Protein AF-0000000075213825 (afdb_homodimer)

Sequence (772 aa):
MYNIKLLNKISNVGLAKFDTKEFAYSDDMENPDAIMVRSASMHDMEMPESLLAIARAGAGTNNIPVADCANKGIVVFNTPGANANAVKELVVLGMLLSSRKVTKAIDWCKTIKDEGDNVGKTVEKGKSAFAGPELKGKTLGVIGLGAIGRLVAEVAVDLGMDVIGYDPYLPEDAVLKKGITVNNNLDEIFPVADYITVHVPLTPDTKHMINRESIEKMKDTVRIMNFARGDLADSDAVIEALDEGKMACYVTDFPDAKLIGVDGVIAIPHLGASTPESEENCAAMGAQELIDYLVDGNIKNSVNMPPVFMPRTGVARVTIIHKNQPNMIATITDTFSKDGVNIASFEDKSRGDIAYSIIECDSDVTDAAAKEIEAIDGVIRVRVIKMYNIKLLNKISNVGLAKFDTKEFAYSDDMENPDAIMVRSASMHDMEMPESLLAIARAGAGTNNIPVADCANKGIVVFNTPGANANAVKELVVLGMLLSSRKVTKAIDWCKTIKDEGDNVGKTVEKGKSAFAGPELKGKTLGVIGLGAIGRLVAEVAVDLGMDVIGYDPYLPEDAVLKKGITVNNNLDEIFPVADYITVHVPLTPDTKHMINRESIEKMKDTVRIMNFARGDLADSDAVIEALDEGKMACYVTDFPDAKLIGVDGVIAIPHLGASTPESEENCAAMGAQELIDYLVDGNIKNSVNMPPVFMPRTGVARVTIIHKNQPNMIATITDTFSKDGVNIASFEDKSRGDIAYSIIECDSDVTDAAAKEIEAIDGVIRVRVIK

Structure (mmCIF, N/CA/C/O backbone):
data_AF-0000000075213825-model_v1
#
loop_
_entity.id
_entity.type
_entity.pdbx_description
1 polymer 'D-3-phosphoglycerate dehydrogenase'
#
loop_
_atom_site.group_PDB
_atom_site.id
_atom_site.type_symbol
_atom_site.label_atom_id
_atom_site.label_alt_id
_atom_site.label_comp_id
_atom_site.label_asym_id
_atom_site.label_entity_id
_atom_site.label_seq_id
_atom_site.pdbx_PDB_ins_code
_atom_site.Cartn_x
_atom_site.Cartn_y
_atom_site.Cartn_z
_atom_site.occupancy
_atom_site.B_iso_or_equiv
_atom_site.auth_seq_id
_atom_site.auth_comp_id
_atom_site.auth_asym_id
_atom_site.auth_atom_id
_atom_site.pdbx_PDB_model_num
ATOM 1 N N . MET A 1 1 ? 21.031 -38.531 -18.094 1 92.06 1 MET A N 1
ATOM 2 C CA . MET A 1 1 ? 20.797 -37.125 -18.297 1 92.06 1 MET A CA 1
ATOM 3 C C . MET A 1 1 ? 19.344 -36.844 -18.672 1 92.06 1 MET A C 1
ATOM 5 O O . MET A 1 1 ? 18.797 -37.531 -19.531 1 92.06 1 MET A O 1
ATOM 9 N N . TYR A 1 2 ? 18.672 -35.906 -17.953 1 97 2 TYR A N 1
ATOM 10 C CA . TYR A 1 2 ? 17.297 -35.531 -18.266 1 97 2 TYR A CA 1
ATOM 11 C C . TYR A 1 2 ? 17.25 -34.344 -19.203 1 97 2 TYR A C 1
ATOM 13 O O . TYR A 1 2 ? 18 -33.375 -19.016 1 97 2 TYR A O 1
ATOM 21 N N . ASN A 1 3 ? 16.391 -34.469 -20.141 1 97.75 3 ASN A N 1
ATOM 22 C CA . ASN A 1 3 ? 16.25 -33.406 -21.125 1 97.75 3 ASN A CA 1
ATOM 23 C C . ASN A 1 3 ? 14.984 -32.594 -20.859 1 97.75 3 ASN A C 1
ATOM 25 O O . ASN A 1 3 ? 13.875 -33.125 -20.875 1 97.75 3 ASN A O 1
ATOM 29 N N . ILE A 1 4 ? 15.203 -31.25 -20.719 1 98.12 4 ILE A N 1
ATOM 30 C CA . ILE A 1 4 ? 14.094 -30.359 -20.422 1 98.12 4 ILE A CA 1
ATOM 31 C C . ILE A 1 4 ? 13.844 -29.438 -21.609 1 98.12 4 ILE A C 1
ATOM 33 O O . ILE A 1 4 ? 14.727 -28.672 -22.016 1 98.12 4 ILE A O 1
ATOM 37 N N . LYS A 1 5 ? 12.695 -29.469 -22.141 1 98.12 5 LYS A N 1
ATOM 38 C CA . LYS A 1 5 ? 12.312 -28.547 -23.203 1 98.12 5 LYS A CA 1
ATOM 39 C C . LYS A 1 5 ? 11.688 -27.281 -22.625 1 98.12 5 LYS A C 1
ATOM 41 O O . LYS A 1 5 ? 10.844 -27.344 -21.734 1 98.12 5 LYS A O 1
ATOM 46 N N . LEU A 1 6 ? 12.086 -26.188 -23.031 1 97.5 6 LEU A N 1
ATOM 47 C CA . LEU A 1 6 ? 11.57 -24.906 -22.594 1 97.5 6 LEU A CA 1
ATOM 48 C C . LEU A 1 6 ? 10.578 -24.344 -23.609 1 97.5 6 LEU A C 1
ATOM 50 O O . LEU A 1 6 ? 10.898 -24.234 -24.797 1 97.5 6 LEU A O 1
ATOM 54 N N . LEU A 1 7 ? 9.312 -24.109 -23.078 1 94.69 7 LEU A N 1
ATOM 55 C CA . LEU A 1 7 ? 8.328 -23.406 -23.875 1 94.69 7 LEU A CA 1
ATOM 56 C C . LEU A 1 7 ? 8.148 -21.969 -23.375 1 94.69 7 LEU A C 1
ATOM 58 O O . LEU A 1 7 ? 7.59 -21.75 -22.297 1 94.69 7 LEU A O 1
ATOM 62 N N . ASN A 1 8 ? 8.648 -20.922 -24 1 90.56 8 ASN A N 1
ATOM 63 C CA . ASN A 1 8 ? 8.766 -19.516 -23.609 1 90.56 8 ASN A CA 1
ATOM 64 C C . ASN A 1 8 ? 10.156 -19.219 -23.047 1 90.56 8 ASN A C 1
ATOM 66 O O . ASN A 1 8 ? 11 -20.109 -22.938 1 90.56 8 ASN A O 1
ATOM 70 N N . LYS A 1 9 ? 10.398 -18.047 -22.75 1 88.56 9 LYS A N 1
ATOM 71 C CA . LYS A 1 9 ? 11.586 -17.625 -22 1 88.56 9 LYS A CA 1
ATOM 72 C C . LYS A 1 9 ? 11.414 -17.891 -20.516 1 88.56 9 LYS A C 1
ATOM 74 O O . LYS A 1 9 ? 10.516 -17.344 -19.875 1 88.56 9 LYS A O 1
ATOM 79 N N . ILE A 1 10 ? 12.219 -18.781 -19.984 1 95.81 10 ILE A N 1
ATOM 80 C CA . ILE A 1 10 ? 12.195 -19.125 -18.578 1 95.81 10 ILE A CA 1
ATOM 81 C C . ILE A 1 10 ? 13.312 -18.375 -17.844 1 95.81 10 ILE A C 1
ATOM 83 O O . ILE A 1 10 ? 14.43 -18.266 -18.359 1 95.81 10 ILE A O 1
ATOM 87 N N . SER A 1 11 ? 13 -17.891 -16.672 1 95.12 11 SER A N 1
ATOM 88 C CA . SER A 1 11 ? 13.969 -17.125 -15.883 1 95.12 11 SER A CA 1
ATOM 89 C C . SER A 1 11 ? 15.219 -17.953 -15.602 1 95.12 11 SER A C 1
ATOM 91 O O . SER A 1 11 ? 15.133 -19.141 -15.305 1 95.12 11 SER A O 1
ATOM 93 N N . ASN A 1 12 ? 16.375 -17.297 -15.586 1 95.88 12 ASN A N 1
ATOM 94 C CA . ASN A 1 12 ? 17.641 -17.953 -15.312 1 95.88 12 ASN A CA 1
ATOM 95 C C . ASN A 1 12 ? 17.703 -18.469 -13.875 1 95.88 12 ASN A C 1
ATOM 97 O O . ASN A 1 12 ? 18.406 -19.453 -13.594 1 95.88 12 ASN A O 1
ATOM 101 N N . VAL A 1 13 ? 16.984 -17.828 -13.055 1 96.31 13 VAL A N 1
ATOM 102 C CA . VAL A 1 13 ? 16.953 -18.25 -11.664 1 96.31 13 VAL A CA 1
ATOM 103 C C . VAL A 1 13 ? 16.422 -19.672 -11.562 1 96.31 13 VAL A C 1
ATOM 105 O O . VAL A 1 13 ? 16.938 -20.484 -10.789 1 96.31 13 VAL A O 1
ATOM 108 N N . GLY A 1 14 ? 15.391 -19.922 -12.297 1 96.75 14 GLY A N 1
ATOM 109 C CA . GLY A 1 14 ? 14.859 -21.266 -12.352 1 96.75 14 GLY A CA 1
ATOM 110 C C . GLY A 1 14 ? 15.773 -22.25 -13.07 1 96.75 14 GLY A C 1
ATOM 111 O O . GLY A 1 14 ? 16.016 -23.359 -12.586 1 96.75 14 GLY A O 1
ATOM 112 N N . LEU A 1 15 ? 16.359 -21.828 -14.156 1 97 15 LEU A N 1
ATOM 113 C CA . LEU A 1 15 ? 17.203 -22.688 -14.969 1 97 15 LEU A CA 1
ATOM 114 C C . LEU A 1 15 ? 18.469 -23.078 -14.219 1 97 15 LEU A C 1
ATOM 116 O O . LEU A 1 15 ? 19 -24.172 -14.398 1 97 15 LEU A O 1
ATOM 120 N N . ALA A 1 16 ? 18.906 -22.219 -13.375 1 97.38 16 ALA A N 1
ATOM 121 C CA . ALA A 1 16 ? 20.125 -22.438 -12.617 1 97.38 16 ALA A CA 1
ATOM 122 C C . ALA A 1 16 ? 19.969 -23.562 -11.602 1 97.38 16 ALA A C 1
ATOM 124 O O . ALA A 1 16 ? 20.953 -24.078 -11.078 1 97.38 16 ALA A O 1
ATOM 125 N N . LYS A 1 17 ? 18.766 -23.875 -11.375 1 97.44 17 LYS A N 1
ATOM 126 C CA . LYS A 1 17 ? 18.516 -24.969 -10.438 1 97.44 17 LYS A CA 1
ATOM 127 C C . LYS A 1 17 ? 18.906 -26.312 -11.039 1 97.44 17 LYS A C 1
ATOM 129 O O . LYS A 1 17 ? 19.141 -27.281 -10.312 1 97.44 17 LYS A O 1
ATOM 134 N N . PHE A 1 18 ? 18.984 -26.391 -12.336 1 97.31 18 PHE A N 1
ATOM 135 C CA . PHE A 1 18 ? 19.312 -27.641 -13.016 1 97.31 18 PHE A CA 1
ATOM 136 C C . PHE A 1 18 ? 20.812 -27.859 -13.047 1 97.31 18 PHE A C 1
ATOM 138 O O . PHE A 1 18 ? 21.547 -27.062 -13.633 1 97.31 18 PHE A O 1
ATOM 145 N N . ASP A 1 19 ? 21.203 -28.875 -12.438 1 96.94 19 ASP A N 1
ATOM 146 C CA . ASP A 1 19 ? 22.609 -29.266 -12.539 1 96.94 19 ASP A CA 1
ATOM 147 C C . ASP A 1 19 ? 22.953 -29.703 -13.961 1 96.94 19 ASP A C 1
ATOM 149 O O . ASP A 1 19 ? 22.469 -30.75 -14.43 1 96.94 19 ASP A O 1
ATOM 153 N N . THR A 1 20 ? 23.844 -29.078 -14.562 1 94.06 20 THR A N 1
ATOM 154 C CA . THR A 1 20 ? 24.141 -29.297 -15.977 1 94.06 20 THR A CA 1
ATOM 155 C C . THR A 1 20 ? 24.766 -30.672 -16.188 1 94.06 20 THR A C 1
ATOM 157 O O . THR A 1 20 ? 24.844 -31.156 -17.312 1 94.06 20 THR A O 1
ATOM 160 N N . LYS A 1 21 ? 25.328 -31.25 -15.141 1 95.25 21 LYS A N 1
ATOM 161 C CA . LYS A 1 21 ? 25.859 -32.594 -15.234 1 95.25 21 LYS A CA 1
ATOM 162 C C . LYS A 1 21 ? 24.75 -33.625 -15.359 1 95.25 21 LYS A C 1
ATOM 164 O O . LYS A 1 21 ? 24.953 -34.719 -15.852 1 95.25 21 LYS A O 1
ATOM 169 N N . GLU A 1 22 ? 23.422 -33.188 -14.953 1 96.69 22 GLU A N 1
ATOM 170 C CA . GLU A 1 22 ? 22.328 -34.156 -14.875 1 96.69 22 GLU A CA 1
ATOM 171 C C . GLU A 1 22 ? 21.172 -33.719 -15.781 1 96.69 22 GLU A C 1
ATOM 173 O O . GLU A 1 22 ? 20.328 -34.562 -16.125 1 96.69 22 GLU A O 1
ATOM 178 N N . PHE A 1 23 ? 21.172 -32.5 -16.078 1 97.69 23 PHE A N 1
ATOM 179 C CA . PHE A 1 23 ? 20.062 -31.953 -16.859 1 97.69 23 PHE A CA 1
ATOM 180 C C . PHE A 1 23 ? 20.578 -31.156 -18.047 1 97.69 23 PHE A C 1
ATOM 182 O O . PHE A 1 23 ? 21.594 -30.484 -17.953 1 97.69 23 PHE A O 1
ATOM 189 N N . ALA A 1 24 ? 19.859 -31.297 -19.109 1 97 24 ALA A N 1
ATOM 190 C CA . ALA A 1 24 ? 20.016 -30.406 -20.266 1 97 24 ALA A CA 1
ATOM 191 C C . ALA A 1 24 ? 18.688 -29.719 -20.594 1 97 24 ALA A C 1
ATOM 193 O O . ALA A 1 24 ? 17.625 -30.297 -20.453 1 97 24 ALA A O 1
ATOM 194 N N . TYR A 1 25 ? 18.797 -28.469 -20.922 1 96.44 25 TYR A N 1
ATOM 195 C CA . TYR A 1 25 ? 17.562 -27.766 -21.312 1 96.44 25 TYR A CA 1
ATOM 196 C C . TYR A 1 25 ? 17.766 -26.953 -22.578 1 96.44 25 TYR A C 1
ATOM 198 O O . TYR A 1 25 ? 18.859 -26.453 -22.828 1 96.44 25 TYR A O 1
ATOM 206 N N . SER A 1 26 ? 16.734 -26.938 -23.391 1 95.75 26 SER A N 1
ATOM 207 C CA . SER A 1 26 ? 16.734 -26.141 -24.609 1 95.75 26 SER A CA 1
ATOM 208 C C . SER A 1 26 ? 15.312 -25.922 -25.141 1 95.75 26 SER A C 1
ATOM 210 O O . SER A 1 26 ? 14.375 -26.594 -24.703 1 95.75 26 SER A O 1
ATOM 212 N N . ASP A 1 27 ? 15.117 -24.953 -26.094 1 94.69 27 ASP A N 1
ATOM 213 C CA . ASP A 1 27 ? 13.805 -24.688 -26.688 1 94.69 27 ASP A CA 1
ATOM 214 C C . ASP A 1 27 ? 13.531 -25.609 -27.875 1 94.69 27 ASP A C 1
ATOM 216 O O . ASP A 1 27 ? 12.391 -25.719 -28.328 1 94.69 27 ASP A O 1
ATOM 220 N N . ASP A 1 28 ? 14.477 -26.391 -28.359 1 91.25 28 ASP A N 1
ATOM 221 C CA . ASP A 1 28 ? 14.312 -27.25 -29.531 1 91.25 28 ASP A CA 1
ATOM 222 C C . ASP A 1 28 ? 14.57 -28.703 -29.188 1 91.25 28 ASP A C 1
ATOM 224 O O . ASP A 1 28 ? 14.891 -29.516 -30.062 1 91.25 28 ASP A O 1
ATOM 228 N N . MET A 1 29 ? 14.305 -29.094 -28.094 1 90.94 29 MET A N 1
ATOM 229 C CA . MET A 1 29 ? 14.508 -30.469 -27.656 1 90.94 29 MET A CA 1
ATOM 230 C C . MET A 1 29 ? 13.461 -31.391 -28.281 1 90.94 29 MET A C 1
ATOM 232 O O . MET A 1 29 ? 12.266 -31.125 -28.172 1 90.94 29 MET A O 1
ATOM 236 N N . GLU A 1 30 ? 13.648 -32.5 -29.078 1 88.06 30 GLU A N 1
ATOM 237 C CA . GLU A 1 30 ? 12.703 -33.375 -29.781 1 88.06 30 GLU A CA 1
ATOM 238 C C . GLU A 1 30 ? 12.156 -34.438 -28.859 1 88.06 30 GLU A C 1
ATOM 240 O O . GLU A 1 30 ? 10.961 -34.75 -28.875 1 88.06 30 GLU A O 1
ATOM 245 N N . ASN A 1 31 ? 12.719 -34.938 -27.906 1 92.75 31 ASN A N 1
ATOM 246 C CA . ASN A 1 31 ? 12.305 -36 -27 1 92.75 31 ASN A CA 1
ATOM 247 C C . ASN A 1 31 ? 12.648 -35.656 -25.547 1 92.75 31 ASN A C 1
ATOM 249 O O . ASN A 1 31 ? 13.406 -36.375 -24.891 1 92.75 31 ASN A O 1
ATOM 253 N N . PRO A 1 32 ? 11.906 -34.625 -25.203 1 97.56 32 PRO A N 1
ATOM 254 C CA . PRO A 1 32 ? 12.234 -34.219 -23.828 1 97.56 32 PRO A CA 1
ATOM 255 C C . PRO A 1 32 ? 11.664 -35.156 -22.781 1 97.56 32 PRO A C 1
ATOM 257 O O . PRO A 1 32 ? 10.672 -35.844 -23.031 1 97.56 32 PRO A O 1
ATOM 260 N N . ASP A 1 33 ? 12.344 -35.188 -21.656 1 98.12 33 ASP A N 1
ATOM 261 C CA . ASP A 1 33 ? 11.82 -35.844 -20.469 1 98.12 33 ASP A CA 1
ATOM 262 C C . ASP A 1 33 ? 10.797 -35 -19.75 1 98.12 33 ASP A C 1
ATOM 264 O O . ASP A 1 33 ? 9.898 -35.5 -19.078 1 98.12 33 ASP A O 1
ATOM 268 N N . ALA A 1 34 ? 10.992 -33.719 -19.875 1 98.62 34 ALA A N 1
ATOM 269 C CA . ALA A 1 34 ? 10.078 -32.781 -19.234 1 98.62 34 ALA A CA 1
ATOM 270 C C . ALA A 1 34 ? 10.008 -31.469 -20 1 98.62 34 ALA A C 1
ATOM 272 O O . ALA A 1 34 ? 10.852 -31.203 -20.859 1 98.62 34 ALA A O 1
ATOM 273 N N . ILE A 1 35 ? 8.953 -30.719 -19.703 1 98.5 35 ILE A N 1
ATOM 274 C CA . ILE A 1 35 ? 8.758 -29.422 -20.312 1 98.5 35 ILE A CA 1
ATOM 275 C C . ILE A 1 35 ? 8.547 -28.359 -19.234 1 98.5 35 ILE A C 1
ATOM 277 O O . ILE A 1 35 ? 7.824 -28.594 -18.25 1 98.5 35 ILE A O 1
ATOM 281 N N . MET A 1 36 ? 9.203 -27.344 -19.328 1 98 36 MET A N 1
ATOM 282 C CA . MET A 1 36 ? 8.898 -26.141 -18.547 1 98 36 MET A CA 1
ATOM 283 C C . MET A 1 36 ? 8.234 -25.094 -19.438 1 98 36 MET A C 1
ATOM 285 O O . MET A 1 36 ? 8.742 -24.75 -20.5 1 98 36 MET A O 1
ATOM 289 N N . VAL A 1 37 ? 7.051 -24.641 -18.938 1 97.81 37 VAL A N 1
ATOM 290 C CA . VAL A 1 37 ? 6.262 -23.766 -19.812 1 97.81 37 VAL A CA 1
ATOM 291 C C . VAL A 1 37 ? 5.711 -22.594 -19 1 97.81 37 VAL A C 1
ATOM 293 O O . VAL A 1 37 ? 5.559 -22.703 -17.781 1 97.81 37 VAL A O 1
ATOM 296 N N . ARG A 1 38 ? 5.484 -21.453 -19.625 1 93.5 38 ARG A N 1
ATOM 297 C CA . ARG A 1 38 ? 4.758 -20.328 -19.031 1 93.5 38 ARG A CA 1
ATOM 298 C C . ARG A 1 38 ? 3.381 -20.188 -19.672 1 93.5 38 ARG A C 1
ATOM 300 O O . ARG A 1 38 ? 2.451 -20.922 -19.344 1 93.5 38 ARG A O 1
ATOM 307 N N . SER A 1 39 ? 3.266 -19.406 -20.812 1 89.44 39 SER A N 1
ATOM 308 C CA . SER A 1 39 ? 1.949 -19.078 -21.359 1 89.44 39 SER A CA 1
ATOM 309 C C . SER A 1 39 ? 1.684 -19.844 -22.656 1 89.44 39 SER A C 1
ATOM 311 O O . SER A 1 39 ? 0.566 -19.828 -23.172 1 89.44 39 SER A O 1
ATOM 313 N N . ALA A 1 40 ? 2.66 -20.516 -23.172 1 93.31 40 ALA A N 1
ATOM 314 C CA . ALA A 1 40 ? 2.49 -21.219 -24.438 1 93.31 40 ALA A CA 1
ATOM 315 C C . ALA A 1 40 ? 1.396 -22.281 -24.344 1 93.31 40 ALA A C 1
ATOM 317 O O . ALA A 1 40 ? 1.326 -23.016 -23.359 1 93.31 40 ALA A O 1
ATOM 318 N N . SER A 1 41 ? 0.544 -22.328 -25.375 1 94.75 41 SER A N 1
ATOM 319 C CA . SER A 1 41 ? -0.521 -23.328 -25.406 1 94.75 41 SER A CA 1
ATOM 320 C C . SER A 1 41 ? 0.021 -24.703 -25.766 1 94.75 41 SER A C 1
ATOM 322 O O . SER A 1 41 ? 0.789 -24.844 -26.719 1 94.75 41 SER A O 1
ATOM 324 N N . MET A 1 42 ? -0.409 -25.688 -25.094 1 97.31 42 MET A N 1
ATOM 325 C CA . MET A 1 42 ? 0.061 -27.047 -25.344 1 97.31 42 MET A CA 1
ATOM 326 C C . MET A 1 42 ? -1.082 -27.938 -25.797 1 97.31 42 MET A C 1
ATOM 328 O O . MET A 1 42 ? -0.918 -29.156 -25.922 1 97.31 42 MET A O 1
ATOM 332 N N . HIS A 1 43 ? -2.225 -27.391 -26.125 1 96.75 43 HIS A N 1
ATOM 333 C CA . HIS A 1 43 ? -3.416 -28.172 -26.406 1 96.75 43 HIS A CA 1
ATOM 334 C C . HIS A 1 43 ? -3.273 -28.922 -27.734 1 96.75 43 HIS A C 1
ATOM 336 O O . HIS A 1 43 ? -3.846 -29.984 -27.922 1 96.75 43 HIS A O 1
ATOM 342 N N . ASP A 1 44 ? -2.512 -28.375 -28.609 1 95.31 44 ASP A N 1
ATOM 343 C CA . ASP A 1 44 ? -2.338 -29 -29.906 1 95.31 44 ASP A CA 1
ATOM 344 C C . ASP A 1 44 ? -0.944 -29.609 -30.047 1 95.31 44 ASP A C 1
ATOM 346 O O . ASP A 1 44 ? -0.542 -30.016 -31.141 1 95.31 44 ASP A O 1
ATOM 350 N N . MET A 1 45 ? -0.253 -29.609 -29.031 1 94.44 45 MET A N 1
ATOM 351 C CA . MET A 1 45 ? 1.121 -30.109 -29.062 1 94.44 45 MET A CA 1
ATOM 352 C C . MET A 1 45 ? 1.155 -31.625 -28.953 1 94.44 45 MET A C 1
ATOM 354 O O . MET A 1 45 ? 0.416 -32.219 -28.172 1 94.44 45 MET A O 1
ATOM 358 N N . GLU A 1 46 ? 1.895 -32.188 -29.797 1 93 46 GLU A N 1
ATOM 359 C CA . GLU A 1 46 ? 2.137 -33.625 -29.672 1 93 46 GLU A CA 1
ATOM 360 C C . GLU A 1 46 ? 3.084 -33.938 -28.5 1 93 46 GLU A C 1
ATOM 362 O O . GLU A 1 46 ? 4.16 -33.344 -28.406 1 93 46 GLU A O 1
ATOM 367 N N . MET A 1 47 ? 2.723 -34.75 -27.641 1 94.38 47 MET A N 1
ATOM 368 C CA . MET A 1 47 ? 3.533 -35.125 -26.484 1 94.38 47 MET A CA 1
ATOM 369 C C . MET A 1 47 ? 4.172 -36.5 -26.688 1 94.38 47 MET A C 1
ATOM 371 O O . MET A 1 47 ? 3.48 -37.5 -26.688 1 94.38 47 MET A O 1
ATOM 375 N N . PRO A 1 48 ? 5.461 -36.5 -26.828 1 95.12 48 PRO A N 1
ATOM 376 C CA . PRO A 1 48 ? 6.137 -37.781 -27.047 1 95.12 48 PRO A CA 1
ATOM 377 C C . PRO A 1 48 ? 6.02 -38.719 -25.844 1 95.12 48 PRO A C 1
ATOM 379 O O . PRO A 1 48 ? 5.75 -38.281 -24.734 1 95.12 48 PRO A O 1
ATOM 382 N N . GLU A 1 49 ? 6.32 -40 -26.062 1 94.19 49 GLU A N 1
ATOM 383 C CA . GLU A 1 49 ? 6.227 -41.031 -25.016 1 94.19 49 GLU A CA 1
ATOM 384 C C . GLU A 1 49 ? 7.289 -40.812 -23.938 1 94.19 49 GLU A C 1
ATOM 386 O O . GLU A 1 49 ? 7.121 -41.25 -22.797 1 94.19 49 GLU A O 1
ATOM 391 N N . SER A 1 50 ? 8.312 -40.094 -24.312 1 96.06 50 SER A N 1
ATOM 392 C CA . SER A 1 50 ? 9.406 -39.875 -23.375 1 96.06 50 SER A CA 1
ATOM 393 C C . SER A 1 50 ? 9.016 -38.875 -22.297 1 96.06 50 SER A C 1
ATOM 395 O O . SER A 1 50 ? 9.656 -38.781 -21.25 1 96.06 50 SER A O 1
ATOM 397 N N . LEU A 1 51 ? 8.008 -38.062 -22.594 1 98.31 51 LEU A N 1
ATOM 398 C CA . LEU A 1 51 ? 7.648 -36.938 -21.719 1 98.31 51 LEU A CA 1
ATOM 399 C C . LEU A 1 51 ? 7.051 -37.438 -20.406 1 98.31 51 LEU A C 1
ATOM 401 O O . LEU A 1 51 ? 6.031 -38.125 -20.422 1 98.31 51 LEU A O 1
ATOM 405 N N . LEU A 1 52 ? 7.688 -37 -19.328 1 98.56 52 LEU A N 1
ATOM 406 C CA . LEU A 1 52 ? 7.309 -37.5 -18.016 1 98.56 52 LEU A CA 1
ATOM 407 C C . LEU A 1 52 ? 6.555 -36.438 -17.234 1 98.56 52 LEU A C 1
ATOM 409 O O . LEU A 1 52 ? 5.73 -36.781 -16.375 1 98.56 52 LEU A O 1
ATOM 413 N N . ALA A 1 53 ? 6.906 -35.188 -17.484 1 98.81 53 ALA A N 1
ATOM 414 C CA . ALA A 1 53 ? 6.355 -34.156 -16.625 1 98.81 53 ALA A CA 1
ATOM 415 C C . ALA A 1 53 ? 6.336 -32.812 -17.328 1 98.81 53 ALA A C 1
ATOM 417 O O . ALA A 1 53 ? 7.098 -32.594 -18.281 1 98.81 53 ALA A O 1
ATOM 418 N N . ILE A 1 54 ? 5.445 -31.969 -16.938 1 98.75 54 ILE A N 1
ATOM 419 C CA . ILE A 1 54 ? 5.332 -30.562 -17.359 1 98.75 54 ILE A CA 1
ATOM 420 C C . ILE A 1 54 ? 5.25 -29.656 -16.141 1 98.75 54 ILE A C 1
ATOM 422 O O . ILE A 1 54 ? 4.504 -29.938 -15.203 1 98.75 54 ILE A O 1
ATOM 426 N N . ALA A 1 55 ? 6.059 -28.656 -16.078 1 98.69 55 ALA A N 1
ATOM 427 C CA . ALA A 1 55 ? 5.953 -27.656 -15.023 1 98.69 55 ALA A CA 1
ATOM 428 C C . ALA A 1 55 ? 5.535 -26.297 -15.594 1 98.69 55 ALA A C 1
ATOM 430 O O . ALA A 1 55 ? 6.266 -25.703 -16.391 1 98.69 55 ALA A O 1
ATOM 431 N N . ARG A 1 56 ? 4.398 -25.922 -15.234 1 98.19 56 ARG A N 1
ATOM 432 C CA . ARG A 1 56 ? 3.945 -24.562 -15.547 1 98.19 56 ARG A CA 1
ATOM 433 C C . ARG A 1 56 ? 4.539 -23.547 -14.578 1 98.19 56 ARG A C 1
ATOM 435 O O . ARG A 1 56 ? 4.199 -23.547 -13.391 1 98.19 56 ARG A O 1
ATOM 442 N N . ALA A 1 57 ? 5.395 -22.703 -15.07 1 96.81 57 ALA A N 1
ATOM 443 C CA . ALA A 1 57 ? 5.891 -21.609 -14.258 1 96.81 57 ALA A CA 1
ATOM 444 C C . ALA A 1 57 ? 4.824 -20.531 -14.078 1 96.81 57 ALA A C 1
ATOM 446 O O . ALA A 1 57 ? 4.953 -19.422 -14.617 1 96.81 57 ALA A O 1
ATOM 447 N N . GLY A 1 58 ? 3.881 -20.75 -13.242 1 94.88 58 GLY A N 1
ATOM 448 C CA . GLY A 1 58 ? 2.689 -19.969 -12.953 1 94.88 58 GLY A CA 1
ATOM 449 C C . GLY A 1 58 ? 1.646 -20.75 -12.164 1 94.88 58 GLY A C 1
ATOM 450 O O . GLY A 1 58 ? 1.75 -21.969 -12.016 1 94.88 58 GLY A O 1
ATOM 451 N N . ALA A 1 59 ? 0.68 -20.047 -11.742 1 90.62 59 ALA A N 1
ATOM 452 C CA . ALA A 1 59 ? -0.349 -20.672 -10.914 1 90.62 59 ALA A CA 1
ATOM 453 C C . ALA A 1 59 ? -1.413 -21.344 -11.773 1 90.62 59 ALA A C 1
ATOM 455 O O . ALA A 1 59 ? -1.875 -22.453 -11.453 1 90.62 59 ALA A O 1
ATOM 456 N N . GLY A 1 60 ? -1.847 -20.75 -12.805 1 89.94 60 GLY A N 1
ATOM 457 C CA . GLY A 1 60 ? -2.861 -21.297 -13.688 1 89.94 60 GLY A CA 1
ATOM 458 C C . GLY A 1 60 ? -2.297 -22.266 -14.703 1 89.94 60 GLY A C 1
ATOM 459 O O . GLY A 1 60 ? -1.156 -22.125 -15.148 1 89.94 60 GLY A O 1
ATOM 460 N N . THR A 1 61 ? -3.131 -23.297 -15.133 1 94.38 61 THR A N 1
ATOM 461 C CA . THR A 1 61 ? -2.658 -24.312 -16.078 1 94.38 61 THR A CA 1
ATOM 462 C C . THR A 1 61 ? -3.611 -24.422 -17.266 1 94.38 61 THR A C 1
ATOM 464 O O . THR A 1 61 ? -3.756 -25.5 -17.844 1 94.38 61 THR A O 1
ATOM 467 N N . ASN A 1 62 ? -4.266 -23.344 -17.594 1 88.5 62 ASN A N 1
ATOM 468 C CA . ASN A 1 62 ? -5.281 -23.359 -18.641 1 88.5 62 ASN A CA 1
ATOM 469 C C . ASN A 1 62 ? -4.672 -23.672 -20 1 88.5 62 ASN A C 1
ATOM 471 O O . ASN A 1 62 ? -5.367 -24.172 -20.891 1 88.5 62 ASN A O 1
ATOM 475 N N . ASN A 1 63 ? -3.441 -23.453 -20.172 1 93.31 63 ASN A N 1
ATOM 476 C CA . ASN A 1 63 ? -2.783 -23.656 -21.469 1 93.31 63 ASN A CA 1
ATOM 477 C C . ASN A 1 63 ? -2.273 -25.078 -21.625 1 93.31 63 ASN A C 1
ATOM 479 O O . ASN A 1 63 ? -1.69 -25.422 -22.656 1 93.31 63 ASN A O 1
ATOM 483 N N . ILE A 1 64 ? -2.486 -25.938 -20.672 1 97.81 64 ILE A N 1
ATOM 484 C CA . ILE A 1 64 ? -2.023 -27.328 -20.688 1 97.81 64 ILE A CA 1
ATOM 485 C C . ILE A 1 64 ? -3.223 -28.266 -20.719 1 97.81 64 ILE A C 1
ATOM 487 O O . ILE A 1 64 ? -4.207 -28.047 -20 1 97.81 64 ILE A O 1
ATOM 491 N N . PRO A 1 65 ? -3.232 -29.281 -21.594 1 97.88 65 PRO A N 1
ATOM 492 C CA . PRO A 1 65 ? -4.285 -30.297 -21.531 1 97.88 65 PRO A CA 1
ATOM 493 C C . PRO A 1 65 ? -4.113 -31.25 -20.359 1 97.88 65 PRO A C 1
ATOM 495 O O . PRO A 1 65 ? -3.758 -32.406 -20.562 1 97.88 65 PRO A O 1
ATOM 498 N N . VAL A 1 66 ? -4.477 -30.875 -19.234 1 97.75 66 VAL A N 1
ATOM 499 C CA . VAL A 1 66 ? -4.148 -31.516 -17.969 1 97.75 66 VAL A CA 1
ATOM 500 C C . VAL A 1 66 ? -4.762 -32.906 -17.922 1 97.75 66 VAL A C 1
ATOM 502 O O . VAL A 1 66 ? -4.098 -33.875 -17.531 1 97.75 66 VAL A O 1
ATOM 505 N N . ALA A 1 67 ? -6.004 -33.094 -18.328 1 95.94 67 ALA A N 1
ATOM 506 C CA . ALA A 1 67 ? -6.672 -34.375 -18.312 1 95.94 67 ALA A CA 1
ATOM 507 C C . ALA A 1 67 ? -5.977 -35.375 -19.234 1 95.94 67 ALA A C 1
ATOM 509 O O . ALA A 1 67 ? -5.777 -36.531 -18.875 1 95.94 67 ALA A O 1
ATOM 510 N N . ASP A 1 68 ? -5.668 -34.906 -20.406 1 96.81 68 ASP A N 1
ATOM 511 C CA . ASP A 1 68 ? -4.949 -35.75 -21.359 1 96.81 68 ASP A CA 1
ATOM 512 C C . ASP A 1 68 ? -3.594 -36.188 -20.797 1 96.81 68 ASP A C 1
ATOM 514 O O . ASP A 1 68 ? -3.168 -37.312 -20.984 1 96.81 68 ASP A O 1
ATOM 518 N N . CYS A 1 69 ? -2.922 -35.25 -20.156 1 98.06 69 CYS A N 1
ATOM 519 C CA . CYS A 1 69 ? -1.635 -35.562 -19.531 1 98.06 69 CYS A CA 1
ATOM 520 C C . CYS A 1 69 ? -1.776 -36.625 -18.469 1 98.06 69 CYS A C 1
ATOM 522 O O . CYS A 1 69 ? -0.952 -37.531 -18.391 1 98.06 69 CYS A O 1
ATOM 524 N N . ALA A 1 70 ? -2.795 -36.531 -17.688 1 96.88 70 ALA A N 1
ATOM 525 C CA . ALA A 1 70 ? -3.037 -37.531 -16.656 1 96.88 70 ALA A CA 1
ATOM 526 C C . ALA A 1 70 ? -3.193 -38.938 -17.266 1 96.88 70 ALA A C 1
ATOM 528 O O . ALA A 1 70 ? -2.609 -39.906 -16.766 1 96.88 70 ALA A O 1
ATOM 529 N N . ASN A 1 71 ? -3.912 -39 -18.344 1 95.62 71 ASN A N 1
ATOM 530 C CA . ASN A 1 71 ? -4.18 -40.281 -19.016 1 95.62 71 ASN A CA 1
ATOM 531 C C . ASN A 1 71 ? -2.916 -40.844 -19.641 1 95.62 71 ASN A C 1
ATOM 533 O O . ASN A 1 71 ? -2.814 -42.062 -19.828 1 95.62 71 ASN A O 1
ATOM 537 N N . LYS A 1 72 ? -2.008 -40.031 -19.938 1 96.88 72 LYS A N 1
ATOM 538 C CA . LYS A 1 72 ? -0.763 -40.469 -20.562 1 96.88 72 LYS A CA 1
ATOM 539 C C . LYS A 1 72 ? 0.334 -40.656 -19.531 1 96.88 72 LYS A C 1
ATOM 541 O O . LYS A 1 72 ? 1.465 -41.031 -19.875 1 96.88 72 LYS A O 1
ATOM 546 N N . GLY A 1 73 ? 0.005 -40.438 -18.266 1 97.75 73 GLY A N 1
ATOM 547 C CA . GLY A 1 73 ? 0.978 -40.594 -17.188 1 97.75 73 GLY A CA 1
ATOM 548 C C . GLY A 1 73 ? 1.994 -39.469 -17.141 1 97.75 73 GLY A C 1
ATOM 549 O O . GLY A 1 73 ? 3.156 -39.688 -16.797 1 97.75 73 GLY A O 1
ATOM 550 N N . ILE A 1 74 ? 1.623 -38.312 -17.625 1 98.62 74 ILE A N 1
ATOM 551 C CA . ILE A 1 74 ? 2.457 -37.094 -17.562 1 98.62 74 ILE A CA 1
ATOM 552 C C . ILE A 1 74 ? 2.039 -36.25 -16.375 1 98.62 74 ILE A C 1
ATOM 554 O O . ILE A 1 74 ? 0.89 -35.812 -16.297 1 98.62 74 ILE A O 1
ATOM 558 N N . VAL A 1 75 ? 2.928 -36 -15.461 1 98.75 75 VAL A N 1
ATOM 559 C CA . VAL A 1 75 ? 2.621 -35.188 -14.273 1 98.75 75 VAL A CA 1
ATOM 560 C C . VAL A 1 75 ? 2.686 -33.719 -14.625 1 98.75 75 VAL A C 1
ATOM 562 O O . VAL A 1 75 ? 3.65 -33.25 -15.242 1 98.75 75 VAL A O 1
ATOM 565 N N . VAL A 1 76 ? 1.668 -32.969 -14.211 1 98.81 76 VAL A N 1
ATOM 566 C CA . VAL A 1 76 ? 1.628 -31.547 -14.477 1 98.81 76 VAL A CA 1
ATOM 567 C C . VAL A 1 76 ? 1.755 -30.766 -13.172 1 98.81 76 VAL A C 1
ATOM 569 O O . VAL A 1 76 ? 0.873 -30.844 -12.312 1 98.81 76 VAL A O 1
ATOM 572 N N . PHE A 1 77 ? 2.863 -30.047 -13.07 1 98.62 77 PHE A N 1
ATOM 573 C CA . PHE A 1 77 ? 3.133 -29.219 -11.906 1 98.62 77 PHE A CA 1
ATOM 574 C C . PHE A 1 77 ? 2.746 -27.766 -12.172 1 98.62 77 PHE A C 1
ATOM 576 O O . PHE A 1 77 ? 2.777 -27.312 -13.312 1 98.62 77 PHE A O 1
ATOM 583 N N . ASN A 1 78 ? 2.27 -27.062 -11.156 1 97.62 78 ASN A N 1
ATOM 584 C CA . ASN A 1 78 ? 2.207 -25.609 -11.148 1 97.62 78 ASN A CA 1
ATOM 585 C C . ASN A 1 78 ? 2.969 -25.016 -9.969 1 97.62 78 ASN A C 1
ATOM 587 O O . ASN A 1 78 ? 3.756 -25.719 -9.32 1 97.62 78 ASN A O 1
ATOM 591 N N . THR A 1 79 ? 2.893 -23.734 -9.789 1 97.56 79 THR A N 1
ATOM 592 C CA . THR A 1 79 ? 3.734 -23.094 -8.789 1 97.56 79 THR A CA 1
ATOM 593 C C . THR A 1 79 ? 2.896 -22.203 -7.863 1 97.56 79 THR A C 1
ATOM 595 O O . THR A 1 79 ? 3.1 -21 -7.801 1 97.56 79 THR A O 1
ATOM 598 N N . PRO A 1 80 ? 2 -22.875 -7.066 1 95.06 80 PRO A N 1
ATOM 599 C CA . PRO A 1 80 ? 1.118 -22.125 -6.176 1 95.06 80 PRO A CA 1
ATOM 600 C C . PRO A 1 80 ? 1.887 -21.297 -5.141 1 95.06 80 PRO A C 1
ATOM 602 O O . PRO A 1 80 ? 2.834 -21.797 -4.527 1 95.06 80 PRO A O 1
ATOM 605 N N . GLY A 1 81 ? 1.5 -20.047 -5.008 1 96.25 81 GLY A N 1
ATOM 606 C CA . GLY A 1 81 ? 2.072 -19.188 -3.98 1 96.25 81 GLY A CA 1
ATOM 607 C C . GLY A 1 81 ? 3.309 -18.438 -4.445 1 96.25 81 GLY A C 1
ATOM 608 O O . GLY A 1 81 ? 3.74 -17.484 -3.803 1 96.25 81 GLY A O 1
ATOM 609 N N . ALA A 1 82 ? 3.893 -18.859 -5.535 1 97.25 82 ALA A N 1
ATOM 610 C CA . ALA A 1 82 ? 5.133 -18.266 -6.016 1 97.25 82 ALA A CA 1
ATOM 611 C C . ALA A 1 82 ? 4.918 -16.812 -6.414 1 97.25 82 ALA A C 1
ATOM 613 O O . ALA A 1 82 ? 5.859 -16 -6.41 1 97.25 82 ALA A O 1
ATOM 614 N N . ASN A 1 83 ? 3.717 -16.453 -6.754 1 97.5 83 ASN A N 1
ATOM 615 C CA . ASN A 1 83 ? 3.393 -15.094 -7.176 1 97.5 83 ASN A CA 1
ATOM 616 C C . ASN A 1 83 ? 2.635 -14.336 -6.086 1 97.5 83 ASN A C 1
ATOM 618 O O . ASN A 1 83 ? 2.115 -13.242 -6.332 1 97.5 83 ASN A O 1
ATOM 622 N N . ALA A 1 84 ? 2.553 -14.828 -4.887 1 98.12 84 ALA A N 1
ATOM 623 C CA . ALA A 1 84 ? 1.634 -14.344 -3.861 1 98.12 84 ALA A CA 1
ATOM 624 C C . ALA A 1 84 ? 1.962 -12.906 -3.463 1 98.12 84 ALA A C 1
ATOM 626 O O . ALA A 1 84 ? 1.062 -12.078 -3.293 1 98.12 84 ALA A O 1
ATOM 627 N N . ASN A 1 85 ? 3.229 -12.609 -3.32 1 98.44 85 ASN A N 1
ATOM 628 C CA . ASN A 1 85 ? 3.584 -11.25 -2.926 1 98.44 85 ASN A CA 1
ATOM 629 C C . ASN A 1 85 ? 3.213 -10.242 -4.004 1 98.44 85 ASN A C 1
ATOM 631 O O . ASN A 1 85 ? 2.76 -9.133 -3.697 1 98.44 85 ASN A O 1
ATOM 635 N N . ALA A 1 86 ? 3.504 -10.617 -5.27 1 98.31 86 ALA A N 1
ATOM 636 C CA . ALA A 1 86 ? 3.156 -9.734 -6.379 1 98.31 86 ALA A CA 1
ATOM 637 C C . ALA A 1 86 ? 1.675 -9.367 -6.344 1 98.31 86 ALA A C 1
ATOM 639 O O . ALA A 1 86 ? 1.318 -8.188 -6.469 1 98.31 86 ALA A O 1
ATOM 640 N N . VAL A 1 87 ? 0.863 -10.328 -6.145 1 98.44 87 VAL A N 1
ATOM 641 C CA . VAL A 1 87 ? -0.58 -10.102 -6.141 1 98.44 87 VAL A CA 1
ATOM 642 C C . VAL A 1 87 ? -0.975 -9.289 -4.91 1 98.44 87 VAL A C 1
ATOM 644 O O . VAL A 1 87 ? -1.792 -8.367 -5.004 1 98.44 87 VAL A O 1
ATOM 647 N N . LYS A 1 88 ? -0.41 -9.641 -3.738 1 98.69 88 LYS A N 1
ATOM 648 C CA . LYS A 1 88 ? -0.686 -8.898 -2.51 1 98.69 88 LYS A CA 1
ATOM 649 C C . LYS A 1 88 ? -0.415 -7.41 -2.693 1 98.69 88 LYS A C 1
ATOM 651 O O . LYS A 1 88 ? -1.233 -6.57 -2.307 1 98.69 88 LYS A O 1
ATOM 656 N N . GLU A 1 89 ? 0.741 -7.062 -3.299 1 98.75 89 GLU A N 1
ATOM 657 C CA . GLU A 1 89 ? 1.088 -5.66 -3.504 1 98.75 89 GLU A CA 1
ATOM 658 C C . GLU A 1 89 ? 0.091 -4.973 -4.434 1 98.75 89 GLU A C 1
ATOM 660 O O . GLU A 1 89 ? -0.262 -3.812 -4.23 1 98.75 89 GLU A O 1
ATOM 665 N N . LEU A 1 90 ? -0.367 -5.672 -5.395 1 98.62 90 LEU A N 1
ATOM 666 C CA . LEU A 1 90 ? -1.335 -5.098 -6.324 1 98.62 90 LEU A CA 1
ATOM 667 C C . LEU A 1 90 ? -2.691 -4.914 -5.652 1 98.62 90 LEU A C 1
ATOM 669 O O . LEU A 1 90 ? -3.41 -3.957 -5.949 1 98.62 90 LEU A O 1
ATOM 673 N N . VAL A 1 91 ? -3.051 -5.836 -4.758 1 98.81 91 VAL A N 1
ATOM 674 C CA . VAL A 1 91 ? -4.297 -5.703 -4.008 1 98.81 91 VAL A CA 1
ATOM 675 C C . VAL A 1 91 ? -4.234 -4.453 -3.131 1 98.81 91 VAL A C 1
ATOM 677 O O . VAL A 1 91 ? -5.195 -3.682 -3.07 1 98.81 91 VAL A O 1
ATOM 680 N N . VAL A 1 92 ? -3.098 -4.23 -2.471 1 98.62 92 VAL A N 1
ATOM 681 C CA . VAL A 1 92 ? -2.916 -3.037 -1.649 1 98.62 92 VAL A CA 1
ATOM 682 C C . VAL A 1 92 ? -3.061 -1.787 -2.514 1 98.62 92 VAL A C 1
ATOM 684 O O . VAL A 1 92 ? -3.744 -0.835 -2.129 1 98.62 92 VAL A O 1
ATOM 687 N N . LEU A 1 93 ? -2.426 -1.827 -3.658 1 98.5 93 LEU A N 1
ATOM 688 C CA . LEU A 1 93 ? -2.559 -0.726 -4.605 1 98.5 93 LEU A CA 1
ATOM 689 C C . LEU A 1 93 ? -4.023 -0.494 -4.969 1 98.5 93 LEU A C 1
ATOM 691 O O . LEU A 1 93 ? -4.488 0.647 -4.984 1 98.5 93 LEU A O 1
ATOM 695 N N . GLY A 1 94 ? -4.703 -1.58 -5.262 1 98.31 94 GLY A N 1
ATOM 696 C CA . GLY A 1 94 ? -6.117 -1.479 -5.598 1 98.31 94 GLY A CA 1
ATOM 697 C C . GLY A 1 94 ? -6.945 -0.849 -4.492 1 98.31 94 GLY A C 1
ATOM 698 O O . GLY A 1 94 ? -7.809 -0.011 -4.762 1 98.31 94 GLY A O 1
ATOM 699 N N . MET A 1 95 ? -6.719 -1.25 -3.234 1 98.56 95 MET A N 1
ATOM 700 C CA . MET A 1 95 ? -7.438 -0.678 -2.098 1 98.56 95 MET A CA 1
ATOM 701 C C . MET A 1 95 ? -7.203 0.826 -2.008 1 98.56 95 MET A C 1
ATOM 703 O O . MET A 1 95 ? -8.148 1.597 -1.844 1 98.56 95 MET A O 1
ATOM 707 N N . LEU A 1 96 ? -5.992 1.227 -2.215 1 98.25 96 LEU A N 1
ATOM 708 C CA . LEU A 1 96 ? -5.641 2.637 -2.096 1 98.25 96 LEU A CA 1
ATOM 709 C C . LEU A 1 96 ? -6.211 3.441 -3.258 1 98.25 96 LEU A C 1
ATOM 711 O O . LEU A 1 96 ? -6.715 4.551 -3.064 1 98.25 96 LEU A O 1
ATOM 715 N N . LEU A 1 97 ? -6.152 2.873 -4.461 1 97.94 97 LEU A N 1
ATOM 716 C CA . LEU A 1 97 ? -6.742 3.525 -5.625 1 97.94 97 LEU A CA 1
ATOM 717 C C . LEU A 1 97 ? -8.242 3.711 -5.438 1 97.94 97 LEU A C 1
ATOM 719 O O . LEU A 1 97 ? -8.805 4.73 -5.844 1 97.94 97 LEU A O 1
ATOM 723 N N . SER A 1 98 ? -8.844 2.719 -4.859 1 97.62 98 SER A N 1
ATOM 724 C CA . SER A 1 98 ? -10.289 2.76 -4.672 1 97.62 98 SER A CA 1
ATOM 725 C C . SER A 1 98 ? -10.68 3.789 -3.615 1 97.62 98 SER A C 1
ATOM 727 O O . SER A 1 98 ? -11.773 4.355 -3.668 1 97.62 98 SER A O 1
ATOM 729 N N . SER A 1 99 ? -9.844 4.09 -2.658 1 96.06 99 SER A N 1
ATOM 730 C CA . SER A 1 99 ? -10.109 4.996 -1.545 1 96.06 99 SER A CA 1
ATOM 731 C C . SER A 1 99 ? -10.07 6.449 -1.996 1 96.06 99 SER A C 1
ATOM 733 O O . SER A 1 99 ? -10.961 7.234 -1.649 1 96.06 99 SER A O 1
ATOM 735 N N . ARG A 1 100 ? -9.055 6.949 -2.852 1 89.88 100 ARG A N 1
ATOM 736 C CA . ARG A 1 100 ? -8.805 8.359 -3.107 1 89.88 100 ARG A CA 1
ATOM 737 C C . ARG A 1 100 ? -8.938 8.68 -4.594 1 89.88 100 ARG A C 1
ATOM 739 O O . ARG A 1 100 ? -8.586 9.781 -5.027 1 89.88 100 ARG A O 1
ATOM 746 N N . LYS A 1 101 ? -9.531 8.078 -5.324 1 90.94 101 LYS A N 1
ATOM 747 C CA . LYS A 1 101 ? -9.789 8.289 -6.746 1 90.94 101 LYS A CA 1
ATOM 748 C C . LYS A 1 101 ? -8.555 8.844 -7.453 1 90.94 101 LYS A C 1
ATOM 750 O O . LYS A 1 101 ? -8.648 9.82 -8.203 1 90.94 101 LYS A O 1
ATOM 755 N N . VAL A 1 102 ? -7.469 8.43 -7.18 1 95.62 102 VAL A N 1
ATOM 756 C CA . VAL A 1 102 ? -6.168 8.945 -7.582 1 95.62 102 VAL A CA 1
ATOM 757 C C . VAL A 1 102 ? -6.031 8.875 -9.102 1 95.62 102 VAL A C 1
ATOM 759 O O . VAL A 1 102 ? -5.504 9.797 -9.727 1 95.62 102 VAL A O 1
ATOM 762 N N . THR A 1 103 ? -6.543 7.805 -9.742 1 94.94 103 THR A N 1
ATOM 763 C CA . THR A 1 103 ? -6.426 7.668 -11.188 1 94.94 103 THR A CA 1
ATOM 764 C C . THR A 1 103 ? -7.168 8.797 -11.906 1 94.94 103 THR A C 1
ATOM 766 O O . THR A 1 103 ? -6.656 9.375 -12.859 1 94.94 103 THR A O 1
ATOM 769 N N . LYS A 1 104 ? -8.344 9.117 -11.422 1 94.31 104 LYS A N 1
ATOM 770 C CA . LYS A 1 104 ? -9.102 10.227 -11.984 1 94.31 104 LYS A CA 1
ATOM 771 C C . LYS A 1 104 ? -8.391 11.555 -11.75 1 94.31 104 LYS A C 1
ATOM 773 O O . LYS A 1 104 ? -8.406 12.438 -12.609 1 94.31 104 LYS A O 1
ATOM 778 N N . ALA A 1 105 ? -7.844 11.703 -10.578 1 96.5 105 ALA A N 1
ATOM 779 C CA . ALA A 1 105 ? -7.133 12.93 -10.227 1 96.5 105 ALA A CA 1
ATOM 780 C C . ALA A 1 105 ? -5.938 13.148 -11.141 1 96.5 105 ALA A C 1
ATOM 782 O O . ALA A 1 105 ? -5.688 14.273 -11.586 1 96.5 105 ALA A O 1
ATOM 783 N N . ILE A 1 106 ? -5.164 12.062 -11.391 1 95.88 106 ILE A N 1
ATOM 784 C CA . ILE A 1 106 ? -4.012 12.133 -12.281 1 95.88 106 ILE A CA 1
ATOM 785 C C . ILE A 1 106 ? -4.465 12.539 -13.68 1 95.88 106 ILE A C 1
ATOM 787 O O . ILE A 1 106 ? -3.838 13.383 -14.32 1 95.88 106 ILE A O 1
ATOM 791 N N . ASP A 1 107 ? -5.559 11.984 -14.148 1 94.44 107 ASP A N 1
ATOM 792 C CA . ASP A 1 107 ? -6.109 12.336 -15.453 1 94.44 107 ASP A CA 1
ATOM 793 C C . ASP A 1 107 ? -6.531 13.797 -15.492 1 94.44 107 ASP A C 1
ATOM 795 O O . ASP A 1 107 ? -6.266 14.5 -16.469 1 94.44 107 ASP A O 1
ATOM 799 N N . TRP A 1 108 ? -7.211 14.227 -14.453 1 95.75 108 TRP A N 1
ATOM 800 C CA . TRP A 1 108 ? -7.629 15.625 -14.359 1 95.75 108 TRP A CA 1
ATOM 801 C C . TRP A 1 108 ? -6.426 16.562 -14.414 1 95.75 108 TRP A C 1
ATOM 803 O O . TRP A 1 108 ? -6.469 17.609 -15.062 1 95.75 108 TRP A O 1
ATOM 813 N N . CYS A 1 109 ? -5.387 16.156 -13.727 1 95.81 109 CYS A N 1
ATOM 814 C CA . CYS A 1 109 ? -4.172 16.969 -13.695 1 95.81 109 CYS A CA 1
ATOM 815 C C . CYS A 1 109 ? -3.648 17.219 -15.102 1 95.81 109 CYS A C 1
ATOM 817 O O . CYS A 1 109 ? -3.166 18.312 -15.398 1 95.81 109 CYS A O 1
ATOM 819 N N . LYS A 1 110 ? -3.707 16.281 -15.977 1 94.81 110 LYS A N 1
ATOM 820 C CA . LYS A 1 110 ? -3.234 16.406 -17.344 1 94.81 110 LYS A CA 1
ATOM 821 C C . LYS A 1 110 ? -4.008 17.484 -18.094 1 94.81 110 LYS A C 1
ATOM 823 O O . LYS A 1 110 ? -3.479 18.109 -19.016 1 94.81 110 LYS A O 1
ATOM 828 N N . THR A 1 111 ? -5.234 17.734 -17.734 1 96.06 111 THR A N 1
ATOM 829 C CA . THR A 1 111 ? -6.082 18.688 -18.438 1 96.06 111 THR A CA 1
ATOM 830 C C . THR A 1 111 ? -5.707 20.125 -18.062 1 96.06 111 THR A C 1
ATOM 832 O O . THR A 1 111 ? -6.113 21.062 -18.734 1 96.06 111 THR A O 1
ATOM 835 N N . ILE A 1 112 ? -4.934 20.297 -17.031 1 96.19 112 ILE A N 1
ATOM 836 C CA . ILE A 1 112 ? -4.637 21.656 -16.594 1 96.19 112 ILE A CA 1
ATOM 837 C C . ILE A 1 112 ? -3.17 21.969 -16.859 1 96.19 112 ILE A C 1
ATOM 839 O O . ILE A 1 112 ? -2.656 22.984 -16.391 1 96.19 112 ILE A O 1
ATOM 843 N N . LYS A 1 113 ? -2.508 21.156 -17.578 1 94.19 113 LYS A N 1
ATOM 844 C CA . LYS A 1 113 ? -1.082 21.297 -17.875 1 94.19 113 LYS A CA 1
ATOM 845 C C . LYS A 1 113 ? -0.778 22.641 -18.516 1 94.19 113 LYS A C 1
ATOM 847 O O . LYS A 1 113 ? 0.288 23.219 -18.297 1 94.19 113 LYS A O 1
ATOM 852 N N . ASP A 1 114 ? -1.647 23.219 -19.297 1 95 114 ASP A N 1
ATOM 853 C CA . ASP A 1 114 ? -1.393 24.406 -20.109 1 95 114 ASP A CA 1
ATOM 854 C C . ASP A 1 114 ? -1.66 25.672 -19.312 1 95 114 ASP A C 1
ATOM 856 O O . ASP A 1 114 ? -1.475 26.781 -19.812 1 95 114 ASP A O 1
ATOM 860 N N . GLU A 1 115 ? -1.969 25.516 -18.094 1 93.94 115 GLU A N 1
ATOM 861 C CA . GLU A 1 115 ? -2.266 26.672 -17.266 1 93.94 115 GLU A CA 1
ATOM 862 C C . GLU A 1 115 ? -0.986 27.312 -16.719 1 93.94 115 GLU A C 1
ATOM 864 O O . GLU A 1 115 ? -1.034 28.344 -16.047 1 93.94 115 GLU A O 1
ATOM 869 N N . GLY A 1 116 ? 0.097 26.75 -17 1 92.12 116 GLY A N 1
ATOM 870 C CA . GLY A 1 116 ? 1.37 27.328 -16.609 1 92.12 116 GLY A CA 1
ATOM 871 C C . GLY A 1 116 ? 1.479 27.562 -15.109 1 92.12 116 GLY A C 1
ATOM 872 O O . GLY A 1 116 ? 1.23 26.656 -14.312 1 92.12 116 GLY A O 1
ATOM 873 N N . ASP A 1 117 ? 1.636 28.828 -14.781 1 90.44 117 ASP A N 1
ATOM 874 C CA . ASP A 1 117 ? 1.887 29.188 -13.391 1 90.44 117 ASP A CA 1
ATOM 875 C C . ASP A 1 117 ? 0.613 29.078 -12.555 1 90.44 117 ASP A C 1
ATOM 877 O O . ASP A 1 117 ? 0.668 29.109 -11.32 1 90.44 117 ASP A O 1
ATOM 881 N N . ASN A 1 118 ? -0.47 28.797 -13.195 1 93.81 118 ASN A N 1
ATOM 882 C CA . ASN A 1 118 ? -1.747 28.734 -12.492 1 93.81 118 ASN A CA 1
ATOM 883 C C . ASN A 1 118 ? -2.094 27.312 -12.07 1 93.81 118 ASN A C 1
ATOM 885 O O . ASN A 1 118 ? -3.105 27.094 -11.406 1 93.81 118 ASN A O 1
ATOM 889 N N . VAL A 1 119 ? -1.286 26.375 -12.422 1 95.31 119 VAL A N 1
ATOM 890 C CA . VAL A 1 119 ? -1.551 24.969 -12.125 1 95.31 119 VAL A CA 1
ATOM 891 C C . VAL A 1 119 ? -1.761 24.781 -10.625 1 95.31 119 VAL A C 1
ATOM 893 O O . VAL A 1 119 ? -2.734 24.156 -10.203 1 95.31 119 VAL A O 1
ATOM 896 N N . GLY A 1 120 ? -0.835 25.391 -9.859 1 91.88 120 GLY A N 1
ATOM 897 C CA . GLY A 1 120 ? -0.951 25.281 -8.414 1 91.88 120 GLY A CA 1
ATOM 898 C C . GLY A 1 120 ? -2.281 25.781 -7.879 1 91.88 120 GLY A C 1
ATOM 899 O O . GLY A 1 120 ? -2.918 25.109 -7.062 1 91.88 120 GLY A O 1
ATOM 900 N N . LYS A 1 121 ? -2.73 26.922 -8.344 1 90.56 121 LYS A N 1
ATOM 901 C CA . LYS A 1 121 ? -3.992 27.516 -7.91 1 90.56 121 LYS A CA 1
ATOM 902 C C . LYS A 1 121 ? -5.18 26.656 -8.328 1 90.56 121 LYS A C 1
ATOM 904 O O . LYS A 1 121 ? -6.129 26.484 -7.562 1 90.56 121 LYS A O 1
ATOM 909 N N . THR A 1 122 ? -5.09 26.172 -9.531 1 94.88 122 THR A N 1
ATOM 910 C CA . THR A 1 122 ? -6.16 25.328 -10.047 1 94.88 122 THR A CA 1
ATOM 911 C C . THR A 1 122 ? -6.258 24.031 -9.25 1 94.88 122 THR A C 1
ATOM 913 O O . THR A 1 122 ? -7.355 23.562 -8.953 1 94.88 122 THR A O 1
ATOM 916 N N . VAL A 1 123 ? -5.172 23.469 -8.906 1 94.31 123 VAL A N 1
ATOM 917 C CA . VAL A 1 123 ? -5.117 22.234 -8.102 1 94.31 123 VAL A CA 1
ATOM 918 C C . VAL A 1 123 ? -5.797 22.469 -6.758 1 94.31 123 VAL A C 1
ATOM 920 O O . VAL A 1 123 ? -6.637 21.672 -6.336 1 94.31 123 VAL A O 1
ATOM 923 N N . GLU A 1 124 ? -5.496 23.578 -6.09 1 89.5 124 GLU A N 1
ATOM 924 C CA . GLU A 1 124 ? -6.062 23.891 -4.781 1 89.5 124 GLU A CA 1
ATOM 925 C C . GLU A 1 124 ? -7.578 24.047 -4.855 1 89.5 124 GLU A C 1
ATOM 927 O O . GLU A 1 124 ? -8.297 23.641 -3.936 1 89.5 124 GLU A O 1
ATOM 932 N N . LYS A 1 125 ? -8.016 24.547 -5.906 1 89 125 LYS A N 1
ATOM 933 C CA . LYS A 1 125 ? -9.445 24.781 -6.07 1 89 125 LYS A CA 1
ATOM 934 C C . LYS A 1 125 ? -10.18 23.5 -6.426 1 89 125 LYS A C 1
ATOM 936 O O . LYS A 1 125 ? -11.352 23.328 -6.074 1 89 125 LYS A O 1
ATOM 941 N N . GLY A 1 126 ? -9.492 22.594 -7.098 1 92.75 126 GLY A N 1
ATOM 942 C CA . GLY A 1 126 ? -10.195 21.469 -7.672 1 92.75 126 GLY A CA 1
ATOM 943 C C . GLY A 1 126 ? -9.922 20.156 -6.945 1 92.75 126 GLY A C 1
ATOM 944 O O . GLY A 1 126 ? -10.641 19.172 -7.141 1 92.75 126 GLY A O 1
ATOM 945 N N . LYS A 1 127 ? -8.984 20.109 -6.047 1 91.56 127 LYS A N 1
ATOM 946 C CA . LYS A 1 127 ? -8.508 18.859 -5.461 1 91.56 127 LYS A CA 1
ATOM 947 C C . LYS A 1 127 ? -9.578 18.219 -4.59 1 91.56 127 LYS A C 1
ATOM 949 O O . LYS A 1 127 ? -9.57 17 -4.387 1 91.56 127 LYS A O 1
ATOM 954 N N . SER A 1 128 ? -10.539 18.969 -4.078 1 90.5 128 SER A N 1
ATOM 955 C CA . SER A 1 128 ? -11.547 18.453 -3.158 1 90.5 128 SER A CA 1
ATOM 956 C C . SER A 1 128 ? -12.414 17.391 -3.82 1 90.5 128 SER A C 1
ATOM 958 O O . SER A 1 128 ? -13 16.547 -3.139 1 90.5 128 SER A O 1
ATOM 960 N N . ALA A 1 129 ? -12.438 17.359 -5.121 1 92.69 129 ALA A N 1
ATOM 961 C CA . ALA A 1 129 ? -13.242 16.406 -5.875 1 92.69 129 ALA A CA 1
ATOM 962 C C . ALA A 1 129 ? -12.672 15 -5.758 1 92.69 129 ALA A C 1
ATOM 964 O O . ALA A 1 129 ? -13.352 14.016 -6.07 1 92.69 129 ALA A O 1
ATOM 965 N N . PHE A 1 130 ? -11.484 14.867 -5.227 1 94.62 130 PHE A N 1
ATOM 966 C CA . PHE A 1 130 ? -10.797 13.578 -5.27 1 94.62 130 PHE A CA 1
ATOM 967 C C . PHE A 1 130 ? -10.5 13.078 -3.863 1 94.62 130 PHE A C 1
ATOM 969 O O . PHE A 1 130 ? -9.758 12.109 -3.688 1 94.62 130 PHE A O 1
ATOM 976 N N . ALA A 1 131 ? -11.055 13.703 -2.84 1 94.31 131 ALA A N 1
ATOM 977 C CA . ALA A 1 131 ? -10.867 13.273 -1.459 1 94.31 131 ALA A CA 1
ATOM 978 C C . ALA A 1 131 ? -11.477 11.891 -1.228 1 94.31 131 ALA A C 1
ATOM 980 O O . ALA A 1 131 ? -12.398 11.492 -1.938 1 94.31 131 ALA A O 1
ATOM 981 N N . GLY A 1 132 ? -10.898 11.117 -0.334 1 95.56 132 GLY A N 1
ATOM 982 C CA . GLY A 1 132 ? -11.438 9.812 0.024 1 95.56 132 GLY A CA 1
ATOM 983 C C . GLY A 1 132 ? -10.891 9.289 1.341 1 95.56 132 GLY A C 1
ATOM 984 O O . GLY A 1 132 ? -9.984 9.883 1.925 1 95.56 132 GLY A O 1
ATOM 985 N N . PRO A 1 133 ? -11.406 8.219 1.801 1 97.5 133 PRO A N 1
ATOM 986 C CA . PRO A 1 133 ? -11.086 7.719 3.141 1 97.5 133 PRO A CA 1
ATOM 987 C C . PRO A 1 133 ? -9.703 7.09 3.221 1 97.5 133 PRO A C 1
ATOM 989 O O . PRO A 1 133 ? -9.141 6.684 2.199 1 97.5 133 PRO A O 1
ATOM 992 N N . GLU A 1 134 ? -9.156 7.055 4.387 1 98.38 134 GLU A N 1
ATOM 993 C CA . GLU A 1 134 ? -7.965 6.273 4.707 1 98.38 134 GLU A CA 1
ATOM 994 C C . GLU A 1 134 ? -8.305 4.801 4.902 1 98.38 134 GLU A C 1
ATOM 996 O O . GLU A 1 134 ? -9.453 4.453 5.18 1 98.38 134 GLU A O 1
ATOM 1001 N N . LEU A 1 135 ? -7.324 3.928 4.734 1 98.62 135 LEU A N 1
ATOM 1002 C CA . LEU A 1 135 ? -7.488 2.512 5.039 1 98.62 135 LEU A CA 1
ATOM 1003 C C . LEU A 1 135 ? -7.512 2.277 6.543 1 98.62 135 LEU A C 1
ATOM 1005 O O . LEU A 1 135 ? -8.258 1.423 7.035 1 98.62 135 LEU A O 1
ATOM 1009 N N . LYS A 1 136 ? -6.602 3.01 7.258 1 98.5 136 LYS A N 1
ATOM 1010 C CA . LYS A 1 136 ? -6.488 2.842 8.703 1 98.5 136 LYS A CA 1
ATOM 1011 C C . LYS A 1 136 ? -7.844 2.994 9.383 1 98.5 136 LYS A C 1
ATOM 1013 O O . LYS A 1 136 ? -8.594 3.93 9.086 1 98.5 136 LYS A O 1
ATOM 1018 N N . GLY A 1 137 ? -8.125 2.041 10.188 1 98.12 137 GLY A N 1
ATOM 1019 C CA . GLY A 1 137 ? -9.352 2.1 10.969 1 98.12 137 GLY A CA 1
ATOM 1020 C C . GLY A 1 137 ? -10.547 1.503 10.25 1 98.12 137 GLY A C 1
ATOM 1021 O O . GLY A 1 137 ? -11.625 1.373 10.828 1 98.12 137 GLY A O 1
ATOM 1022 N N . LYS A 1 138 ? -10.461 1.191 8.984 1 98.69 138 LYS A N 1
ATOM 1023 C CA . LYS A 1 138 ? -11.539 0.565 8.227 1 98.69 138 LYS A CA 1
ATOM 1024 C C . LYS A 1 138 ? -11.484 -0.955 8.344 1 98.69 138 LYS A C 1
ATOM 1026 O O . LYS A 1 138 ? -10.453 -1.517 8.719 1 98.69 138 LYS A O 1
ATOM 1031 N N . THR A 1 139 ? -12.555 -1.606 8.031 1 98.88 139 THR A N 1
ATOM 1032 C CA . THR A 1 139 ? -12.648 -3.059 8.133 1 98.88 139 THR A CA 1
ATOM 1033 C C . THR A 1 139 ? -12.461 -3.709 6.766 1 98.88 139 THR A C 1
ATOM 1035 O O . THR A 1 139 ? -13.117 -3.33 5.797 1 98.88 139 THR A O 1
ATOM 1038 N N . LEU A 1 140 ? -11.562 -4.645 6.68 1 98.94 140 LEU A N 1
ATOM 1039 C CA . LEU A 1 140 ? -11.344 -5.438 5.473 1 98.94 140 LEU A CA 1
ATOM 1040 C C . LEU A 1 140 ? -11.844 -6.863 5.66 1 98.94 140 LEU A C 1
ATOM 1042 O O . LEU A 1 140 ? -11.438 -7.551 6.598 1 98.94 140 LEU A O 1
ATOM 1046 N N . GLY A 1 141 ? -12.805 -7.277 4.84 1 98.88 141 GLY A N 1
ATOM 1047 C CA . GLY A 1 141 ? -13.148 -8.688 4.715 1 98.88 141 GLY A CA 1
ATOM 1048 C C . GLY A 1 141 ? -12.305 -9.414 3.684 1 98.88 141 GLY A C 1
ATOM 1049 O O . GLY A 1 141 ? -12.25 -9.016 2.52 1 98.88 141 GLY A O 1
ATOM 1050 N N . VAL A 1 142 ? -11.617 -10.461 4.105 1 98.88 142 VAL A N 1
ATOM 1051 C CA . VAL A 1 142 ? -10.781 -11.258 3.211 1 98.88 142 VAL A CA 1
ATOM 1052 C C . VAL A 1 142 ? -11.438 -12.609 2.957 1 98.88 142 VAL A C 1
ATOM 1054 O O . VAL A 1 142 ? -11.516 -13.453 3.859 1 98.88 142 VAL A O 1
ATOM 1057 N N . ILE A 1 143 ? -11.875 -12.805 1.729 1 98.75 143 ILE A N 1
ATOM 1058 C CA . ILE A 1 143 ? -12.508 -14.07 1.358 1 98.75 143 ILE A CA 1
ATOM 1059 C C . ILE A 1 143 ? -11.469 -14.984 0.713 1 98.75 143 ILE A C 1
ATOM 1061 O O . ILE A 1 143 ? -11.086 -14.781 -0.441 1 98.75 143 ILE A O 1
ATOM 1065 N N . GLY A 1 144 ? -11.125 -16.031 1.374 1 98.06 144 GLY A N 1
ATOM 1066 C CA . GLY A 1 144 ? -10.008 -16.891 1.003 1 98.06 144 GLY A CA 1
ATOM 1067 C C . GLY A 1 144 ? -8.727 -16.547 1.739 1 98.06 144 GLY A C 1
ATOM 1068 O O . GLY A 1 144 ? -8.172 -15.461 1.568 1 98.06 144 GLY A O 1
ATOM 1069 N N . LEU A 1 145 ? -8.258 -17.469 2.568 1 97.69 145 LEU A N 1
ATOM 1070 C CA . LEU A 1 145 ? -7.059 -17.25 3.369 1 97.69 145 LEU A CA 1
ATOM 1071 C C . LEU A 1 145 ? -5.949 -18.219 2.975 1 97.69 145 LEU A C 1
ATOM 1073 O O . LEU A 1 145 ? -5.293 -18.812 3.84 1 97.69 145 LEU A O 1
ATOM 1077 N N . GLY A 1 146 ? -5.852 -18.438 1.632 1 95.56 146 GLY A N 1
ATOM 1078 C CA . GLY A 1 146 ? -4.707 -19.141 1.095 1 95.56 146 GLY A CA 1
ATOM 1079 C C . GLY A 1 146 ? -3.438 -18.312 1.078 1 95.56 146 GLY A C 1
ATOM 1080 O O . GLY A 1 146 ? -3.244 -17.453 1.935 1 95.56 146 GLY A O 1
ATOM 1081 N N . ALA A 1 147 ? -2.539 -18.594 0.148 1 94.69 147 ALA A N 1
ATOM 1082 C CA . ALA A 1 147 ? -1.229 -17.953 0.078 1 94.69 147 ALA A CA 1
ATOM 1083 C C . ALA A 1 147 ? -1.365 -16.438 -0.098 1 94.69 147 ALA A C 1
ATOM 1085 O O . ALA A 1 147 ? -0.712 -15.664 0.605 1 94.69 147 ALA A O 1
ATOM 1086 N N . ILE A 1 148 ? -2.232 -16.047 -1.041 1 97.5 148 ILE A N 1
ATOM 1087 C CA . ILE A 1 148 ? -2.381 -14.625 -1.349 1 97.5 148 ILE A CA 1
ATOM 1088 C C . ILE A 1 148 ? -3.229 -13.945 -0.274 1 97.5 148 ILE A C 1
ATOM 1090 O O . ILE A 1 148 ? -2.832 -12.922 0.285 1 97.5 148 ILE A O 1
ATOM 1094 N N . GLY A 1 149 ? -4.406 -14.547 0.061 1 98.31 149 GLY A N 1
ATOM 1095 C CA . GLY A 1 149 ? -5.324 -13.961 1.023 1 98.31 149 GLY A CA 1
ATOM 1096 C C . GLY A 1 149 ? -4.691 -13.719 2.381 1 98.31 149 GLY A C 1
ATOM 1097 O O . GLY A 1 149 ? -4.938 -12.688 3.01 1 98.31 149 GLY A O 1
ATOM 1098 N N . ARG A 1 150 ? -3.895 -14.617 2.826 1 97.69 150 ARG A N 1
ATOM 1099 C CA . ARG A 1 150 ? -3.221 -14.477 4.113 1 97.69 150 ARG A CA 1
ATOM 1100 C C . ARG A 1 150 ? -2.258 -13.297 4.102 1 97.69 150 ARG A C 1
ATOM 1102 O O . ARG A 1 150 ? -2.188 -12.531 5.066 1 97.69 150 ARG A O 1
ATOM 1109 N N . LEU A 1 151 ? -1.487 -13.203 3.016 1 98.38 151 LEU A N 1
ATOM 1110 C CA . LEU A 1 151 ? -0.552 -12.094 2.906 1 98.38 151 LEU A CA 1
ATOM 1111 C C . LEU A 1 151 ? -1.294 -10.758 2.873 1 98.38 151 LEU A C 1
ATOM 1113 O O . LEU A 1 151 ? -0.845 -9.781 3.471 1 98.38 151 LEU A O 1
ATOM 1117 N N . VAL A 1 152 ? -2.436 -10.695 2.174 1 98.81 152 VAL A N 1
ATOM 1118 C CA . VAL A 1 152 ? -3.242 -9.484 2.105 1 98.81 152 VAL A CA 1
ATOM 1119 C C . VAL A 1 152 ? -3.787 -9.148 3.492 1 98.81 152 VAL A C 1
ATOM 1121 O O . VAL A 1 152 ? -3.748 -7.988 3.916 1 98.81 152 VAL A O 1
ATOM 1124 N N . ALA A 1 153 ? -4.262 -10.172 4.191 1 98.81 153 ALA A N 1
ATOM 1125 C CA . ALA A 1 153 ? -4.773 -9.969 5.547 1 98.81 153 ALA A CA 1
ATOM 1126 C C . ALA A 1 153 ? -3.695 -9.398 6.461 1 98.81 153 ALA A C 1
ATOM 1128 O O . ALA A 1 153 ? -3.943 -8.438 7.199 1 98.81 153 ALA A O 1
ATOM 1129 N N . GLU A 1 154 ? -2.518 -9.961 6.375 1 98.62 154 GLU A N 1
ATOM 1130 C CA . GLU A 1 154 ? -1.416 -9.555 7.246 1 98.62 154 GLU A CA 1
ATOM 1131 C C . GLU A 1 154 ? -1.008 -8.109 6.988 1 98.62 154 GLU A C 1
ATOM 1133 O O . GLU A 1 154 ? -0.833 -7.332 7.93 1 98.62 154 GLU A O 1
ATOM 1138 N N . VAL A 1 155 ? -0.874 -7.746 5.746 1 98.62 155 VAL A N 1
ATOM 1139 C CA . VAL A 1 155 ? -0.428 -6.391 5.43 1 98.62 155 VAL A CA 1
ATOM 1140 C C . VAL A 1 155 ? -1.522 -5.391 5.793 1 98.62 155 VAL A C 1
ATOM 1142 O O . VAL A 1 155 ? -1.231 -4.266 6.215 1 98.62 155 VAL A O 1
ATOM 1145 N N . ALA A 1 156 ? -2.768 -5.793 5.648 1 98.81 156 ALA A N 1
ATOM 1146 C CA . ALA A 1 156 ? -3.871 -4.914 6.023 1 98.81 156 ALA A CA 1
ATOM 1147 C C . ALA A 1 156 ? -3.832 -4.594 7.516 1 98.81 156 ALA A C 1
ATOM 1149 O O . ALA A 1 156 ? -4.07 -3.449 7.914 1 98.81 156 ALA A O 1
ATOM 1150 N N . VAL A 1 157 ? -3.533 -5.598 8.352 1 98.56 157 VAL A N 1
ATOM 1151 C CA . VAL A 1 157 ? -3.359 -5.367 9.781 1 98.56 157 VAL A CA 1
ATOM 1152 C C . VAL A 1 157 ? -2.236 -4.355 10.008 1 98.56 157 VAL A C 1
ATOM 1154 O O . VAL A 1 157 ? -2.377 -3.432 10.812 1 98.56 157 VAL A O 1
ATOM 1157 N N . ASP A 1 158 ? -1.133 -4.504 9.297 1 97.88 158 ASP A N 1
ATOM 1158 C CA . ASP A 1 158 ? 0.018 -3.617 9.43 1 97.88 158 ASP A CA 1
ATOM 1159 C C . ASP A 1 158 ? -0.337 -2.191 9.016 1 97.88 158 ASP A C 1
ATOM 1161 O O . ASP A 1 158 ? 0.254 -1.229 9.508 1 97.88 158 ASP A O 1
ATOM 1165 N N . LEU A 1 159 ? -1.323 -2.035 8.172 1 98.25 159 LEU A N 1
ATOM 1166 C CA . LEU A 1 159 ? -1.767 -0.726 7.707 1 98.25 159 LEU A CA 1
ATOM 1167 C C . LEU A 1 159 ? -2.814 -0.14 8.648 1 98.25 159 LEU A C 1
ATOM 1169 O O . LEU A 1 159 ? -3.342 0.945 8.398 1 98.25 159 LEU A O 1
ATOM 1173 N N . GLY A 1 160 ? -3.139 -0.896 9.688 1 98.06 160 GLY A N 1
ATOM 1174 C CA . GLY A 1 160 ? -4.012 -0.384 10.734 1 98.06 160 GLY A CA 1
ATOM 1175 C C . GLY A 1 160 ? -5.477 -0.698 10.5 1 98.06 160 GLY A C 1
ATOM 1176 O O . GLY A 1 160 ? -6.355 -0.065 11.086 1 98.06 160 GLY A O 1
ATOM 1177 N N . MET A 1 161 ? -5.789 -1.632 9.609 1 98.69 161 MET A N 1
ATOM 1178 C CA . MET A 1 161 ? -7.168 -2.027 9.352 1 98.69 161 MET A CA 1
ATOM 1179 C C . MET A 1 161 ? -7.621 -3.1 10.336 1 98.69 161 MET A C 1
ATOM 1181 O O . MET A 1 161 ? -6.793 -3.803 10.922 1 98.69 161 MET A O 1
ATOM 1185 N N . ASP A 1 162 ? -8.906 -3.156 10.539 1 98.5 162 ASP A N 1
ATOM 1186 C CA . ASP A 1 162 ? -9.523 -4.336 11.141 1 98.5 162 ASP A CA 1
ATOM 1187 C C . ASP A 1 162 ? -9.781 -5.414 10.094 1 98.5 162 ASP A C 1
ATOM 1189 O O . ASP A 1 162 ? -10.406 -5.152 9.062 1 98.5 162 ASP A O 1
ATOM 1193 N N . VAL A 1 163 ? -9.344 -6.68 10.352 1 98.88 163 VAL A N 1
ATOM 1194 C CA . VAL A 1 163 ? -9.391 -7.688 9.297 1 98.88 163 VAL A CA 1
ATOM 1195 C C . VAL A 1 163 ? -10.25 -8.867 9.75 1 98.88 163 VAL A C 1
ATOM 1197 O O . VAL A 1 163 ? -10.039 -9.414 10.828 1 98.88 163 VAL A O 1
ATOM 1200 N N . ILE A 1 164 ? -11.211 -9.227 8.969 1 98.75 164 ILE A N 1
ATOM 1201 C CA . ILE A 1 164 ? -12.039 -10.414 9.172 1 98.75 164 ILE A CA 1
ATOM 1202 C C . ILE A 1 164 ? -11.891 -11.344 7.973 1 98.75 164 ILE A C 1
ATOM 1204 O O . ILE A 1 164 ? -12.234 -10.977 6.848 1 98.75 164 ILE A O 1
ATOM 1208 N N . GLY A 1 165 ? -11.414 -12.539 8.188 1 98.31 165 GLY A N 1
ATOM 1209 C CA . GLY A 1 165 ? -11.195 -13.516 7.133 1 98.31 165 GLY A CA 1
ATOM 1210 C C . GLY A 1 165 ? -12.273 -14.586 7.09 1 98.31 165 GLY A C 1
ATOM 1211 O O . GLY A 1 165 ? -12.922 -14.859 8.094 1 98.31 165 GLY A O 1
ATOM 1212 N N . TYR A 1 166 ? -12.484 -15.102 5.883 1 97.94 166 TYR A N 1
ATOM 1213 C CA . TYR A 1 166 ? -13.367 -16.234 5.633 1 97.94 166 TYR A CA 1
ATOM 1214 C C . TYR A 1 166 ? -12.672 -17.281 4.766 1 97.94 166 TYR A C 1
ATOM 1216 O O . TYR A 1 166 ? -12.25 -17 3.648 1 97.94 166 TYR A O 1
ATOM 1224 N N . ASP A 1 167 ? -12.562 -18.453 5.262 1 97.25 167 ASP A N 1
ATOM 1225 C CA . ASP A 1 167 ? -12.055 -19.609 4.523 1 97.25 167 ASP A CA 1
ATOM 1226 C C . ASP A 1 167 ? -12.578 -20.906 5.113 1 97.25 167 ASP A C 1
ATOM 1228 O O . ASP A 1 167 ? -12.094 -21.375 6.152 1 97.25 167 ASP A O 1
ATOM 1232 N N . PRO A 1 168 ? -13.523 -21.531 4.492 1 93.62 168 PRO A N 1
ATOM 1233 C CA . PRO A 1 168 ? -14.109 -22.766 5.043 1 93.62 168 PRO A CA 1
ATOM 1234 C C . PRO A 1 168 ? -13.117 -23.922 5.074 1 93.62 168 PRO A C 1
ATOM 1236 O O . PRO A 1 168 ? -13.359 -24.938 5.738 1 93.62 168 PRO A O 1
ATOM 1239 N N . TYR A 1 169 ? -11.984 -23.828 4.477 1 91.94 169 TYR A N 1
ATOM 1240 C CA . TYR A 1 169 ? -11.016 -24.906 4.41 1 91.94 169 TYR A CA 1
ATOM 1241 C C . TYR A 1 169 ? -9.789 -24.609 5.25 1 91.94 169 TYR A C 1
ATOM 1243 O O . TYR A 1 169 ? -8.789 -25.328 5.195 1 91.94 169 TYR A O 1
ATOM 1251 N N . LEU A 1 170 ? -9.828 -23.562 5.93 1 92.38 170 LEU A N 1
ATOM 1252 C CA . LEU A 1 170 ? -8.719 -23.203 6.801 1 92.38 170 LEU A CA 1
ATOM 1253 C C . LEU A 1 170 ? -8.508 -24.266 7.875 1 92.38 170 LEU A C 1
ATOM 1255 O O . LEU A 1 170 ? -9.445 -24.609 8.609 1 92.38 170 LEU A O 1
ATOM 1259 N N . PRO A 1 171 ? -7.344 -24.781 7.883 1 90.88 171 PRO A N 1
ATOM 1260 C CA . PRO A 1 171 ? -7.113 -25.766 8.945 1 90.88 171 PRO A CA 1
ATOM 1261 C C . PRO A 1 171 ? -7.367 -25.203 10.336 1 90.88 171 PRO A C 1
ATOM 1263 O O . PRO A 1 171 ? -7.105 -24.031 10.594 1 90.88 171 PRO A O 1
ATOM 1266 N N . GLU A 1 172 ? -7.73 -26.047 11.219 1 86.69 172 GLU A N 1
ATOM 1267 C CA . GLU A 1 172 ? -8.062 -25.641 12.578 1 86.69 172 GLU A CA 1
ATOM 1268 C C . GLU A 1 172 ? -6.84 -25.094 13.305 1 86.69 172 GLU A C 1
ATOM 1270 O O . GLU A 1 172 ? -6.953 -24.188 14.141 1 86.69 172 GLU A O 1
ATOM 1275 N N . ASP A 1 173 ? -5.727 -25.594 12.859 1 90.31 173 ASP A N 1
ATOM 1276 C CA . ASP A 1 173 ? -4.504 -25.203 13.555 1 90.31 173 ASP A CA 1
ATOM 1277 C C . ASP A 1 173 ? -3.729 -24.156 12.773 1 90.31 173 ASP A C 1
ATOM 1279 O O . ASP A 1 173 ? -2.539 -23.938 13.016 1 90.31 173 ASP A O 1
ATOM 1283 N N . ALA A 1 174 ? -4.488 -23.609 11.914 1 91.25 174 ALA A N 1
ATOM 1284 C CA . ALA A 1 174 ? -3.822 -22.562 11.141 1 91.25 174 ALA A CA 1
ATOM 1285 C C . ALA A 1 174 ? -3.41 -21.406 12.031 1 91.25 174 ALA A C 1
ATOM 1287 O O . ALA A 1 174 ? -4.184 -20.953 12.883 1 91.25 174 ALA A O 1
ATOM 1288 N N . VAL A 1 175 ? -2.168 -21 11.953 1 92.06 175 VAL A N 1
ATOM 1289 C CA . VAL A 1 175 ? -1.665 -19.859 12.719 1 92.06 175 VAL A CA 1
ATOM 1290 C C . VAL A 1 175 ? -1.751 -18.594 11.883 1 92.06 175 VAL A C 1
ATOM 1292 O O . VAL A 1 175 ? -1.154 -18.516 10.805 1 92.06 175 VAL A O 1
ATOM 1295 N N . LEU A 1 176 ? -2.57 -17.641 12.328 1 94.69 176 LEU A N 1
ATOM 1296 C CA . LEU A 1 176 ? -2.717 -16.359 11.648 1 94.69 176 LEU A CA 1
ATOM 1297 C C . LEU A 1 176 ? -2.092 -15.234 12.469 1 94.69 176 LEU A C 1
ATOM 1299 O O . LEU A 1 176 ? -1.97 -15.344 13.688 1 94.69 176 LEU A O 1
ATOM 1303 N N . LYS A 1 177 ? -1.643 -14.195 11.797 1 95.31 177 LYS A N 1
ATOM 1304 C CA . LYS A 1 177 ? -1.143 -13 12.469 1 95.31 177 LYS A CA 1
ATOM 1305 C C . LYS A 1 177 ? -2.18 -12.438 13.438 1 95.31 177 LYS A C 1
ATOM 1307 O O . LYS A 1 177 ? -3.375 -12.43 13.141 1 95.31 177 LYS A O 1
ATOM 1312 N N . LYS A 1 178 ? -1.69 -11.859 14.719 1 94.69 178 LYS A N 1
ATOM 1313 C CA . LYS A 1 178 ? -2.574 -11.172 15.656 1 94.69 178 LYS A CA 1
ATOM 1314 C C . LYS A 1 178 ? -3.297 -10.008 14.977 1 94.69 178 LYS A C 1
ATOM 1316 O O . LYS A 1 178 ? -2.689 -9.258 14.211 1 94.69 178 LYS A O 1
ATOM 1321 N N . GLY A 1 179 ? -4.57 -9.938 15.164 1 96.62 179 GLY A N 1
ATOM 1322 C CA . GLY A 1 179 ? -5.363 -8.875 14.562 1 96.62 179 GLY A CA 1
ATOM 1323 C C . GLY A 1 179 ? -6.289 -9.375 13.469 1 96.62 179 GLY A C 1
ATOM 1324 O O . GLY A 1 179 ? -7.195 -8.656 13.039 1 96.62 179 GLY A O 1
ATOM 1325 N N . ILE A 1 180 ? -6.035 -10.602 12.984 1 97.88 180 ILE A N 1
ATOM 1326 C CA . ILE A 1 180 ? -6.91 -11.219 11.992 1 97.88 180 ILE A CA 1
ATOM 1327 C C . ILE A 1 180 ? -7.934 -12.117 12.688 1 97.88 180 ILE A C 1
ATOM 1329 O O . ILE A 1 180 ? -7.562 -13.062 13.383 1 97.88 180 ILE A O 1
ATOM 1333 N N . THR A 1 181 ? -9.164 -11.844 12.57 1 97.12 181 THR A N 1
ATOM 1334 C CA . THR A 1 181 ? -10.227 -12.719 13.062 1 97.12 181 THR A CA 1
ATOM 1335 C C . THR A 1 181 ? -10.805 -13.547 11.922 1 97.12 181 THR A C 1
ATOM 1337 O O . THR A 1 181 ? -10.758 -13.141 10.758 1 97.12 181 THR A O 1
ATOM 1340 N N . VAL A 1 182 ? -11.297 -14.695 12.227 1 97.06 182 VAL A N 1
ATOM 1341 C CA . VAL A 1 182 ? -11.883 -15.578 11.219 1 97.06 182 VAL A CA 1
ATOM 1342 C C . VAL A 1 182 ? -13.367 -15.781 11.516 1 97.06 182 VAL A C 1
ATOM 1344 O O . VAL A 1 182 ? -13.758 -16.016 12.656 1 97.06 182 VAL A O 1
ATOM 1347 N N . ASN A 1 183 ? -14.141 -15.508 10.523 1 94.5 183 ASN A N 1
ATOM 1348 C CA . ASN A 1 183 ? -15.578 -15.75 10.562 1 94.5 183 ASN A CA 1
ATOM 1349 C C . ASN A 1 183 ? -16.016 -16.719 9.477 1 94.5 183 ASN A C 1
ATOM 1351 O O . ASN A 1 183 ? -15.719 -16.531 8.297 1 94.5 183 ASN A O 1
ATOM 1355 N N . ASN A 1 184 ? -16.812 -17.719 9.75 1 91.56 184 ASN A N 1
ATOM 1356 C CA . ASN A 1 184 ? -17.156 -18.766 8.805 1 91.56 184 ASN A CA 1
ATOM 1357 C C . ASN A 1 184 ? -18.5 -18.516 8.148 1 91.56 184 ASN A C 1
ATOM 1359 O O . ASN A 1 184 ? -19.109 -19.422 7.582 1 91.56 184 ASN A O 1
ATOM 1363 N N . ASN A 1 185 ? -18.906 -17.297 8.289 1 95.44 185 ASN A N 1
ATOM 1364 C CA . ASN A 1 185 ? -20.156 -16.859 7.691 1 95.44 185 ASN A CA 1
ATOM 1365 C C . ASN A 1 185 ? -20.016 -15.516 6.992 1 95.44 185 ASN A C 1
ATOM 1367 O O . ASN A 1 185 ? -19.906 -14.477 7.652 1 95.44 185 ASN A O 1
ATOM 1371 N N . LEU A 1 186 ? -20.156 -15.57 5.703 1 96.94 186 LEU A N 1
ATOM 1372 C CA . LEU A 1 186 ? -20 -14.359 4.906 1 96.94 186 LEU A CA 1
ATOM 1373 C C . LEU A 1 186 ? -21.094 -13.336 5.246 1 96.94 186 LEU A C 1
ATOM 1375 O O . LEU A 1 186 ? -20.859 -12.133 5.168 1 96.94 186 LEU A O 1
ATOM 1379 N N . ASP A 1 187 ? -22.203 -13.789 5.711 1 96.5 187 ASP A N 1
ATOM 1380 C CA . ASP A 1 187 ? -23.328 -12.922 6.047 1 96.5 187 ASP A CA 1
ATOM 1381 C C . ASP A 1 187 ? -23 -12.047 7.258 1 96.5 187 ASP A C 1
ATOM 1383 O O . ASP A 1 187 ? -23.656 -11.039 7.496 1 96.5 187 ASP A O 1
ATOM 1387 N N . GLU A 1 188 ? -22.062 -12.414 7.977 1 96.88 188 GLU A N 1
ATOM 1388 C CA . GLU A 1 188 ? -21.641 -11.617 9.125 1 96.88 188 GLU A CA 1
ATOM 1389 C C . GLU A 1 188 ? -20.531 -10.648 8.75 1 96.88 188 GLU A C 1
ATOM 1391 O O . GLU A 1 188 ? -20.281 -9.68 9.469 1 96.88 188 GLU A O 1
ATOM 1396 N N . ILE A 1 189 ? -19.875 -10.93 7.672 1 98.12 189 ILE A N 1
ATOM 1397 C CA . ILE A 1 189 ? -18.766 -10.102 7.223 1 98.12 189 ILE A CA 1
ATOM 1398 C C . ILE A 1 189 ? -19.281 -8.969 6.34 1 98.12 189 ILE A C 1
ATOM 1400 O O . ILE A 1 189 ? -18.859 -7.82 6.48 1 98.12 189 ILE A O 1
ATOM 1404 N N . PHE A 1 190 ? -20.219 -9.203 5.457 1 98.5 190 PHE A N 1
ATOM 1405 C CA . PHE A 1 190 ? -20.703 -8.297 4.422 1 98.5 190 PHE A CA 1
ATOM 1406 C C . PHE A 1 190 ? -21.203 -6.996 5.035 1 98.5 190 PHE A C 1
ATOM 1408 O O . PHE A 1 190 ? -20.828 -5.906 4.594 1 98.5 190 PHE A O 1
ATOM 1415 N N . PRO A 1 191 ? -21.938 -7.027 6.191 1 98.44 191 PRO A N 1
ATOM 1416 C CA . PRO A 1 191 ? -22.516 -5.785 6.703 1 98.44 191 PRO A CA 1
ATOM 1417 C C . PRO A 1 191 ? -21.484 -4.887 7.387 1 98.44 191 PRO A C 1
ATOM 1419 O O . PRO A 1 191 ? -21.75 -3.699 7.602 1 98.44 191 PRO A O 1
ATOM 1422 N N . VAL A 1 192 ? -20.375 -5.406 7.754 1 98.44 192 VAL A N 1
ATOM 1423 C CA . VAL A 1 192 ? -19.469 -4.609 8.586 1 98.44 192 VAL A CA 1
ATOM 1424 C C . VAL A 1 192 ? -18.234 -4.227 7.777 1 98.44 192 VAL A C 1
ATOM 1426 O O . VAL A 1 192 ? -17.469 -3.346 8.18 1 98.44 192 VAL A O 1
ATOM 1429 N N . ALA A 1 193 ? -18 -4.863 6.633 1 98.81 193 ALA A N 1
ATOM 1430 C CA . ALA A 1 193 ? -16.781 -4.645 5.844 1 98.81 193 ALA A CA 1
ATOM 1431 C C . ALA A 1 193 ? -16.875 -3.348 5.043 1 98.81 193 ALA A C 1
ATOM 1433 O O . ALA A 1 193 ? -17.906 -3.07 4.418 1 98.81 193 ALA A O 1
ATOM 1434 N N . ASP A 1 194 ? -15.852 -2.52 5.133 1 98.88 194 ASP A N 1
ATOM 1435 C CA . ASP A 1 194 ? -15.703 -1.359 4.262 1 98.88 194 ASP A CA 1
ATOM 1436 C C . ASP A 1 194 ? -15.062 -1.752 2.932 1 98.88 194 ASP A C 1
ATOM 1438 O O . ASP A 1 194 ? -15.367 -1.162 1.893 1 98.88 194 ASP A O 1
ATOM 1442 N N . TYR A 1 195 ? -14.18 -2.689 2.99 1 98.88 195 TYR A N 1
ATOM 1443 C CA . TYR A 1 195 ? -13.477 -3.293 1.861 1 98.88 195 TYR A CA 1
ATOM 1444 C C . TYR A 1 195 ? -13.633 -4.809 1.867 1 98.88 195 TYR A C 1
ATOM 1446 O O . TYR A 1 195 ? -13.664 -5.434 2.932 1 98.88 195 TYR A O 1
ATOM 1454 N N . ILE A 1 196 ? -13.742 -5.387 0.693 1 98.94 196 ILE A N 1
ATOM 1455 C CA . ILE A 1 196 ? -13.773 -6.84 0.545 1 98.94 196 ILE A CA 1
ATOM 1456 C C . ILE A 1 196 ? -12.812 -7.27 -0.557 1 98.94 196 ILE A C 1
ATOM 1458 O O . ILE A 1 196 ? -12.773 -6.668 -1.633 1 98.94 196 ILE A O 1
ATOM 1462 N N . THR A 1 197 ? -11.984 -8.203 -0.307 1 98.94 197 THR A N 1
ATOM 1463 C CA . THR A 1 197 ? -11.094 -8.773 -1.311 1 98.94 197 THR A CA 1
ATOM 1464 C C . THR A 1 197 ? -11.32 -10.273 -1.439 1 98.94 197 THR A C 1
ATOM 1466 O O . THR A 1 197 ? -11.578 -10.961 -0.446 1 98.94 197 THR A O 1
ATOM 1469 N N . VAL A 1 198 ? -11.289 -10.797 -2.668 1 98.62 198 VAL A N 1
ATOM 1470 C CA . VAL A 1 198 ? -11.609 -12.195 -2.928 1 98.62 198 VAL A CA 1
ATOM 1471 C C . VAL A 1 198 ? -10.367 -12.93 -3.424 1 98.62 198 VAL A C 1
ATOM 1473 O O . VAL A 1 198 ? -9.664 -12.438 -4.312 1 98.62 198 VAL A O 1
ATOM 1476 N N . HIS A 1 199 ? -10.086 -14.086 -2.859 1 98.12 199 HIS A N 1
ATOM 1477 C CA . HIS A 1 199 ? -8.906 -14.891 -3.176 1 98.12 199 HIS A CA 1
ATOM 1478 C C . HIS A 1 199 ? -9.242 -16.375 -3.191 1 98.12 199 HIS A C 1
ATOM 1480 O O . HIS A 1 199 ? -8.477 -17.203 -2.684 1 98.12 199 HIS A O 1
ATOM 1486 N N . VAL A 1 200 ? -10.391 -16.734 -3.744 1 96.81 200 VAL A N 1
ATOM 1487 C CA . VAL A 1 200 ? -10.828 -18.125 -3.816 1 96.81 200 VAL A CA 1
ATOM 1488 C C . VAL A 1 200 ? -10.766 -18.609 -5.262 1 96.81 200 VAL A C 1
ATOM 1490 O O . VAL A 1 200 ? -10.773 -17.812 -6.195 1 96.81 200 VAL A O 1
ATOM 1493 N N . PRO A 1 201 ? -10.688 -19.922 -5.484 1 93.19 201 PRO A N 1
ATOM 1494 C CA . PRO A 1 201 ? -10.758 -20.453 -6.852 1 93.19 201 PRO A CA 1
ATOM 1495 C C . PRO A 1 201 ? -12.148 -20.312 -7.465 1 93.19 201 PRO A C 1
ATOM 1497 O O . PRO A 1 201 ? -13.133 -20.094 -6.742 1 93.19 201 PRO A O 1
ATOM 1500 N N . LEU A 1 202 ? -12.18 -20.312 -8.727 1 94.31 202 LEU A N 1
ATOM 1501 C CA . LEU A 1 202 ? -13.461 -20.344 -9.43 1 94.31 202 LEU A CA 1
ATOM 1502 C C . LEU A 1 202 ? -14.023 -21.766 -9.492 1 94.31 202 LEU A C 1
ATOM 1504 O O . LEU A 1 202 ? -13.406 -22.656 -10.07 1 94.31 202 LEU A O 1
ATOM 1508 N N . THR A 1 203 ? -15.016 -22.078 -8.867 1 94 203 THR A N 1
ATOM 1509 C CA . THR A 1 203 ? -15.781 -23.328 -8.852 1 94 203 THR A CA 1
ATOM 1510 C C . THR A 1 203 ? -17.266 -23.062 -9.086 1 94 203 THR A C 1
ATOM 1512 O O . THR A 1 203 ? -17.688 -21.906 -9.117 1 94 203 THR A O 1
ATOM 1515 N N . PRO A 1 204 ? -17.984 -24.047 -9.289 1 95.38 204 PRO A N 1
ATOM 1516 C CA . PRO A 1 204 ? -19.422 -23.812 -9.391 1 95.38 204 PRO A CA 1
ATOM 1517 C C . PRO A 1 204 ? -20 -23.109 -8.156 1 95.38 204 PRO A C 1
ATOM 1519 O O . PRO A 1 204 ? -20.906 -22.297 -8.273 1 95.38 204 PRO A O 1
ATOM 1522 N N . ASP A 1 205 ? -19.422 -23.359 -7.062 1 94.81 205 ASP A N 1
ATOM 1523 C CA . ASP A 1 205 ? -19.922 -22.812 -5.801 1 94.81 205 ASP A CA 1
ATOM 1524 C C . ASP A 1 205 ? -19.484 -21.359 -5.625 1 94.81 205 ASP A C 1
ATOM 1526 O O . ASP A 1 205 ? -20.172 -20.578 -4.949 1 94.81 205 ASP A O 1
ATOM 1530 N N . THR A 1 206 ? -18.406 -20.969 -6.219 1 97 206 THR A N 1
ATOM 1531 C CA . THR A 1 206 ? -17.875 -19.625 -5.984 1 97 206 THR A CA 1
ATOM 1532 C C . THR A 1 206 ? -18.172 -18.719 -7.176 1 97 206 THR A C 1
ATOM 1534 O O . THR A 1 206 ? -17.969 -17.516 -7.105 1 97 206 THR A O 1
ATOM 1537 N N . LYS A 1 207 ? -18.625 -19.312 -8.273 1 97.94 207 LYS A N 1
ATOM 1538 C CA . LYS A 1 207 ? -18.984 -18.516 -9.438 1 97.94 207 LYS A CA 1
ATOM 1539 C C . LYS A 1 207 ? -20.047 -17.469 -9.086 1 97.94 207 LYS A C 1
ATOM 1541 O O . LYS A 1 207 ? -21.078 -17.812 -8.523 1 97.94 207 LYS A O 1
ATOM 1546 N N . HIS A 1 208 ? -19.766 -16.219 -9.352 1 98.38 208 HIS A N 1
ATOM 1547 C CA . HIS A 1 208 ? -20.672 -15.102 -9.109 1 98.38 208 HIS A CA 1
ATOM 1548 C C . HIS A 1 208 ? -21.047 -15 -7.633 1 98.38 208 HIS A C 1
ATOM 1550 O O . HIS A 1 208 ? -22.188 -14.688 -7.297 1 98.38 208 HIS A O 1
ATOM 1556 N N . MET A 1 209 ? -20.094 -15.367 -6.812 1 98.06 209 MET A N 1
ATOM 1557 C CA . MET A 1 209 ? -20.359 -15.172 -5.387 1 98.06 209 MET A CA 1
ATOM 1558 C C . MET A 1 209 ? -20.609 -13.703 -5.074 1 98.06 209 MET A C 1
ATOM 1560 O O . MET A 1 209 ? -21.297 -13.383 -4.094 1 98.06 209 MET A O 1
ATOM 1564 N N . ILE A 1 210 ? -20.016 -12.789 -5.812 1 98.5 210 ILE A N 1
ATOM 1565 C CA . ILE A 1 210 ? -20.391 -11.375 -5.77 1 98.5 210 ILE A CA 1
ATOM 1566 C C . ILE A 1 210 ? -21.5 -11.109 -6.777 1 98.5 210 ILE A C 1
ATOM 1568 O O . ILE A 1 210 ? -21.25 -11.023 -7.98 1 98.5 210 ILE A O 1
ATOM 1572 N N . ASN A 1 211 ? -22.656 -11.094 -6.355 1 98.44 211 ASN A N 1
ATOM 1573 C CA . ASN A 1 211 ? -23.859 -10.891 -7.168 1 98.44 211 ASN A CA 1
ATOM 1574 C C . ASN A 1 211 ? -24.828 -9.938 -6.492 1 98.44 211 ASN A C 1
ATOM 1576 O O . ASN A 1 211 ? -24.516 -9.32 -5.473 1 98.44 211 ASN A O 1
ATOM 1580 N N . ARG A 1 212 ? -25.984 -9.766 -7.07 1 98.25 212 ARG A N 1
ATOM 1581 C CA . ARG A 1 212 ? -26.969 -8.82 -6.566 1 98.25 212 ARG A CA 1
ATOM 1582 C C . ARG A 1 212 ? -27.312 -9.109 -5.109 1 98.25 212 ARG A C 1
ATOM 1584 O O . ARG A 1 212 ? -27.344 -8.203 -4.277 1 98.25 212 ARG A O 1
ATOM 1591 N N . GLU A 1 213 ? -27.547 -10.359 -4.801 1 98.25 213 GLU A N 1
ATOM 1592 C CA . GLU A 1 213 ? -27.953 -10.766 -3.461 1 98.25 213 GLU A CA 1
ATOM 1593 C C . GLU A 1 213 ? -26.875 -10.461 -2.434 1 98.25 213 GLU A C 1
ATOM 1595 O O . GLU A 1 213 ? -27.156 -9.898 -1.374 1 98.25 213 GLU A O 1
ATOM 1600 N N . SER A 1 214 ? -25.656 -10.859 -2.705 1 98.56 214 SER A N 1
ATOM 1601 C CA . SER A 1 214 ? -24.578 -10.633 -1.759 1 98.56 214 SER A CA 1
ATOM 1602 C C . SER A 1 214 ? -24.297 -9.141 -1.589 1 98.56 214 SER A C 1
ATOM 1604 O O . SER A 1 214 ? -24.031 -8.672 -0.478 1 98.56 214 SER A O 1
ATOM 1606 N N . ILE A 1 215 ? -24.375 -8.328 -2.646 1 98.69 215 ILE A N 1
ATOM 1607 C CA . ILE A 1 215 ? -24.094 -6.895 -2.609 1 98.69 215 ILE A CA 1
ATOM 1608 C C . ILE A 1 215 ? -25.141 -6.191 -1.737 1 98.69 215 ILE A C 1
ATOM 1610 O O . ILE A 1 215 ? -24.812 -5.254 -1.007 1 98.69 215 ILE A O 1
ATOM 1614 N N . GLU A 1 216 ? -26.328 -6.68 -1.754 1 98.25 216 GLU A N 1
ATOM 1615 C CA . GLU A 1 216 ? -27.406 -6.086 -0.97 1 98.25 216 GLU A CA 1
ATOM 1616 C C . GLU A 1 216 ? -27.125 -6.191 0.526 1 98.25 216 GLU A C 1
ATOM 1618 O O . GLU A 1 216 ? -27.625 -5.387 1.315 1 98.25 216 GLU A O 1
ATOM 1623 N N . LYS A 1 217 ? -26.344 -7.141 0.866 1 98.56 217 LYS A N 1
ATOM 1624 C CA . LYS A 1 217 ? -26.031 -7.367 2.275 1 98.56 217 LYS A CA 1
ATOM 1625 C C . LYS A 1 217 ? -24.859 -6.508 2.727 1 98.56 217 LYS A C 1
ATOM 1627 O O . LYS A 1 217 ? -24.562 -6.43 3.92 1 98.56 217 LYS A O 1
ATOM 1632 N N . MET A 1 218 ? -24.172 -5.852 1.821 1 98.75 218 MET A N 1
ATOM 1633 C CA . MET A 1 218 ? -22.969 -5.086 2.119 1 98.75 218 MET A CA 1
ATOM 1634 C C . MET A 1 218 ? -23.297 -3.625 2.396 1 98.75 218 MET A C 1
ATOM 1636 O O . MET A 1 218 ? -24.453 -3.211 2.256 1 98.75 218 MET A O 1
ATOM 1640 N N . LYS A 1 219 ? -22.328 -2.855 2.949 1 98.44 219 LYS A N 1
ATOM 1641 C CA . LYS A 1 219 ? -22.484 -1.408 3.051 1 98.44 219 LYS A CA 1
ATOM 1642 C C . LYS A 1 219 ? -22.641 -0.773 1.672 1 98.44 219 LYS A C 1
ATOM 1644 O O . LYS A 1 219 ? -22 -1.201 0.711 1 98.44 219 LYS A O 1
ATOM 1649 N N . ASP A 1 220 ? -23.344 0.249 1.546 1 98.44 220 ASP A N 1
ATOM 1650 C CA . ASP A 1 220 ? -23.516 0.956 0.28 1 98.44 220 ASP A CA 1
ATOM 1651 C C . ASP A 1 220 ? -22.188 1.567 -0.184 1 98.44 220 ASP A C 1
ATOM 1653 O O . ASP A 1 220 ? -22.031 1.895 -1.362 1 98.44 220 ASP A O 1
ATOM 1657 N N . THR A 1 221 ? -21.203 1.685 0.741 1 97.81 221 THR A N 1
ATOM 1658 C CA . THR A 1 221 ? -19.938 2.318 0.439 1 97.81 221 THR A CA 1
ATOM 1659 C C . THR A 1 221 ? -18.844 1.271 0.195 1 97.81 221 THR A C 1
ATOM 1661 O O . THR A 1 221 ? -17.656 1.595 0.151 1 97.81 221 THR A O 1
ATOM 1664 N N . VAL A 1 222 ? -19.219 0.01 0.067 1 98.75 222 VAL A N 1
ATOM 1665 C CA . VAL A 1 222 ? -18.266 -1.083 0.003 1 98.75 222 VAL A CA 1
ATOM 1666 C C . VAL A 1 222 ? -17.375 -0.916 -1.225 1 98.75 222 VAL A C 1
ATOM 1668 O O . VAL A 1 222 ? -17.828 -0.435 -2.268 1 98.75 222 VAL A O 1
ATOM 1671 N N . ARG A 1 223 ? -16.156 -1.231 -1.085 1 98.81 223 ARG A N 1
ATOM 1672 C CA . ARG A 1 223 ? -15.172 -1.328 -2.152 1 98.81 223 ARG A CA 1
ATOM 1673 C C . ARG A 1 223 ? -14.656 -2.758 -2.293 1 98.81 223 ARG A C 1
ATOM 1675 O O . ARG A 1 223 ? -14.172 -3.346 -1.326 1 98.81 223 ARG A O 1
ATOM 1682 N N . ILE A 1 224 ? -14.742 -3.34 -3.484 1 98.88 224 ILE A N 1
ATOM 1683 C CA . ILE A 1 224 ? -14.445 -4.758 -3.662 1 98.88 224 ILE A CA 1
ATOM 1684 C C . ILE A 1 224 ? -13.227 -4.918 -4.562 1 98.88 224 ILE A C 1
ATOM 1686 O O . ILE A 1 224 ? -13.109 -4.25 -5.594 1 98.88 224 ILE A O 1
ATOM 1690 N N . MET A 1 225 ? -12.305 -5.758 -4.133 1 98.81 225 MET A N 1
ATOM 1691 C CA . MET A 1 225 ? -11.102 -6.121 -4.883 1 98.81 225 MET A CA 1
ATOM 1692 C C . MET A 1 225 ? -11.203 -7.551 -5.41 1 98.81 225 MET A C 1
ATOM 1694 O O . MET A 1 225 ? -11.336 -8.492 -4.633 1 98.81 225 MET A O 1
ATOM 1698 N N . ASN A 1 226 ? -11.125 -7.719 -6.672 1 98.75 226 ASN A N 1
ATOM 1699 C CA . ASN A 1 226 ? -11.086 -9.055 -7.262 1 98.75 226 ASN A CA 1
ATOM 1700 C C . ASN A 1 226 ? -9.82 -9.258 -8.094 1 98.75 226 ASN A C 1
ATOM 1702 O O . ASN A 1 226 ? -9.75 -8.82 -9.242 1 98.75 226 ASN A O 1
ATOM 1706 N N . PHE A 1 227 ? -8.867 -10 -7.555 1 97.88 227 PHE A N 1
ATOM 1707 C CA . PHE A 1 227 ? -7.598 -10.312 -8.203 1 97.88 227 PHE A CA 1
ATOM 1708 C C . PHE A 1 227 ? -7.414 -11.82 -8.32 1 97.88 227 PHE A C 1
ATOM 1710 O O . PHE A 1 227 ? -6.285 -12.312 -8.391 1 97.88 227 PHE A O 1
ATOM 1717 N N . ALA A 1 228 ? -8.5 -12.555 -8.242 1 96.38 228 ALA A N 1
ATOM 1718 C CA . ALA A 1 228 ? -8.469 -14.016 -8.266 1 96.38 228 ALA A CA 1
ATOM 1719 C C . ALA A 1 228 ? -8.922 -14.555 -9.617 1 96.38 228 ALA A C 1
ATOM 1721 O O . ALA A 1 228 ? -8.102 -14.977 -10.438 1 96.38 228 ALA A O 1
ATOM 1722 N N . ARG A 1 229 ? -10.305 -14.406 -9.867 1 95.62 229 ARG A N 1
ATOM 1723 C CA . ARG A 1 229 ? -10.898 -14.812 -11.133 1 95.62 229 ARG A CA 1
ATOM 1724 C C . ARG A 1 229 ? -12.047 -13.891 -11.523 1 95.62 229 ARG A C 1
ATOM 1726 O O . ARG A 1 229 ? -12.828 -13.469 -10.664 1 95.62 229 ARG A O 1
ATOM 1733 N N . GLY A 1 230 ? -12.164 -13.641 -12.805 1 96.31 230 GLY A N 1
ATOM 1734 C CA . GLY A 1 230 ? -13.164 -12.695 -13.273 1 96.31 230 GLY A CA 1
ATOM 1735 C C . GLY A 1 230 ? -14.578 -13.102 -12.914 1 96.31 230 GLY A C 1
ATOM 1736 O O . GLY A 1 230 ? -15.352 -12.281 -12.398 1 96.31 230 GLY A O 1
ATOM 1737 N N . ASP A 1 231 ? -14.844 -14.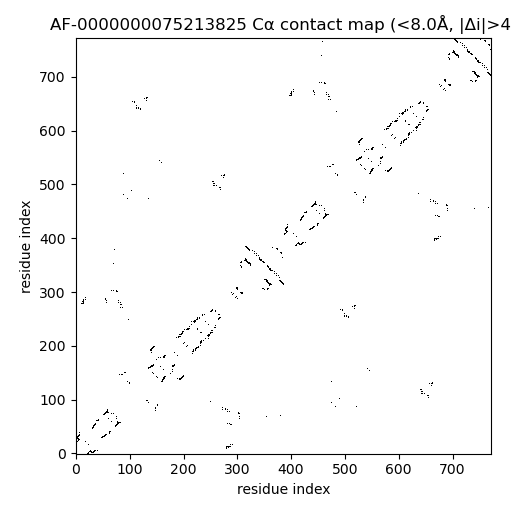406 -13.031 1 96.69 231 ASP A N 1
ATOM 1738 C CA . ASP A 1 231 ? -16.219 -14.891 -12.922 1 96.69 231 ASP A CA 1
ATOM 1739 C C . ASP A 1 231 ? -16.625 -15.055 -11.453 1 96.69 231 ASP A C 1
ATOM 1741 O O . ASP A 1 231 ? -17.75 -15.484 -11.164 1 96.69 231 ASP A O 1
ATOM 1745 N N . LEU A 1 232 ? -15.852 -14.656 -10.602 1 98.25 232 LEU A N 1
ATOM 1746 C CA . LEU A 1 232 ? -16.25 -14.648 -9.203 1 98.25 232 LEU A CA 1
ATOM 1747 C C . LEU A 1 232 ? -17.281 -13.555 -8.938 1 98.25 232 LEU A C 1
ATOM 1749 O O . LEU A 1 232 ? -18.047 -13.633 -7.965 1 98.25 232 LEU A O 1
ATOM 1753 N N . ALA A 1 233 ? -17.266 -12.547 -9.789 1 98.56 233 ALA A N 1
ATOM 1754 C CA . ALA A 1 233 ? -18.25 -11.469 -9.695 1 98.56 233 ALA A CA 1
ATOM 1755 C C . ALA A 1 233 ? -19.141 -11.43 -10.922 1 98.56 233 ALA A C 1
ATOM 1757 O O . ALA A 1 233 ? -18.688 -11.633 -12.047 1 98.56 233 ALA A O 1
ATOM 1758 N N . ASP A 1 234 ? -20.375 -11.227 -10.695 1 98.38 234 ASP A N 1
ATOM 1759 C CA . ASP A 1 234 ? -21.312 -10.953 -11.773 1 98.38 234 ASP A CA 1
ATOM 1760 C C . ASP A 1 234 ? -21.203 -9.508 -12.25 1 98.38 234 ASP A C 1
ATOM 1762 O O . ASP A 1 234 ? -21.641 -8.586 -11.555 1 98.38 234 ASP A O 1
ATOM 1766 N N . SER A 1 235 ? -20.688 -9.32 -13.484 1 98 235 SER A N 1
ATOM 1767 C CA . SER A 1 235 ? -20.391 -7.988 -14 1 98 235 SER A CA 1
ATOM 1768 C C . SER A 1 235 ? -21.656 -7.125 -14.047 1 98 235 SER A C 1
ATOM 1770 O O . SER A 1 235 ? -21.609 -5.934 -13.742 1 98 235 SER A O 1
ATOM 1772 N N . ASP A 1 236 ? -22.719 -7.738 -14.469 1 98.31 236 ASP A N 1
ATOM 1773 C CA . ASP A 1 236 ? -23.969 -6.98 -14.539 1 98.31 236 ASP A CA 1
ATOM 1774 C C . ASP A 1 236 ? -24.406 -6.516 -13.156 1 98.31 236 ASP A C 1
ATOM 1776 O O . ASP A 1 236 ? -24.859 -5.379 -12.992 1 98.31 236 ASP A O 1
ATOM 1780 N N . ALA A 1 237 ? -24.328 -7.355 -12.18 1 98.62 237 ALA A N 1
ATOM 1781 C CA . ALA A 1 237 ? -24.688 -7.004 -10.812 1 98.62 237 ALA A CA 1
ATOM 1782 C C . ALA A 1 237 ? -23.797 -5.887 -10.273 1 98.62 237 ALA A C 1
ATOM 1784 O O . ALA A 1 237 ? -24.266 -4.984 -9.578 1 98.62 237 ALA A O 1
ATOM 1785 N N . VAL A 1 238 ? -22.531 -5.957 -10.57 1 98.69 238 VAL A N 1
ATOM 1786 C CA . VAL A 1 238 ? -21.562 -4.945 -10.148 1 98.69 238 VAL A CA 1
ATOM 1787 C C . VAL A 1 238 ? -21.938 -3.594 -10.75 1 98.69 238 VAL A C 1
ATOM 1789 O O . VAL A 1 238 ? -22.016 -2.59 -10.031 1 98.69 238 VAL A O 1
ATOM 1792 N N . ILE A 1 239 ? -22.203 -3.557 -12.047 1 98.56 239 ILE A N 1
ATOM 1793 C CA . ILE A 1 239 ? -22.531 -2.324 -12.758 1 98.56 239 ILE A CA 1
ATOM 1794 C C . ILE A 1 239 ? -23.797 -1.719 -12.172 1 98.56 239 ILE A C 1
ATOM 1796 O O . ILE A 1 239 ? -23.859 -0.514 -11.914 1 98.56 239 ILE A O 1
ATOM 1800 N N . GLU A 1 240 ? -24.781 -2.582 -11.969 1 98.5 240 GLU A N 1
ATOM 1801 C CA . GLU A 1 240 ? -26.047 -2.125 -11.391 1 98.5 240 GLU A CA 1
ATOM 1802 C C . GLU A 1 240 ? -25.828 -1.527 -10.008 1 98.5 240 GLU A C 1
ATOM 1804 O O . GLU A 1 240 ? -26.406 -0.487 -9.68 1 98.5 240 GLU A O 1
ATOM 1809 N N . ALA A 1 241 ? -25.078 -2.172 -9.188 1 98.69 241 ALA A N 1
ATOM 1810 C CA . ALA A 1 241 ? -24.812 -1.712 -7.824 1 98.69 241 ALA A CA 1
ATOM 1811 C C . ALA A 1 241 ? -24.125 -0.35 -7.832 1 98.69 241 ALA A C 1
ATOM 1813 O O . ALA A 1 241 ? -24.422 0.516 -7.012 1 98.69 241 ALA A O 1
ATOM 1814 N N . LEU A 1 242 ? -23.172 -0.147 -8.703 1 98.5 242 LEU A N 1
ATOM 1815 C CA . LEU A 1 242 ? -22.484 1.129 -8.844 1 98.5 242 LEU A CA 1
ATOM 1816 C C . LEU A 1 242 ? -23.453 2.227 -9.281 1 98.5 242 LEU A C 1
ATOM 1818 O O . LEU A 1 242 ? -23.438 3.324 -8.719 1 98.5 242 LEU A O 1
ATOM 1822 N N . ASP A 1 243 ? -24.25 1.901 -10.203 1 98 243 ASP A N 1
ATOM 1823 C CA . ASP A 1 243 ? -25.219 2.857 -10.727 1 98 243 ASP A CA 1
ATOM 1824 C C . ASP A 1 243 ? -26.219 3.266 -9.656 1 98 243 ASP A C 1
ATOM 1826 O O . ASP A 1 243 ? -26.625 4.426 -9.594 1 98 243 ASP A O 1
ATOM 1830 N N . GLU A 1 244 ? -26.594 2.338 -8.766 1 98.06 244 GLU A N 1
ATOM 1831 C CA . GLU A 1 244 ? -27.609 2.564 -7.746 1 98.06 244 GLU A CA 1
ATOM 1832 C C . GLU A 1 244 ? -27 3.133 -6.469 1 98.06 244 GLU A C 1
ATOM 1834 O O . GLU A 1 244 ? -27.719 3.422 -5.508 1 98.06 244 GLU A O 1
ATOM 1839 N N . GLY A 1 245 ? -25.734 3.209 -6.449 1 97.75 245 GLY A N 1
ATOM 1840 C CA . GLY A 1 245 ? -25.078 3.736 -5.262 1 97.75 245 GLY A CA 1
ATOM 1841 C C . GLY A 1 245 ? -24.969 2.717 -4.145 1 97.75 245 GLY A C 1
ATOM 1842 O O . GLY A 1 245 ? -24.891 3.082 -2.967 1 97.75 245 GLY A O 1
ATOM 1843 N N . LYS A 1 246 ? -24.984 1.413 -4.477 1 98.25 246 LYS A N 1
ATOM 1844 C CA . LYS A 1 246 ? -24.891 0.328 -3.502 1 98.25 246 LYS A CA 1
ATOM 1845 C C . LYS A 1 246 ? -23.469 -0.193 -3.387 1 98.25 246 LYS A C 1
ATOM 1847 O O . LYS A 1 246 ? -23.203 -1.121 -2.621 1 98.25 246 LYS A O 1
ATOM 1852 N N . MET A 1 247 ? -22.625 0.369 -4.086 1 98.56 247 MET A N 1
ATOM 1853 C CA . MET A 1 247 ? -21.188 0.077 -4.098 1 98.56 247 MET A CA 1
ATOM 1854 C C . MET A 1 247 ? -20.391 1.31 -4.496 1 98.56 247 MET A C 1
ATOM 1856 O O . MET A 1 247 ? -20.781 2.051 -5.398 1 98.56 247 MET A O 1
ATOM 1860 N N . ALA A 1 248 ? -19.266 1.503 -3.838 1 98.12 248 ALA A N 1
ATOM 1861 C CA . ALA A 1 248 ? -18.484 2.703 -4.117 1 98.12 248 ALA A CA 1
ATOM 1862 C C . ALA A 1 248 ? -17.484 2.453 -5.238 1 98.12 248 ALA A C 1
ATOM 1864 O O . ALA A 1 248 ? -17.172 3.357 -6.016 1 98.12 248 ALA A O 1
ATOM 1865 N N . CYS A 1 249 ? -16.938 1.196 -5.266 1 98.56 249 CYS A N 1
ATOM 1866 C CA . CYS A 1 249 ? -15.875 0.938 -6.23 1 98.56 249 CYS A CA 1
ATOM 1867 C C . CYS A 1 249 ? -15.648 -0.56 -6.402 1 98.56 249 CYS A C 1
ATOM 1869 O O . CYS A 1 249 ? -15.766 -1.324 -5.445 1 98.56 249 CYS A O 1
ATOM 1871 N N . TYR A 1 250 ? -15.43 -1.004 -7.59 1 98.75 250 TYR A N 1
ATOM 1872 C CA . TYR A 1 250 ? -15.039 -2.367 -7.926 1 98.75 250 TYR A CA 1
ATOM 1873 C C . TYR A 1 250 ? -13.703 -2.381 -8.664 1 98.75 250 TYR A C 1
ATOM 1875 O O . TYR A 1 250 ? -13.578 -1.799 -9.742 1 98.75 250 TYR A O 1
ATOM 1883 N N . VAL A 1 251 ? -12.688 -2.965 -8.047 1 98.75 251 VAL A N 1
ATOM 1884 C CA . VAL A 1 251 ? -11.367 -3.096 -8.656 1 98.75 251 VAL A CA 1
ATOM 1885 C C . VAL A 1 251 ? -11.156 -4.535 -9.125 1 98.75 251 VAL A C 1
ATOM 1887 O O . VAL A 1 251 ? -11.352 -5.477 -8.352 1 98.75 251 VAL A O 1
ATOM 1890 N N . THR A 1 252 ? -10.727 -4.715 -10.344 1 98.56 252 THR A N 1
ATOM 1891 C CA . THR A 1 252 ? -10.531 -6.066 -10.852 1 98.56 252 THR A CA 1
ATOM 1892 C C . THR A 1 252 ? -9.266 -6.16 -11.695 1 98.56 252 THR A C 1
ATOM 1894 O O . THR A 1 252 ? -8.898 -5.199 -12.375 1 98.56 252 THR A O 1
ATOM 1897 N N . ASP A 1 253 ? -8.648 -7.281 -11.625 1 97.88 253 ASP A N 1
ATOM 1898 C CA . ASP A 1 253 ? -7.496 -7.609 -12.461 1 97.88 253 ASP A CA 1
ATOM 1899 C C . ASP A 1 253 ? -7.918 -8.406 -13.688 1 97.88 253 ASP A C 1
ATOM 1901 O O . ASP A 1 253 ? -7.078 -8.984 -14.383 1 97.88 253 ASP A O 1
ATOM 1905 N N . PHE A 1 254 ? -9.258 -8.508 -13.883 1 96.5 254 PHE A N 1
ATOM 1906 C CA . PHE A 1 254 ? -9.836 -9.242 -15 1 96.5 254 PHE A CA 1
ATOM 1907 C C . PHE A 1 254 ? -10.844 -8.383 -15.75 1 96.5 254 PHE A C 1
ATOM 1909 O O . PHE A 1 254 ? -12.047 -8.656 -15.719 1 96.5 254 PHE A O 1
ATOM 1916 N N . PRO A 1 255 ? -10.305 -7.469 -16.469 1 95.88 255 PRO A N 1
ATOM 1917 C CA . PRO A 1 255 ? -11.242 -6.586 -17.172 1 95.88 255 PRO A CA 1
ATOM 1918 C C . PRO A 1 255 ? -12.078 -7.316 -18.219 1 95.88 255 PRO A C 1
ATOM 1920 O O . PRO A 1 255 ? -11.586 -8.242 -18.859 1 95.88 255 PRO A O 1
ATOM 1923 N N . ASP A 1 256 ? -13.25 -6.988 -18.328 1 94 256 ASP A N 1
ATOM 1924 C CA . ASP A 1 256 ? -14.086 -7.391 -19.453 1 94 256 ASP A CA 1
ATOM 1925 C C . ASP A 1 256 ? -14.75 -6.176 -20.109 1 94 256 ASP A C 1
ATOM 1927 O O . ASP A 1 256 ? -14.75 -5.086 -19.531 1 94 256 ASP A O 1
ATOM 1931 N N . ALA A 1 257 ? -15.211 -6.332 -21.25 1 95.12 257 ALA A N 1
ATOM 1932 C CA . ALA A 1 257 ? -15.719 -5.238 -22.078 1 95.12 257 ALA A CA 1
ATOM 1933 C C . ALA A 1 257 ? -16.812 -4.469 -21.344 1 95.12 257 ALA A C 1
ATOM 1935 O O . ALA A 1 257 ? -16.922 -3.246 -21.469 1 95.12 257 ALA A O 1
ATOM 1936 N N . LYS A 1 258 ? -17.641 -5.098 -20.594 1 95.81 258 LYS A N 1
ATOM 1937 C CA . LYS A 1 258 ? -18.766 -4.473 -19.906 1 95.81 258 LYS A CA 1
ATOM 1938 C C . LYS A 1 258 ? -18.281 -3.574 -18.766 1 95.81 258 LYS A C 1
ATOM 1940 O O . LYS A 1 258 ? -18.922 -2.58 -18.438 1 95.81 258 LYS A O 1
ATOM 1945 N N . LEU A 1 259 ? -17.172 -3.916 -18.156 1 97.44 259 LEU A N 1
ATOM 1946 C CA . LEU A 1 259 ? -16.703 -3.244 -16.938 1 97.44 259 LEU A CA 1
ATOM 1947 C C . LEU A 1 259 ? -15.828 -2.045 -17.297 1 97.44 259 LEU A C 1
ATOM 1949 O O . LEU A 1 259 ? -15.805 -1.052 -16.562 1 97.44 259 LEU A O 1
ATOM 1953 N N . ILE A 1 260 ? -15.125 -2.188 -18.422 1 97.12 260 ILE A N 1
ATOM 1954 C CA . ILE A 1 260 ? -14.148 -1.167 -18.797 1 97.12 260 ILE A CA 1
ATOM 1955 C C . ILE A 1 260 ? -14.867 0.153 -19.078 1 97.12 260 ILE A C 1
ATOM 1957 O O . ILE A 1 260 ? -15.844 0.194 -19.828 1 97.12 260 ILE A O 1
ATOM 1961 N N . GLY A 1 261 ? -14.383 1.176 -18.406 1 93.31 261 GLY A N 1
ATOM 1962 C CA . GLY A 1 261 ? -14.93 2.5 -18.672 1 93.31 261 GLY A CA 1
ATOM 1963 C C . GLY A 1 261 ? -16.109 2.844 -17.766 1 93.31 261 GLY A C 1
ATOM 1964 O O . GLY A 1 261 ? -16.562 3.99 -17.75 1 93.31 261 GLY A O 1
ATOM 1965 N N . VAL A 1 262 ? -16.656 1.904 -17.062 1 96.5 262 VAL A N 1
ATOM 1966 C CA . VAL A 1 262 ? -17.766 2.152 -16.125 1 96.5 262 VAL A CA 1
ATOM 1967 C C . VAL A 1 262 ? -17.25 2.969 -14.938 1 96.5 262 VAL A C 1
ATOM 1969 O O . VAL A 1 262 ? -16.203 2.664 -14.367 1 96.5 262 VAL A O 1
ATOM 1972 N N . ASP A 1 263 ? -17.969 4.055 -14.609 1 95.88 263 ASP A N 1
ATOM 1973 C CA . ASP A 1 263 ? -17.594 4.859 -13.445 1 95.88 263 ASP A CA 1
ATOM 1974 C C . ASP A 1 263 ? -17.641 4.023 -12.172 1 95.88 263 ASP A C 1
ATOM 1976 O O . ASP A 1 263 ? -18.625 3.324 -11.906 1 95.88 263 ASP A O 1
ATOM 1980 N N . GLY A 1 264 ? -16.609 4.023 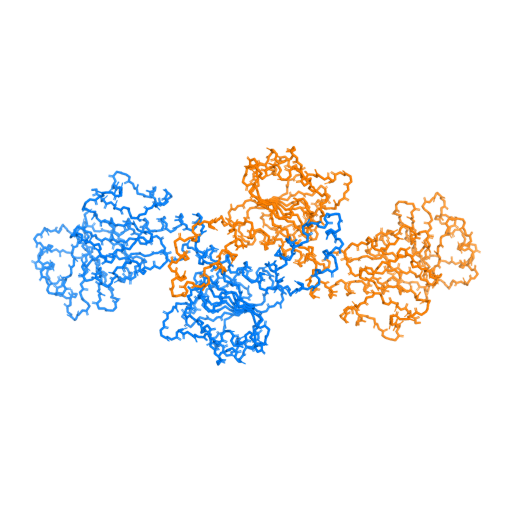-11.453 1 96.94 264 GLY A N 1
ATOM 1981 C CA . GLY A 1 264 ? -16.516 3.248 -10.227 1 96.94 264 GLY A CA 1
ATOM 1982 C C . GLY A 1 264 ? -15.797 1.929 -10.406 1 96.94 264 GLY A C 1
ATOM 1983 O O . GLY A 1 264 ? -15.516 1.229 -9.43 1 96.94 264 GLY A O 1
ATOM 1984 N N . VAL A 1 265 ? -15.484 1.595 -11.633 1 98.12 265 VAL A N 1
ATOM 1985 C CA . VAL A 1 265 ? -14.711 0.386 -11.898 1 98.12 265 VAL A CA 1
ATOM 1986 C C . VAL A 1 265 ? -13.266 0.756 -12.219 1 98.12 265 VAL A C 1
ATOM 1988 O O . VAL A 1 265 ? -13.008 1.673 -13 1 98.12 265 VAL A O 1
ATOM 1991 N N . ILE A 1 266 ? -12.367 0.183 -11.547 1 98 266 ILE A N 1
ATOM 1992 C CA . ILE A 1 266 ? -10.953 0.244 -11.891 1 98 266 ILE A CA 1
ATOM 1993 C C . ILE A 1 266 ? -10.508 -1.097 -12.469 1 98 266 ILE A C 1
ATOM 1995 O O . ILE A 1 266 ? -10.391 -2.086 -11.742 1 98 266 ILE A O 1
ATOM 1999 N N . ALA A 1 267 ? -10.266 -1.136 -13.727 1 97.94 267 ALA A N 1
ATOM 2000 C CA . ALA A 1 267 ? -9.922 -2.363 -14.445 1 97.94 267 ALA A CA 1
ATOM 2001 C C . ALA A 1 267 ? -8.422 -2.424 -14.742 1 97.94 267 ALA A C 1
ATOM 2003 O O . ALA A 1 267 ? -7.922 -1.674 -15.578 1 97.94 267 ALA A O 1
ATOM 2004 N N . ILE A 1 268 ? -7.738 -3.283 -14.062 1 97.62 268 ILE A N 1
ATOM 2005 C CA . ILE A 1 268 ? -6.316 -3.547 -14.258 1 97.62 268 ILE A CA 1
ATOM 2006 C C . ILE A 1 268 ? -6.137 -4.762 -15.164 1 97.62 268 ILE A C 1
ATOM 2008 O O . ILE A 1 268 ? -6.816 -5.777 -14.992 1 97.62 268 ILE A O 1
ATOM 2012 N N . PRO A 1 269 ? -5.297 -4.715 -16.125 1 96.88 269 PRO A N 1
ATOM 2013 C CA . PRO A 1 269 ? -5.23 -5.758 -17.156 1 96.88 269 PRO A CA 1
ATOM 2014 C C . PRO A 1 269 ? -4.344 -6.934 -16.75 1 96.88 269 PRO A C 1
ATOM 2016 O O . PRO A 1 269 ? -3.297 -7.164 -17.359 1 96.88 269 PRO A O 1
ATOM 2019 N N . HIS A 1 270 ? -4.77 -7.66 -15.742 1 95.69 270 HIS A N 1
ATOM 2020 C CA . HIS A 1 270 ? -4.219 -8.945 -15.32 1 95.69 270 HIS A CA 1
ATOM 2021 C C . HIS A 1 270 ? -2.729 -8.828 -15.016 1 95.69 270 HIS A C 1
ATOM 2023 O O . HIS A 1 270 ? -1.914 -9.57 -15.57 1 95.69 270 HIS A O 1
ATOM 2029 N N . LEU A 1 271 ? -2.389 -7.965 -14.133 1 97.12 271 LEU A N 1
ATOM 2030 C CA . LEU A 1 271 ? -0.998 -7.652 -13.82 1 97.12 271 LEU A CA 1
ATOM 2031 C C . LEU A 1 271 ? -0.562 -8.344 -12.531 1 97.12 271 LEU A C 1
ATOM 2033 O O . LEU A 1 271 ? 0.575 -8.172 -12.086 1 97.12 271 LEU A O 1
ATOM 2037 N N . GLY A 1 272 ? -1.414 -9.07 -11.867 1 95.56 272 GLY A N 1
ATOM 2038 C CA . GLY A 1 272 ? -1.17 -9.633 -10.555 1 95.56 272 GLY A CA 1
ATOM 2039 C C . GLY A 1 272 ? 0.197 -10.281 -10.422 1 95.56 272 GLY A C 1
ATOM 2040 O O . GLY A 1 272 ? 0.948 -9.977 -9.492 1 95.56 272 GLY A O 1
ATOM 2041 N N . ALA A 1 273 ? 0.539 -11.094 -11.398 1 94.06 273 ALA A N 1
ATOM 2042 C CA . ALA A 1 273 ? 1.781 -11.859 -11.336 1 94.06 273 ALA A CA 1
ATOM 2043 C C . ALA A 1 273 ? 2.85 -11.25 -12.234 1 94.06 273 ALA A C 1
ATOM 2045 O O . ALA A 1 273 ? 3.92 -11.828 -12.422 1 94.06 273 ALA A O 1
ATOM 2046 N N . SER A 1 274 ? 2.604 -10.109 -12.805 1 94.56 274 SER A N 1
ATOM 2047 C CA . SER A 1 274 ? 3.475 -9.523 -13.82 1 94.56 274 SER A CA 1
ATOM 2048 C C . SER A 1 274 ? 4.629 -8.758 -13.18 1 94.56 274 SER A C 1
ATOM 2050 O O . SER A 1 274 ? 4.754 -7.547 -13.367 1 94.56 274 SER A O 1
ATOM 2052 N N . THR A 1 275 ? 5.492 -9.469 -12.469 1 96.88 275 THR A N 1
ATOM 2053 C CA . THR A 1 275 ? 6.711 -8.938 -11.875 1 96.88 275 THR A CA 1
ATOM 2054 C C . THR A 1 275 ? 7.898 -9.852 -12.156 1 96.88 275 THR A C 1
ATOM 2056 O O . THR A 1 275 ? 7.734 -11.062 -12.281 1 96.88 275 THR A O 1
ATOM 2059 N N . PRO A 1 276 ? 9.07 -9.266 -12.297 1 96.38 276 PRO A N 1
ATOM 2060 C CA . PRO A 1 276 ? 10.25 -10.117 -12.461 1 96.38 276 PRO A CA 1
ATOM 2061 C C . PRO A 1 276 ? 10.422 -11.109 -11.312 1 96.38 276 PRO A C 1
ATOM 2063 O O . PRO A 1 276 ? 10.828 -12.258 -11.539 1 96.38 276 PRO A O 1
ATOM 2066 N N . GLU A 1 277 ? 10.133 -10.695 -10.125 1 97.81 277 GLU A N 1
ATOM 2067 C CA . GLU A 1 277 ? 10.266 -11.555 -8.953 1 97.81 277 GLU A CA 1
ATOM 2068 C C . GLU A 1 277 ? 9.32 -12.75 -9.031 1 97.81 277 GLU A C 1
ATOM 2070 O O . GLU A 1 277 ? 9.719 -13.883 -8.734 1 97.81 277 GLU A O 1
ATOM 2075 N N . SER A 1 278 ? 8.086 -12.469 -9.406 1 96.81 278 SER A N 1
ATOM 2076 C CA . SER A 1 278 ? 7.121 -13.547 -9.586 1 96.81 278 SER A CA 1
ATOM 2077 C C . SER A 1 278 ? 7.613 -14.562 -10.617 1 96.81 278 SER A C 1
ATOM 2079 O O . SER A 1 278 ? 7.5 -15.773 -10.406 1 96.81 278 SER A O 1
ATOM 2081 N N . GLU A 1 279 ? 8.094 -14.078 -11.727 1 96.06 279 GLU A N 1
ATOM 2082 C CA . GLU A 1 279 ? 8.602 -14.945 -12.781 1 96.06 279 GLU A CA 1
ATOM 2083 C C . GLU A 1 279 ? 9.758 -15.805 -12.281 1 96.06 279 GLU A C 1
ATOM 2085 O O . GLU A 1 279 ? 9.82 -17 -12.562 1 96.06 279 GLU A O 1
ATOM 2090 N N . GLU A 1 280 ? 10.633 -15.188 -11.562 1 97.75 280 GLU A N 1
ATOM 2091 C CA . GLU A 1 280 ? 11.781 -15.898 -10.992 1 97.75 280 GLU A CA 1
ATOM 2092 C C . GLU A 1 280 ? 11.336 -16.969 -10 1 97.75 280 GLU A C 1
ATOM 2094 O O . GLU A 1 280 ? 11.805 -18.094 -10.047 1 97.75 280 GLU A O 1
ATOM 2099 N N . ASN A 1 281 ? 10.43 -16.578 -9.156 1 98.19 281 ASN A N 1
ATOM 2100 C CA . ASN A 1 281 ? 9.922 -17.5 -8.148 1 98.19 281 ASN A CA 1
ATOM 2101 C C . ASN A 1 281 ? 9.234 -18.703 -8.789 1 98.19 281 ASN A C 1
ATOM 2103 O O . ASN A 1 281 ? 9.453 -19.844 -8.375 1 98.19 281 ASN A O 1
ATOM 2107 N N . CYS A 1 282 ? 8.414 -18.422 -9.758 1 98.12 282 CYS A N 1
ATOM 2108 C CA . CYS A 1 282 ? 7.676 -19.484 -10.438 1 98.12 282 CYS A CA 1
ATOM 2109 C C . CYS A 1 282 ? 8.625 -20.422 -11.156 1 98.12 282 CYS A C 1
ATOM 2111 O O . CYS A 1 282 ? 8.469 -21.641 -11.086 1 98.12 282 CYS A O 1
ATOM 2113 N N . ALA A 1 283 ? 9.617 -19.859 -11.797 1 98.12 283 ALA A N 1
ATOM 2114 C CA . ALA A 1 283 ? 10.594 -20.672 -12.516 1 98.12 283 ALA A CA 1
ATOM 2115 C C . ALA A 1 283 ? 11.375 -21.562 -11.555 1 98.12 283 ALA A C 1
ATOM 2117 O O . ALA A 1 283 ? 11.57 -22.75 -11.812 1 98.12 283 ALA A O 1
ATOM 2118 N N . ALA A 1 284 ? 11.812 -21.016 -10.484 1 98.56 284 ALA A N 1
ATOM 2119 C CA . ALA A 1 284 ? 12.586 -21.766 -9.492 1 98.56 284 ALA A CA 1
ATOM 2120 C C . ALA A 1 284 ? 11.758 -22.906 -8.898 1 98.56 284 ALA A C 1
ATOM 2122 O O . ALA A 1 284 ? 12.242 -24.031 -8.789 1 98.56 284 ALA A O 1
ATOM 2123 N N . MET A 1 285 ? 10.555 -22.578 -8.555 1 98.5 285 MET A N 1
ATOM 2124 C CA . MET A 1 285 ? 9.68 -23.594 -7.977 1 98.5 285 MET A CA 1
ATOM 2125 C C . MET A 1 285 ? 9.375 -24.688 -8.992 1 98.5 285 MET A C 1
ATOM 2127 O O . MET A 1 285 ? 9.406 -25.875 -8.664 1 98.5 285 MET A O 1
ATOM 2131 N N . GLY A 1 286 ? 9.078 -24.25 -10.172 1 98.44 286 GLY A N 1
ATOM 2132 C CA . GLY A 1 286 ? 8.836 -25.219 -11.227 1 98.44 286 GLY A CA 1
ATOM 2133 C C . GLY A 1 286 ? 10.008 -26.156 -11.469 1 98.44 286 GLY A C 1
ATOM 2134 O O . GLY A 1 286 ? 9.836 -27.359 -11.602 1 98.44 286 GLY A O 1
ATOM 2135 N N . ALA A 1 287 ? 11.188 -25.609 -11.484 1 98.56 287 ALA A N 1
ATOM 2136 C CA . ALA A 1 287 ? 12.398 -26.406 -11.672 1 98.56 287 ALA A CA 1
ATOM 2137 C C . ALA A 1 287 ? 12.578 -27.422 -10.531 1 98.56 287 ALA A C 1
ATOM 2139 O O . ALA A 1 287 ? 12.875 -28.594 -10.773 1 98.56 287 ALA A O 1
ATOM 2140 N N . GLN A 1 288 ? 12.414 -26.938 -9.391 1 98.38 288 GLN A N 1
ATOM 2141 C CA . GLN A 1 288 ? 12.578 -27.797 -8.234 1 98.38 288 GLN A CA 1
ATOM 2142 C C . GLN A 1 288 ? 11.586 -28.953 -8.273 1 98.38 288 GLN A C 1
ATOM 2144 O O . GLN A 1 288 ? 11.93 -30.094 -7.922 1 98.38 288 GLN A O 1
ATOM 2149 N N . GLU A 1 289 ? 10.383 -28.672 -8.672 1 98.38 289 GLU A N 1
ATOM 2150 C CA . GLU A 1 289 ? 9.367 -29.719 -8.758 1 98.38 289 GLU A CA 1
ATOM 2151 C C . GLU A 1 289 ? 9.734 -30.75 -9.82 1 98.38 289 GLU A C 1
ATOM 2153 O O . GLU A 1 289 ? 9.602 -31.953 -9.586 1 98.38 289 GLU A O 1
ATOM 2158 N N . LEU A 1 290 ? 10.219 -30.266 -10.93 1 98.5 290 LEU A N 1
ATOM 2159 C CA . LEU A 1 290 ? 10.664 -31.172 -11.977 1 98.5 290 LEU A CA 1
ATOM 2160 C C . LEU A 1 290 ? 11.82 -32.031 -11.492 1 98.5 290 LEU A C 1
ATOM 2162 O O . LEU A 1 290 ? 11.828 -33.25 -11.703 1 98.5 290 LEU A O 1
ATOM 2166 N N . ILE A 1 291 ? 12.758 -31.453 -10.852 1 98.38 291 ILE A N 1
ATOM 2167 C CA . ILE A 1 291 ? 13.938 -32.156 -10.367 1 98.38 291 ILE A CA 1
ATOM 2168 C C . ILE A 1 291 ? 13.523 -33.25 -9.367 1 98.38 291 ILE A C 1
ATOM 2170 O O . ILE A 1 291 ? 13.906 -34.406 -9.5 1 98.38 291 ILE A O 1
ATOM 2174 N N . ASP A 1 292 ? 12.688 -32.875 -8.438 1 98 292 ASP A N 1
ATOM 2175 C CA . ASP A 1 292 ? 12.258 -33.812 -7.402 1 98 292 ASP A CA 1
ATOM 2176 C C . ASP A 1 292 ? 11.523 -35.031 -8.016 1 98 292 ASP A C 1
ATOM 2178 O O . ASP A 1 292 ? 11.688 -36.156 -7.57 1 98 292 ASP A O 1
ATOM 2182 N N . TYR A 1 293 ? 10.797 -34.75 -9.016 1 98.38 293 TYR A N 1
ATOM 2183 C CA . TYR A 1 293 ? 10.031 -35.812 -9.641 1 98.38 293 TYR A CA 1
ATOM 2184 C C . TYR A 1 293 ? 10.93 -36.688 -10.516 1 98.38 293 TYR A C 1
ATOM 2186 O O . TYR A 1 293 ? 10.875 -37.906 -10.43 1 98.38 293 TYR A O 1
ATOM 2194 N N . LEU A 1 294 ? 11.719 -36.062 -11.305 1 98.12 294 LEU A N 1
ATOM 2195 C CA . LEU A 1 294 ? 12.531 -36.812 -12.266 1 98.12 294 LEU A CA 1
ATOM 2196 C C . LEU A 1 294 ? 13.586 -37.625 -11.555 1 98.12 294 LEU A C 1
ATOM 2198 O O . LEU A 1 294 ? 13.828 -38.781 -11.922 1 98.12 294 LEU A O 1
ATOM 2202 N N . VAL A 1 295 ? 14.141 -37.062 -10.508 1 97 295 VAL A N 1
ATOM 2203 C CA . VAL A 1 295 ? 15.273 -37.719 -9.867 1 97 295 VAL A CA 1
ATOM 2204 C C . VAL A 1 295 ? 14.773 -38.656 -8.758 1 97 295 VAL A C 1
ATOM 2206 O O . VAL A 1 295 ? 15.297 -39.75 -8.578 1 97 295 VAL A O 1
ATOM 2209 N N . ASP A 1 296 ? 13.688 -38.219 -8.102 1 96.75 296 ASP A N 1
ATOM 2210 C CA . ASP A 1 296 ? 13.328 -38.938 -6.895 1 96.75 296 ASP A CA 1
ATOM 2211 C C . ASP A 1 296 ? 11.883 -39.438 -6.965 1 96.75 296 ASP A C 1
ATOM 2213 O O . ASP A 1 296 ? 11.438 -40.188 -6.094 1 96.75 296 ASP A O 1
ATOM 2217 N N . GLY A 1 297 ? 11.125 -39.031 -7.902 1 98 297 GLY A N 1
ATOM 2218 C CA . GLY A 1 297 ? 9.758 -39.5 -8.07 1 98 297 GLY A CA 1
ATOM 2219 C C . GLY A 1 297 ? 8.773 -38.812 -7.137 1 98 297 GLY A C 1
ATOM 2220 O O . GLY A 1 297 ? 7.594 -39.156 -7.109 1 98 297 GLY A O 1
ATOM 2221 N N . ASN A 1 298 ? 9.234 -37.844 -6.398 1 98.25 298 ASN A N 1
ATOM 2222 C CA . ASN A 1 298 ? 8.367 -37.125 -5.449 1 98.25 298 ASN A CA 1
ATOM 2223 C C . ASN A 1 298 ? 7.465 -36.125 -6.148 1 98.25 298 ASN A C 1
ATOM 2225 O O . ASN A 1 298 ? 7.867 -35.5 -7.129 1 98.25 298 ASN A O 1
ATOM 2229 N N . ILE A 1 299 ? 6.219 -36.031 -5.723 1 98.5 299 ILE A N 1
ATOM 2230 C CA . ILE A 1 299 ? 5.254 -35.062 -6.246 1 98.5 299 ILE A CA 1
ATOM 2231 C C . ILE A 1 299 ? 4.738 -34.188 -5.109 1 98.5 299 ILE A C 1
ATOM 2233 O O . ILE A 1 299 ? 4.211 -34.688 -4.113 1 98.5 299 ILE A O 1
ATOM 2237 N N . LYS A 1 300 ? 4.891 -32.906 -5.25 1 97 300 LYS A N 1
ATOM 2238 C CA . LYS A 1 300 ? 4.438 -31.984 -4.211 1 97 300 LYS A CA 1
ATOM 2239 C C . LYS A 1 300 ? 3.268 -31.141 -4.703 1 97 300 LYS A C 1
ATOM 2241 O O . LYS A 1 300 ? 2.166 -31.203 -4.152 1 97 300 LYS A O 1
ATOM 2246 N N . ASN A 1 301 ? 3.438 -30.312 -5.746 1 96.88 301 ASN A N 1
ATOM 2247 C CA . ASN A 1 301 ? 2.41 -29.438 -6.289 1 96.88 301 ASN A CA 1
ATOM 2248 C C . ASN A 1 301 ? 2.006 -29.844 -7.699 1 96.88 301 ASN A C 1
ATOM 2250 O O . ASN A 1 301 ? 2.41 -29.203 -8.672 1 96.88 301 ASN A O 1
ATOM 2254 N N . SER A 1 302 ? 1.185 -30.797 -7.801 1 98.12 302 SER A N 1
ATOM 2255 C CA . SER A 1 302 ? 0.656 -31.234 -9.086 1 98.12 302 SER A CA 1
ATOM 2256 C C . SER A 1 302 ? -0.836 -30.938 -9.203 1 98.12 302 SER A C 1
ATOM 2258 O O . SER A 1 302 ? -1.559 -30.969 -8.203 1 98.12 302 SER A O 1
ATOM 2260 N N . VAL A 1 303 ? -1.238 -30.672 -10.422 1 97 303 VAL A N 1
ATOM 2261 C CA . VAL A 1 303 ? -2.652 -30.359 -10.609 1 97 303 VAL A CA 1
ATOM 2262 C C . VAL A 1 303 ? -3.395 -31.609 -11.078 1 97 303 VAL A C 1
ATOM 2264 O O . VAL A 1 303 ? -4.625 -31.609 -11.164 1 97 303 VAL A O 1
ATOM 2267 N N . ASN A 1 304 ? -2.621 -32.75 -11.375 1 97.5 304 ASN A N 1
ATOM 2268 C CA . ASN A 1 304 ? -3.324 -33.906 -11.914 1 97.5 304 ASN A CA 1
ATOM 2269 C C . ASN A 1 304 ? -2.938 -35.188 -11.188 1 97.5 304 ASN A C 1
ATOM 2271 O O . ASN A 1 304 ? -3.439 -36.25 -11.508 1 97.5 304 ASN A O 1
ATOM 2275 N N . MET A 1 305 ? -1.959 -35.125 -10.258 1 98.12 305 MET A N 1
ATOM 2276 C CA . MET A 1 305 ? -1.539 -36.281 -9.438 1 98.12 305 MET A CA 1
ATOM 2277 C C . MET A 1 305 ? -1.634 -35.938 -7.953 1 98.12 305 MET A C 1
ATOM 2279 O O . MET A 1 305 ? -1.559 -34.781 -7.57 1 98.12 305 MET A O 1
ATOM 2283 N N . PRO A 1 306 ? -1.838 -36.938 -7.125 1 97.69 306 PRO A N 1
ATOM 2284 C CA . PRO A 1 306 ? -1.755 -36.688 -5.684 1 97.69 306 PRO A CA 1
ATOM 2285 C C . PRO A 1 306 ? -0.325 -36.406 -5.215 1 97.69 306 PRO A C 1
ATOM 2287 O O . PRO A 1 306 ? 0.627 -36.938 -5.809 1 97.69 306 PRO A O 1
ATOM 2290 N N . PRO A 1 307 ? -0.214 -35.625 -4.18 1 97.69 307 PRO A N 1
ATOM 2291 C CA . PRO A 1 307 ? 1.121 -35.438 -3.605 1 97.69 307 PRO A CA 1
ATOM 2292 C C . PRO A 1 307 ? 1.616 -36.688 -2.869 1 97.69 307 PRO A C 1
ATOM 2294 O O . PRO A 1 307 ? 0.87 -37.281 -2.088 1 97.69 307 PRO A O 1
ATOM 2297 N N . VAL A 1 308 ? 2.812 -37.125 -3.141 1 98 308 VAL A N 1
ATOM 2298 C CA . VAL A 1 308 ? 3.449 -38.25 -2.469 1 98 308 VAL A CA 1
ATOM 2299 C C . VAL A 1 308 ? 4.93 -37.969 -2.25 1 98 308 VAL A C 1
ATOM 2301 O O . VAL A 1 308 ? 5.637 -37.562 -3.186 1 98 308 VAL A O 1
ATOM 2304 N N . PHE A 1 309 ? 5.344 -38.062 -1.096 1 97.12 309 PHE A N 1
ATOM 2305 C CA . PHE A 1 309 ? 6.75 -37.906 -0.748 1 97.12 309 PHE A CA 1
ATOM 2306 C C . PHE A 1 309 ? 7.258 -39.125 0.025 1 97.12 309 PHE A C 1
ATOM 2308 O O . PHE A 1 309 ? 6.582 -39.625 0.933 1 97.12 309 PHE A O 1
ATOM 2315 N N . MET A 1 310 ? 8.367 -39.594 -0.377 1 95.81 310 MET A N 1
ATOM 2316 C CA . MET A 1 310 ? 9.062 -40.688 0.316 1 95.81 310 MET A CA 1
ATOM 2317 C C . MET A 1 310 ? 10.578 -40.531 0.213 1 95.81 310 MET A C 1
ATOM 2319 O O . MET A 1 310 ? 11.109 -40.312 -0.877 1 95.81 310 MET A O 1
ATOM 2323 N N . PRO A 1 311 ? 11.25 -40.562 1.353 1 93.94 311 PRO A N 1
ATOM 2324 C CA . PRO A 1 311 ? 12.711 -40.531 1.259 1 93.94 311 PRO A CA 1
ATOM 2325 C C . PRO A 1 311 ? 13.297 -41.719 0.504 1 93.94 311 PRO A C 1
ATOM 2327 O O . PRO A 1 311 ? 12.742 -42.812 0.554 1 93.94 311 PRO A O 1
ATOM 2330 N N . ARG A 1 312 ? 14.43 -41.438 -0.171 1 91.31 312 ARG A N 1
ATOM 2331 C CA . ARG A 1 312 ? 15.117 -42.5 -0.858 1 91.31 312 ARG A CA 1
ATOM 2332 C C . ARG A 1 312 ? 15.938 -43.344 0.121 1 91.31 312 ARG A C 1
ATOM 2334 O O . ARG A 1 312 ? 16.875 -42.844 0.75 1 91.31 312 ARG A O 1
ATOM 2341 N N . THR A 1 313 ? 15.648 -44.656 0.262 1 89 313 THR A N 1
ATOM 2342 C CA . THR A 1 313 ? 16.344 -45.469 1.24 1 89 313 THR A CA 1
ATOM 2343 C C . THR A 1 313 ? 16.75 -46.812 0.625 1 89 313 THR A C 1
ATOM 2345 O O . THR A 1 313 ? 17.609 -47.531 1.163 1 89 313 THR A O 1
ATOM 2348 N N . GLY A 1 314 ? 16.188 -47.219 -0.466 1 85.25 314 GLY A N 1
ATOM 2349 C CA . GLY A 1 314 ? 16.406 -48.562 -1.019 1 85.25 314 GLY A CA 1
ATOM 2350 C C . GLY A 1 314 ? 17.422 -48.562 -2.152 1 85.25 314 GLY A C 1
ATOM 2351 O O . GLY A 1 314 ? 18.156 -47.594 -2.346 1 85.25 314 GLY A O 1
ATOM 2352 N N . VAL A 1 315 ? 17.531 -49.75 -2.756 1 90.69 315 VAL A N 1
ATOM 2353 C CA . VAL A 1 315 ? 18.438 -49.969 -3.877 1 90.69 315 VAL A CA 1
ATOM 2354 C C . VAL A 1 315 ? 17.812 -49.438 -5.164 1 90.69 315 VAL A C 1
ATOM 2356 O O . VAL A 1 315 ? 18.5 -48.844 -5.98 1 90.69 315 VAL A O 1
ATOM 2359 N N . ALA A 1 316 ? 16.547 -49.688 -5.293 1 94.88 316 ALA A N 1
ATOM 2360 C CA . ALA A 1 316 ? 15.805 -49.188 -6.449 1 94.88 316 ALA A CA 1
ATOM 2361 C C . ALA A 1 316 ? 14.445 -48.625 -6.031 1 94.88 316 ALA A C 1
ATOM 2363 O O . ALA A 1 316 ? 13.875 -49.062 -5.031 1 94.88 316 ALA A O 1
ATOM 2364 N N . ARG A 1 317 ? 14 -47.625 -6.734 1 96.81 317 ARG A N 1
ATOM 2365 C CA . ARG A 1 317 ? 12.672 -47.031 -6.535 1 96.81 317 ARG A CA 1
ATOM 2366 C C . ARG A 1 317 ? 11.812 -47.188 -7.777 1 96.81 317 ARG A C 1
ATOM 2368 O O . ARG A 1 317 ? 12.281 -47 -8.898 1 96.81 317 ARG A O 1
ATOM 2375 N N . VAL A 1 318 ? 10.641 -47.719 -7.539 1 97.12 318 VAL A N 1
ATOM 2376 C CA . VAL A 1 318 ? 9.688 -47.812 -8.641 1 97.12 318 VAL A CA 1
ATOM 2377 C C . VAL A 1 318 ? 8.508 -46.875 -8.398 1 97.12 318 VAL A C 1
ATOM 2379 O O . VAL A 1 318 ? 7.949 -46.844 -7.297 1 97.12 318 VAL A O 1
ATOM 2382 N N . THR A 1 319 ? 8.219 -46.031 -9.352 1 98.19 319 THR A N 1
ATOM 2383 C CA . THR A 1 319 ? 7.012 -45.219 -9.305 1 98.19 319 THR A CA 1
ATOM 2384 C C . THR A 1 319 ? 5.969 -45.75 -10.297 1 98.19 319 THR A C 1
ATOM 2386 O O . THR A 1 319 ? 6.316 -46.188 -11.391 1 98.19 319 THR A O 1
ATOM 2389 N N . ILE A 1 320 ? 4.742 -45.719 -9.859 1 98.38 320 ILE A N 1
ATOM 2390 C CA . ILE A 1 320 ? 3.674 -46.281 -10.695 1 98.38 320 ILE A CA 1
ATOM 2391 C C . ILE A 1 320 ? 2.498 -45.281 -10.719 1 98.38 320 ILE A C 1
ATOM 2393 O O . ILE A 1 320 ? 1.974 -44.906 -9.672 1 98.38 320 ILE A O 1
ATOM 2397 N N . ILE A 1 321 ? 2.107 -44.844 -11.867 1 98.62 321 ILE A N 1
ATOM 2398 C CA . ILE A 1 321 ? 0.839 -44.156 -12.078 1 98.62 321 ILE A CA 1
ATOM 2399 C C . ILE A 1 321 ? -0.215 -45.125 -12.562 1 98.62 321 ILE A C 1
ATOM 2401 O O . ILE A 1 321 ? 0.006 -45.875 -13.539 1 98.62 321 ILE A O 1
ATOM 2405 N N . HIS A 1 322 ? -1.297 -45.219 -11.852 1 98.12 322 HIS A N 1
ATOM 2406 C CA . HIS A 1 322 ? -2.318 -46.188 -12.227 1 98.12 322 HIS A CA 1
ATOM 2407 C C . HIS A 1 322 ? -3.719 -45.625 -11.961 1 98.12 322 HIS A C 1
ATOM 2409 O O . HIS A 1 322 ? -3.877 -44.625 -11.273 1 98.12 322 HIS A O 1
ATOM 2415 N N . LYS A 1 323 ? -4.68 -46.25 -12.578 1 97.56 323 LYS A N 1
ATOM 2416 C CA . LYS A 1 323 ? -6.07 -45.906 -12.289 1 97.56 323 LYS A CA 1
ATOM 2417 C C . LYS A 1 323 ? -6.422 -46.25 -10.836 1 97.56 323 LYS A C 1
ATOM 2419 O O . LYS A 1 323 ? -5.926 -47.219 -10.281 1 97.56 323 LYS A O 1
ATOM 2424 N N . ASN A 1 324 ? -7.219 -45.406 -10.25 1 96.62 324 ASN A N 1
ATOM 2425 C CA . ASN A 1 324 ? -7.707 -45.656 -8.898 1 96.62 324 ASN A CA 1
ATOM 2426 C C . ASN A 1 324 ? -8.836 -46.656 -8.883 1 96.62 324 ASN A C 1
ATOM 2428 O O . ASN A 1 324 ? -10.016 -46.312 -8.836 1 96.62 324 ASN A O 1
ATOM 2432 N N . GLN A 1 325 ? -8.516 -47.875 -8.906 1 95.06 325 GLN A N 1
ATOM 2433 C CA . GLN A 1 325 ? -9.484 -48.969 -8.953 1 95.06 325 GLN A CA 1
ATOM 2434 C C . GLN A 1 325 ? -9.156 -50.031 -7.914 1 95.06 325 GLN A C 1
ATOM 2436 O O . GLN A 1 325 ? -8.016 -50.125 -7.449 1 95.06 325 GLN A O 1
ATOM 24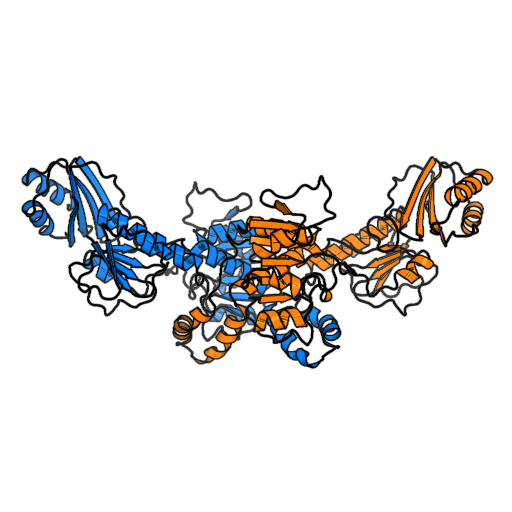41 N N . PRO A 1 326 ? -10.141 -50.781 -7.598 1 93.81 326 PRO A N 1
ATOM 2442 C CA . PRO A 1 326 ? -9.953 -51.812 -6.566 1 93.81 326 PRO A CA 1
ATOM 2443 C C . PRO A 1 326 ? -8.867 -52.812 -6.926 1 93.81 326 PRO A C 1
ATOM 2445 O O . PRO A 1 326 ? -8.711 -53.156 -8.102 1 93.81 326 PRO A O 1
ATOM 2448 N N . ASN A 1 327 ? -8.078 -53.312 -5.895 1 93.81 327 ASN A N 1
ATOM 2449 C CA . ASN A 1 327 ? -7.16 -54.438 -5.922 1 93.81 327 ASN A CA 1
ATOM 2450 C C . ASN A 1 327 ? -5.84 -54.094 -6.59 1 93.81 327 ASN A C 1
ATOM 2452 O O . ASN A 1 327 ? -4.992 -54.938 -6.809 1 93.81 327 ASN A O 1
ATOM 2456 N N . MET A 1 328 ? -5.652 -52.844 -6.961 1 95 328 MET A N 1
ATOM 2457 C CA . MET A 1 328 ? -4.434 -52.438 -7.648 1 95 328 MET A CA 1
ATOM 2458 C C . MET A 1 328 ? -3.209 -52.656 -6.766 1 95 328 MET A C 1
ATOM 2460 O O . MET A 1 328 ? -2.207 -53.219 -7.211 1 95 328 MET A O 1
ATOM 2464 N N . ILE A 1 329 ? -3.229 -52.219 -5.543 1 94.75 329 ILE A N 1
ATOM 2465 C CA . ILE A 1 329 ? -2.096 -52.312 -4.629 1 94.75 329 ILE A CA 1
ATOM 2466 C C . ILE A 1 329 ? -1.706 -53.781 -4.434 1 94.75 329 ILE A C 1
ATOM 2468 O O . ILE A 1 329 ? -0.527 -54.125 -4.52 1 94.75 329 ILE A O 1
ATOM 2472 N N . ALA A 1 330 ? -2.73 -54.562 -4.254 1 95.06 330 ALA A N 1
ATOM 2473 C CA . ALA A 1 330 ? -2.492 -56 -4.062 1 95.06 330 ALA A CA 1
ATOM 2474 C C . ALA A 1 330 ? -1.854 -56.625 -5.301 1 95.06 330 ALA A C 1
ATOM 2476 O O . ALA A 1 330 ? -0.914 -57.406 -5.191 1 95.06 330 ALA A O 1
ATOM 2477 N N . THR A 1 331 ? -2.373 -56.312 -6.406 1 96.38 331 THR A N 1
ATOM 2478 C CA . THR A 1 331 ? -1.874 -56.844 -7.66 1 96.38 331 THR A CA 1
ATOM 2479 C C . THR A 1 331 ? -0.425 -56.438 -7.895 1 96.38 331 THR A C 1
ATOM 2481 O O . THR A 1 331 ? 0.4 -57.25 -8.312 1 96.38 331 THR A O 1
ATOM 2484 N N . ILE A 1 332 ? -0.127 -55.188 -7.609 1 95.75 332 ILE A N 1
ATOM 2485 C CA . ILE A 1 332 ? 1.226 -54.656 -7.777 1 95.75 332 ILE A CA 1
ATOM 2486 C C . ILE A 1 332 ? 2.178 -55.375 -6.828 1 95.75 332 ILE A C 1
ATOM 2488 O O . ILE A 1 332 ? 3.234 -55.875 -7.246 1 95.75 332 ILE A O 1
ATOM 2492 N N . THR A 1 333 ? 1.803 -55.531 -5.551 1 94.69 333 THR A N 1
ATOM 2493 C CA . THR A 1 333 ? 2.65 -56.156 -4.543 1 94.69 333 THR A CA 1
ATOM 2494 C C . THR A 1 333 ? 2.857 -57.656 -4.855 1 94.69 333 THR A C 1
ATOM 2496 O O . THR A 1 333 ? 3.957 -58.156 -4.684 1 94.69 333 THR A O 1
ATOM 2499 N N . ASP A 1 334 ? 1.801 -58.219 -5.324 1 95 334 ASP A N 1
ATOM 2500 C CA . ASP A 1 334 ? 1.879 -59.656 -5.684 1 95 334 ASP A CA 1
ATOM 2501 C C . ASP A 1 334 ? 2.836 -59.844 -6.855 1 95 334 ASP A C 1
ATOM 2503 O O . ASP A 1 334 ? 3.576 -60.844 -6.883 1 95 334 ASP A O 1
ATOM 2507 N N . THR A 1 335 ? 2.775 -59.031 -7.773 1 94.5 335 THR A N 1
ATOM 2508 C CA . THR A 1 335 ? 3.639 -59.125 -8.945 1 94.5 335 THR A CA 1
ATOM 2509 C C . THR A 1 335 ? 5.105 -58.969 -8.547 1 94.5 335 THR A C 1
ATOM 2511 O O . THR A 1 335 ? 5.953 -59.75 -9.008 1 94.5 335 THR A O 1
ATOM 2514 N N . PHE A 1 336 ? 5.434 -58.062 -7.652 1 92.81 336 PHE A N 1
ATOM 2515 C CA . PHE A 1 336 ? 6.801 -57.906 -7.168 1 92.81 336 PHE A CA 1
ATOM 2516 C C . PHE A 1 336 ? 7.262 -59.156 -6.422 1 92.81 336 PHE A C 1
ATOM 2518 O O . PHE A 1 336 ? 8.406 -59.562 -6.57 1 92.81 336 PHE A O 1
ATOM 2525 N N . SER A 1 337 ? 6.316 -59.656 -5.66 1 91.75 337 SER A N 1
ATOM 2526 C CA . SER A 1 337 ? 6.629 -60.875 -4.895 1 91.75 337 SER A CA 1
ATOM 2527 C C . SER A 1 337 ? 6.969 -62.031 -5.809 1 91.75 337 SER A C 1
ATOM 2529 O O . SER A 1 337 ? 7.93 -62.75 -5.566 1 91.75 337 SER A O 1
ATOM 2531 N N . LYS A 1 338 ? 6.215 -62.156 -6.801 1 92.94 338 LYS A N 1
ATOM 2532 C CA . LYS A 1 338 ? 6.426 -63.25 -7.773 1 92.94 338 LYS A CA 1
ATOM 2533 C C . LYS A 1 338 ? 7.781 -63.094 -8.461 1 92.94 338 LYS A C 1
ATOM 2535 O O . LYS A 1 338 ? 8.406 -64.062 -8.828 1 92.94 338 LYS A O 1
ATOM 2540 N N . ASP A 1 339 ? 8.172 -61.875 -8.586 1 91.12 339 ASP A N 1
ATOM 2541 C CA . ASP A 1 339 ? 9.414 -61.625 -9.297 1 91.12 339 ASP A CA 1
ATOM 2542 C C . ASP A 1 339 ? 10.602 -61.594 -8.336 1 91.12 339 ASP A C 1
ATOM 2544 O O . ASP A 1 339 ? 11.727 -61.25 -8.734 1 91.12 339 ASP A O 1
ATOM 2548 N N . GLY A 1 340 ? 10.336 -61.812 -7.062 1 89.44 340 GLY A N 1
ATOM 2549 C CA . GLY A 1 340 ? 11.391 -61.906 -6.066 1 89.44 340 GLY A CA 1
ATOM 2550 C C . GLY A 1 340 ? 11.914 -60.531 -5.641 1 89.44 340 GLY A C 1
ATOM 2551 O O . GLY A 1 340 ? 13.055 -60.438 -5.172 1 89.44 340 GLY A O 1
ATOM 2552 N N . VAL A 1 341 ? 11.195 -59.531 -5.969 1 91.06 341 VAL A N 1
ATOM 2553 C CA . VAL A 1 341 ? 11.594 -58.188 -5.562 1 91.06 341 VAL A CA 1
ATOM 2554 C C . VAL A 1 341 ? 11.094 -57.906 -4.148 1 91.06 341 VAL A C 1
ATOM 2556 O O . VAL A 1 341 ? 9.898 -58 -3.873 1 91.06 341 VAL A O 1
ATOM 2559 N N . ASN A 1 342 ? 11.938 -57.594 -3.203 1 91.06 342 ASN A N 1
ATOM 2560 C CA . ASN A 1 342 ? 11.562 -57.25 -1.83 1 91.06 342 ASN A CA 1
ATOM 2561 C C . ASN A 1 342 ? 11.203 -55.781 -1.681 1 91.06 342 ASN A C 1
ATOM 2563 O O . ASN A 1 342 ? 12.023 -54.906 -1.959 1 91.06 342 ASN A O 1
ATOM 2567 N N . ILE A 1 343 ? 10.055 -55.531 -1.233 1 93.06 343 ILE A N 1
ATOM 2568 C CA . ILE A 1 343 ? 9.57 -54.156 -1.027 1 93.06 343 ILE A CA 1
ATOM 2569 C C . ILE A 1 343 ? 9.938 -53.688 0.376 1 93.06 343 ILE A C 1
ATOM 2571 O O . ILE A 1 343 ? 9.562 -54.312 1.369 1 93.06 343 ILE A O 1
ATOM 2575 N N . ALA A 1 344 ? 10.68 -52.656 0.43 1 93.75 344 ALA A N 1
ATOM 2576 C CA . ALA A 1 344 ? 11.07 -52.094 1.716 1 93.75 344 ALA A CA 1
ATOM 2577 C C . ALA A 1 344 ? 10.008 -51.094 2.229 1 93.75 344 ALA A C 1
ATOM 2579 O O . ALA A 1 344 ? 9.711 -51.094 3.424 1 93.75 344 ALA A O 1
ATOM 2580 N N . SER A 1 345 ? 9.516 -50.25 1.427 1 94.88 345 SER A N 1
ATOM 2581 C CA . SER A 1 345 ? 8.484 -49.25 1.752 1 94.88 345 SER A CA 1
ATOM 2582 C C . SER A 1 345 ? 7.547 -49.031 0.573 1 94.88 345 SER A C 1
ATOM 2584 O O . SER A 1 345 ? 7.949 -49.156 -0.584 1 94.88 345 SER A O 1
ATOM 2586 N N . PHE A 1 346 ? 6.328 -48.75 0.816 1 95.19 346 PHE A N 1
ATOM 2587 C CA . PHE A 1 346 ? 5.277 -48.562 -0.177 1 95.19 346 PHE A CA 1
ATOM 2588 C C . PHE A 1 346 ? 4.332 -47.438 0.246 1 95.19 346 PHE A C 1
ATOM 2590 O O . PHE A 1 346 ? 3.752 -47.5 1.333 1 95.19 346 PHE A O 1
ATOM 2597 N N . GLU A 1 347 ? 4.32 -46.375 -0.51 1 96.69 347 GLU A N 1
ATOM 2598 C CA . GLU A 1 347 ? 3.365 -45.281 -0.306 1 96.69 347 GLU A CA 1
ATOM 2599 C C . GLU A 1 347 ? 2.459 -45.125 -1.521 1 96.69 347 GLU A C 1
ATOM 2601 O O . GLU A 1 347 ? 2.926 -45.125 -2.66 1 96.69 347 GLU A O 1
ATOM 2606 N N . ASP A 1 348 ? 1.15 -45.062 -1.335 1 97.12 348 ASP A N 1
ATOM 2607 C CA . ASP A 1 348 ? 0.169 -44.875 -2.4 1 97.12 348 ASP A CA 1
ATOM 2608 C C . ASP A 1 348 ? -0.897 -43.875 -2.008 1 97.12 348 ASP A C 1
ATOM 2610 O O . ASP A 1 348 ? -1.42 -43.906 -0.893 1 97.12 348 ASP A O 1
ATOM 2614 N N . LYS A 1 349 ? -1.129 -42.875 -2.854 1 97.62 349 LYS A N 1
ATOM 2615 C CA . LYS A 1 349 ? -2.217 -41.906 -2.688 1 97.62 349 LYS A CA 1
ATOM 2616 C C . LYS A 1 349 ? -3.01 -41.75 -3.98 1 97.62 349 LYS A C 1
ATOM 2618 O O . LYS A 1 349 ? -2.51 -42.062 -5.062 1 97.62 349 LYS A O 1
ATOM 2623 N N . SER A 1 350 ? -4.234 -41.375 -3.893 1 97.25 350 SER A N 1
ATOM 2624 C CA . SER A 1 350 ? -5.066 -41.188 -5.078 1 97.25 350 SER A CA 1
ATOM 2625 C C . SER A 1 350 ? -5.625 -39.781 -5.156 1 97.25 350 SER A C 1
ATOM 2627 O O . SER A 1 350 ? -5.637 -39.062 -4.16 1 97.25 350 SER A O 1
ATOM 2629 N N . ARG A 1 351 ? -5.988 -39.281 -6.293 1 95.38 351 ARG A N 1
ATOM 2630 C CA . ARG A 1 351 ? -6.695 -38.062 -6.656 1 95.38 351 ARG A CA 1
ATOM 2631 C C . ARG A 1 351 ? -7.727 -38.344 -7.746 1 95.38 351 ARG A C 1
ATOM 2633 O O . ARG A 1 351 ? -7.379 -38.438 -8.93 1 95.38 351 ARG A O 1
ATOM 2640 N N . GLY A 1 352 ? -8.93 -38.438 -7.293 1 93.88 352 GLY A N 1
ATOM 2641 C CA . GLY A 1 352 ? -9.961 -38.812 -8.242 1 93.88 352 GLY A CA 1
ATOM 2642 C C . GLY A 1 352 ? -9.766 -40.188 -8.828 1 93.88 352 GLY A C 1
ATOM 2643 O O . GLY A 1 352 ? -9.625 -41.156 -8.086 1 93.88 352 GLY A O 1
ATOM 2644 N N . ASP A 1 353 ? -9.594 -40.25 -10.156 1 95.5 353 ASP A N 1
ATOM 2645 C CA . ASP A 1 353 ? -9.539 -41.531 -10.867 1 95.5 353 ASP A CA 1
ATOM 2646 C C . ASP A 1 353 ? -8.094 -41.969 -11.07 1 95.5 353 ASP A C 1
ATOM 2648 O O . ASP A 1 353 ? -7.848 -43 -11.703 1 95.5 353 ASP A O 1
ATOM 2652 N N . ILE A 1 354 ? -7.168 -41.219 -10.492 1 97.56 354 ILE A N 1
ATOM 2653 C CA . ILE A 1 354 ? -5.758 -41.562 -10.711 1 97.56 354 ILE A CA 1
ATOM 2654 C C . ILE A 1 354 ? -5.066 -41.75 -9.359 1 97.56 354 ILE A C 1
ATOM 2656 O O . ILE A 1 354 ? -5.41 -41.125 -8.375 1 97.56 354 ILE A O 1
ATOM 2660 N N . ALA A 1 355 ? -4.176 -42.688 -9.32 1 98.12 355 ALA A N 1
ATOM 2661 C CA . ALA A 1 355 ? -3.352 -42.938 -8.141 1 98.12 355 ALA A CA 1
ATOM 2662 C C . ALA A 1 355 ? -1.869 -42.938 -8.5 1 98.12 355 ALA A C 1
ATOM 2664 O O . ALA A 1 355 ? -1.508 -43.094 -9.672 1 98.12 355 ALA A O 1
ATOM 2665 N N . TYR A 1 356 ? -1.073 -42.656 -7.496 1 98.44 356 TYR A N 1
ATOM 2666 C CA . TYR A 1 356 ? 0.377 -42.625 -7.652 1 98.44 356 TYR A CA 1
ATOM 2667 C C . TYR A 1 356 ? 1.063 -43.375 -6.504 1 98.44 356 TYR A C 1
ATOM 2669 O O . TYR A 1 356 ? 0.757 -43.125 -5.336 1 98.44 356 TYR A O 1
ATOM 2677 N N . SER A 1 357 ? 1.996 -44.281 -6.863 1 97.94 357 SER A N 1
ATOM 2678 C CA . SER A 1 357 ? 2.713 -45.094 -5.867 1 97.94 357 SER A CA 1
ATOM 2679 C C . SER A 1 357 ? 4.219 -44.875 -5.98 1 97.94 357 SER A C 1
ATOM 2681 O O . SER A 1 357 ? 4.754 -44.781 -7.086 1 97.94 357 SER A O 1
ATOM 2683 N N . ILE A 1 358 ? 4.824 -44.812 -4.852 1 98 358 ILE A N 1
ATOM 2684 C CA . ILE A 1 358 ? 6.273 -44.938 -4.754 1 98 358 ILE A CA 1
ATOM 2685 C C . ILE A 1 358 ? 6.645 -46.188 -3.955 1 98 358 ILE A C 1
ATOM 2687 O O . ILE A 1 358 ? 6.16 -46.375 -2.838 1 98 358 ILE A O 1
ATOM 2691 N N . ILE A 1 359 ? 7.473 -46.969 -4.52 1 96.62 359 ILE A N 1
ATOM 2692 C CA . ILE A 1 359 ? 7.895 -48.219 -3.9 1 96.62 359 ILE A CA 1
ATOM 2693 C C . ILE A 1 359 ? 9.414 -48.25 -3.777 1 96.62 359 ILE A C 1
ATOM 2695 O O . ILE A 1 359 ? 10.133 -48.156 -4.777 1 96.62 359 ILE A O 1
ATOM 2699 N N . GLU A 1 360 ? 9.852 -48.438 -2.562 1 96.12 360 GLU A N 1
ATOM 2700 C CA . GLU A 1 360 ? 11.273 -48.656 -2.32 1 96.12 360 GLU A CA 1
ATOM 2701 C C . GLU A 1 360 ? 11.594 -50.125 -2.258 1 96.12 360 GLU A C 1
ATOM 2703 O O . GLU A 1 360 ? 10.969 -50.875 -1.502 1 96.12 360 GLU A O 1
ATOM 2708 N N . CYS A 1 361 ? 12.594 -50.5 -3.039 1 95.06 361 CYS A N 1
ATOM 2709 C CA . CYS A 1 361 ? 12.961 -51.906 -3.094 1 95.06 361 CYS A CA 1
ATOM 2710 C C . CYS A 1 361 ? 14.359 -52.125 -2.52 1 95.06 361 CYS A C 1
ATOM 2712 O O . CYS A 1 361 ? 15.266 -51.312 -2.752 1 95.06 361 CYS A O 1
ATOM 2714 N N . ASP A 1 362 ? 14.445 -53.219 -1.796 1 92.19 362 ASP A N 1
ATOM 2715 C CA . ASP A 1 362 ? 15.734 -53.562 -1.196 1 92.19 362 ASP A CA 1
ATOM 2716 C C . ASP A 1 362 ? 16.625 -54.312 -2.191 1 92.19 362 ASP A C 1
ATOM 2718 O O . ASP A 1 362 ? 17.75 -54.656 -1.87 1 92.19 362 ASP A O 1
ATOM 2722 N N . SER A 1 363 ? 16.125 -54.562 -3.281 1 88.44 363 SER A N 1
ATOM 2723 C CA . SER A 1 363 ? 16.875 -55.25 -4.34 1 88.44 363 SER A CA 1
ATOM 2724 C C . SER A 1 363 ? 16.688 -54.531 -5.68 1 88.44 363 SER A C 1
ATOM 2726 O O . SER A 1 363 ? 15.859 -53.625 -5.801 1 88.44 363 SER A O 1
ATOM 2728 N N . ASP A 1 364 ? 17.484 -54.969 -6.645 1 90.75 364 ASP A N 1
ATOM 2729 C CA . ASP A 1 364 ? 17.359 -54.406 -7.984 1 90.75 364 ASP A CA 1
ATOM 2730 C C . ASP A 1 364 ? 16.047 -54.812 -8.633 1 90.75 364 ASP A C 1
ATOM 2732 O O . ASP A 1 364 ? 15.461 -55.844 -8.25 1 90.75 364 ASP A O 1
ATOM 2736 N N . VAL A 1 365 ? 15.562 -54 -9.453 1 93.19 365 VAL A N 1
ATOM 2737 C CA . VAL A 1 365 ? 14.359 -54.281 -10.227 1 93.19 365 VAL A CA 1
ATOM 2738 C C . VAL A 1 365 ? 14.719 -54.469 -11.695 1 93.19 365 VAL A C 1
ATOM 2740 O O . VAL A 1 365 ? 15.203 -53.531 -12.352 1 93.19 365 VAL A O 1
ATOM 2743 N N . THR A 1 366 ? 14.414 -55.594 -12.164 1 91.69 366 THR A N 1
ATOM 2744 C CA . THR A 1 366 ? 14.773 -55.906 -13.539 1 91.69 366 THR A CA 1
ATOM 2745 C C . THR A 1 366 ? 13.789 -55.281 -14.516 1 91.69 366 THR A C 1
ATOM 2747 O O . THR A 1 366 ? 12.664 -54.938 -14.148 1 91.69 366 THR A O 1
ATOM 2750 N N . ASP A 1 367 ? 14.289 -55.188 -15.75 1 92.62 367 ASP A N 1
ATOM 2751 C CA . ASP A 1 367 ? 13.406 -54.688 -16.797 1 92.62 367 ASP A CA 1
ATOM 2752 C C . ASP A 1 367 ? 12.188 -55.562 -16.969 1 92.62 367 ASP A C 1
ATOM 2754 O O . ASP A 1 367 ? 11.086 -55.094 -17.25 1 92.62 367 ASP A O 1
ATOM 2758 N N . ALA A 1 368 ? 12.438 -56.812 -16.781 1 92.75 368 ALA A N 1
ATOM 2759 C CA . ALA A 1 368 ? 11.344 -57.75 -16.906 1 92.75 368 ALA A CA 1
ATOM 2760 C C . ALA A 1 368 ? 10.281 -57.531 -15.836 1 92.75 368 ALA A C 1
ATOM 2762 O O . ALA A 1 368 ? 9.086 -57.594 -16.109 1 92.75 368 ALA A O 1
ATOM 2763 N N . ALA A 1 369 ? 10.758 -57.375 -14.688 1 92.62 369 ALA A N 1
ATOM 2764 C CA . ALA A 1 369 ? 9.836 -57.125 -13.586 1 92.62 369 ALA A CA 1
ATOM 2765 C C . ALA A 1 369 ? 9.047 -55.844 -13.805 1 92.62 369 ALA A C 1
ATOM 2767 O O . ALA A 1 369 ? 7.84 -55.781 -13.562 1 92.62 369 ALA A O 1
ATOM 2768 N N . ALA A 1 370 ? 9.75 -54.844 -14.273 1 94.75 370 ALA A N 1
ATOM 2769 C CA . ALA A 1 370 ? 9.102 -53.562 -14.547 1 94.75 370 ALA A CA 1
ATOM 2770 C C . ALA A 1 370 ? 8.055 -53.719 -15.648 1 94.75 370 ALA A C 1
ATOM 2772 O O . ALA A 1 370 ? 6.973 -53.125 -15.562 1 94.75 370 ALA A O 1
ATOM 2773 N N . LYS A 1 371 ? 8.344 -54.438 -16.641 1 95.94 371 LYS A N 1
ATOM 2774 C CA . LYS A 1 371 ? 7.43 -54.656 -17.75 1 95.94 371 LYS A CA 1
ATOM 2775 C C . LYS A 1 371 ? 6.18 -55.406 -17.297 1 95.94 371 LYS A C 1
ATOM 2777 O O . LYS A 1 371 ? 5.086 -55.156 -17.812 1 95.94 371 LYS A O 1
ATOM 2782 N N . GLU A 1 372 ? 6.383 -56.344 -16.406 1 96.38 372 GLU A N 1
ATOM 2783 C CA . GLU A 1 372 ? 5.242 -57.062 -15.875 1 96.38 372 GLU A CA 1
ATOM 2784 C C . GLU A 1 372 ? 4.293 -56.156 -15.117 1 96.38 372 GLU A C 1
ATOM 2786 O O . GLU A 1 372 ? 3.074 -56.312 -15.195 1 96.38 372 GLU A O 1
ATOM 2791 N N . ILE A 1 373 ? 4.91 -55.281 -14.383 1 96.44 373 ILE A N 1
ATOM 2792 C CA . ILE A 1 373 ? 4.094 -54.312 -13.672 1 96.44 373 ILE A CA 1
ATOM 2793 C C . ILE A 1 373 ? 3.344 -53.438 -14.664 1 96.44 373 ILE A C 1
ATOM 2795 O O . ILE A 1 373 ? 2.156 -53.156 -14.484 1 96.44 373 ILE A O 1
ATOM 2799 N N . GLU A 1 374 ? 3.996 -52.969 -15.727 1 96.25 374 GLU A N 1
ATOM 2800 C CA . GLU A 1 374 ? 3.422 -52.125 -16.75 1 96.25 374 GLU A CA 1
ATOM 2801 C C . GLU A 1 374 ? 2.25 -52.781 -17.453 1 96.25 374 GLU A C 1
ATOM 2803 O O . GLU A 1 374 ? 1.342 -52.125 -17.953 1 96.25 374 GLU A O 1
ATOM 2808 N N . ALA A 1 375 ? 2.281 -54.062 -17.438 1 96.31 375 ALA A N 1
ATOM 2809 C CA . ALA A 1 375 ? 1.286 -54.844 -18.172 1 96.31 375 ALA A CA 1
ATOM 2810 C C . ALA A 1 375 ? 0.008 -55.031 -17.359 1 96.31 375 ALA A C 1
ATOM 2812 O O . ALA A 1 375 ? -1.03 -55.406 -17.891 1 96.31 375 ALA A O 1
ATOM 2813 N N . ILE A 1 376 ? 0.14 -54.688 -16.109 1 96.5 376 ILE A N 1
ATOM 2814 C CA . ILE A 1 376 ? -1.042 -54.812 -15.258 1 96.5 376 ILE A CA 1
ATOM 2815 C C . ILE A 1 376 ? -2.131 -53.875 -15.773 1 96.5 376 ILE A C 1
ATOM 2817 O O . ILE A 1 376 ? -1.87 -52.688 -16.047 1 96.5 376 ILE A O 1
ATOM 2821 N N . ASP A 1 377 ? -3.373 -54.375 -15.906 1 96.69 377 ASP A N 1
ATOM 2822 C CA . ASP A 1 377 ? -4.496 -53.531 -16.328 1 96.69 377 ASP A CA 1
ATOM 2823 C C . ASP A 1 377 ? -4.723 -52.375 -15.359 1 96.69 377 ASP A C 1
ATOM 2825 O O . ASP A 1 377 ? -4.848 -52.594 -14.148 1 96.69 377 ASP A O 1
ATOM 2829 N N . GLY A 1 378 ? -4.777 -51.156 -15.898 1 97.19 378 GLY A N 1
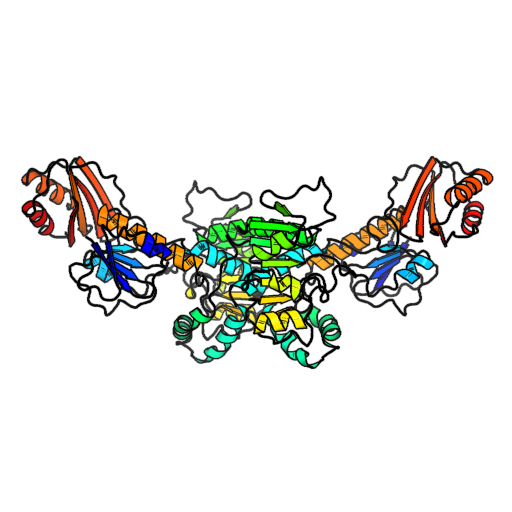ATOM 2830 C CA . GLY A 1 378 ? -4.996 -50 -15.07 1 97.19 378 GLY A CA 1
ATOM 2831 C C . GLY A 1 378 ? -3.725 -49.219 -14.797 1 97.19 378 GLY A C 1
ATOM 2832 O O . GLY A 1 378 ? -3.781 -48.062 -14.367 1 97.19 378 GLY A O 1
ATOM 2833 N N . VAL A 1 379 ? -2.561 -49.906 -14.938 1 98 379 VAL A N 1
ATOM 2834 C CA . VAL A 1 379 ? -1.291 -49.219 -14.805 1 98 379 VAL A CA 1
ATOM 2835 C C . VAL A 1 379 ? -1.065 -48.312 -16.016 1 98 379 VAL A C 1
ATOM 2837 O O . VAL A 1 379 ? -1.253 -48.75 -17.156 1 98 379 VAL A O 1
ATOM 2840 N N . ILE A 1 380 ? -0.714 -47.125 -15.852 1 98 380 ILE A N 1
ATOM 2841 C CA . ILE A 1 380 ? -0.558 -46.125 -16.922 1 98 380 ILE A CA 1
ATOM 2842 C C . ILE A 1 380 ? 0.924 -45.969 -17.234 1 98 380 ILE A C 1
ATOM 2844 O O . ILE A 1 380 ? 1.31 -45.938 -18.406 1 98 380 ILE A O 1
ATOM 2848 N N . ARG A 1 381 ? 1.773 -45.781 -16.188 1 97.88 381 ARG A N 1
ATOM 2849 C CA . ARG A 1 381 ? 3.203 -45.594 -16.375 1 97.88 381 ARG A CA 1
ATOM 2850 C C . ARG A 1 381 ? 4.008 -46.125 -15.211 1 97.88 381 ARG A C 1
ATOM 2852 O O . ARG A 1 381 ? 3.607 -45.969 -14.055 1 97.88 381 ARG A O 1
ATOM 2859 N N . VAL A 1 382 ? 5.094 -46.781 -15.508 1 97.88 382 VAL A N 1
ATOM 2860 C CA . VAL A 1 382 ? 6.031 -47.281 -14.516 1 97.88 382 VAL A CA 1
ATOM 2861 C C . VAL A 1 382 ? 7.418 -46.719 -14.766 1 97.88 382 VAL A C 1
ATOM 2863 O O . VAL A 1 382 ? 7.859 -46.594 -15.906 1 97.88 382 VAL A O 1
ATOM 2866 N N . ARG A 1 383 ? 7.992 -46.25 -13.727 1 97.19 383 ARG A N 1
ATOM 2867 C CA . ARG A 1 383 ? 9.383 -45.781 -13.805 1 97.19 383 ARG A CA 1
ATOM 2868 C C . ARG A 1 383 ? 10.242 -46.5 -12.766 1 97.19 383 ARG A C 1
ATOM 2870 O O . ARG A 1 383 ? 9.812 -46.688 -11.625 1 97.19 383 ARG A O 1
ATOM 2877 N N . VAL A 1 384 ? 11.383 -46.938 -13.227 1 96.31 384 VAL A N 1
ATOM 2878 C CA . VAL A 1 384 ? 12.383 -47.438 -12.312 1 96.31 384 VAL A CA 1
ATOM 2879 C C . VAL A 1 384 ? 13.508 -46.438 -12.141 1 96.31 384 VAL A C 1
ATOM 2881 O O . VAL A 1 384 ? 14.18 -46.062 -13.117 1 96.31 384 VAL A O 1
ATOM 2884 N N . ILE A 1 385 ? 13.68 -45.938 -10.945 1 94.12 385 ILE A N 1
ATOM 2885 C CA . ILE A 1 385 ? 14.688 -44.938 -10.633 1 94.12 385 ILE A CA 1
ATOM 2886 C C . ILE A 1 385 ? 15.82 -45.562 -9.836 1 94.12 385 ILE A C 1
ATOM 2888 O O . ILE A 1 385 ? 15.602 -46.094 -8.742 1 94.12 385 ILE A O 1
ATOM 2892 N N . LYS A 1 386 ? 16.984 -45.562 -10.406 1 87.38 386 LYS A N 1
ATOM 2893 C CA . LYS A 1 386 ? 18.141 -46.219 -9.773 1 87.38 386 LYS A CA 1
ATOM 2894 C C . LYS A 1 386 ? 19.109 -45.188 -9.227 1 87.38 386 LYS A C 1
ATOM 2896 O O . LYS A 1 386 ? 19.188 -44.062 -9.734 1 87.38 386 LYS A O 1
ATOM 2901 N N . MET B 1 1 ? -16.891 33.438 28.641 1 91.94 1 MET B N 1
ATOM 2902 C CA . MET B 1 1 ? -17.141 32.656 27.438 1 91.94 1 MET B CA 1
ATOM 2903 C C . MET B 1 1 ? -16.219 33.094 26.297 1 91.94 1 MET B C 1
ATOM 2905 O O . MET B 1 1 ? -16.062 34.281 26.047 1 91.94 1 MET B O 1
ATOM 2909 N N . TYR B 1 2 ? -15.531 32.125 25.656 1 97.06 2 TYR B N 1
ATOM 2910 C CA . TYR B 1 2 ? -14.656 32.438 24.531 1 97.06 2 TYR B CA 1
ATOM 2911 C C . TYR B 1 2 ? -15.398 32.281 23.203 1 97.06 2 TYR B C 1
ATOM 2913 O O . TYR B 1 2 ? -16.156 31.312 23.016 1 97.06 2 TYR B O 1
ATOM 2921 N N . ASN B 1 3 ? -15.148 33.219 22.375 1 97.75 3 ASN B N 1
ATOM 2922 C CA . ASN B 1 3 ? -15.797 33.219 21.062 1 97.75 3 ASN B CA 1
ATOM 2923 C C . ASN B 1 3 ? -14.836 32.781 19.969 1 97.75 3 ASN B C 1
ATOM 2925 O O . ASN B 1 3 ? -13.805 33.438 19.75 1 97.75 3 ASN B O 1
ATOM 2929 N N . ILE B 1 4 ? -15.25 31.734 19.219 1 98.12 4 ILE B N 1
ATOM 2930 C CA . ILE B 1 4 ? -14.406 31.203 18.156 1 98.12 4 ILE B CA 1
ATOM 2931 C C . ILE B 1 4 ? -15.055 31.469 16.797 1 98.12 4 ILE B C 1
ATOM 2933 O O . ILE B 1 4 ? -16.172 31 16.547 1 98.12 4 ILE B O 1
ATOM 2937 N N . LYS B 1 5 ? -14.375 32.156 15.961 1 98.06 5 LYS B N 1
ATOM 2938 C CA . LYS B 1 5 ? -14.844 32.344 14.594 1 98.06 5 LYS B CA 1
ATOM 2939 C C . LYS B 1 5 ? -14.336 31.234 13.672 1 98.06 5 LYS B C 1
ATOM 2941 O O . LYS B 1 5 ? -13.164 30.875 13.719 1 98.06 5 LYS B O 1
ATOM 2946 N N . LEU B 1 6 ? -15.141 30.688 12.93 1 97.44 6 LEU B N 1
ATOM 2947 C CA . LEU B 1 6 ? -14.797 29.641 11.977 1 97.44 6 LEU B CA 1
ATOM 2948 C C . LEU B 1 6 ? -14.664 30.203 10.57 1 97.44 6 LEU B C 1
ATOM 2950 O O . LEU B 1 6 ? -15.57 30.875 10.07 1 97.44 6 LEU B O 1
ATOM 2954 N N . LEU B 1 7 ? -13.406 30 10.016 1 94.62 7 LEU B N 1
ATOM 2955 C CA . LEU B 1 7 ? -13.195 30.312 8.602 1 94.62 7 LEU B CA 1
ATOM 2956 C C . LEU B 1 7 ? -13.133 29.031 7.77 1 94.62 7 LEU B C 1
ATOM 2958 O O . LEU B 1 7 ? -12.164 28.281 7.855 1 94.62 7 LEU B O 1
ATOM 2962 N N . ASN B 1 8 ? -14.125 28.641 6.992 1 90.38 8 ASN B N 1
ATOM 2963 C CA . ASN B 1 8 ? -14.352 27.375 6.281 1 90.38 8 ASN B CA 1
ATOM 2964 C C . ASN B 1 8 ? -15.266 26.453 7.07 1 90.38 8 ASN B C 1
ATOM 2966 O O . ASN B 1 8 ? -15.672 26.766 8.188 1 90.38 8 ASN B O 1
ATOM 2970 N N . LYS B 1 9 ? -15.609 25.406 6.531 1 88.62 9 LYS B N 1
ATOM 2971 C CA . LYS B 1 9 ? -16.281 24.328 7.23 1 88.62 9 LYS B CA 1
ATOM 2972 C C . LYS B 1 9 ? -15.297 23.5 8.062 1 88.62 9 LYS B C 1
ATOM 2974 O O . LYS B 1 9 ? -14.352 22.922 7.516 1 88.62 9 LYS B O 1
ATOM 2979 N N . ILE B 1 10 ? -15.477 23.531 9.352 1 95.75 10 ILE B N 1
ATOM 2980 C CA . ILE B 1 10 ? -14.625 22.781 10.273 1 95.75 10 ILE B CA 1
ATOM 2981 C C . ILE B 1 10 ? -15.336 21.5 10.695 1 95.75 10 ILE B C 1
ATOM 2983 O O . ILE B 1 10 ? -16.547 21.5 10.945 1 95.75 10 ILE B O 1
ATOM 2987 N N . SER B 1 11 ? -14.594 20.422 10.781 1 95.06 11 SER B N 1
ATOM 2988 C CA . SER B 1 11 ? -15.148 19.125 11.141 1 95.06 11 SER B CA 1
ATOM 2989 C C . SER B 1 11 ? -15.828 19.172 12.508 1 95.06 11 SER B C 1
ATOM 2991 O O . SER B 1 11 ? -15.305 19.797 13.438 1 95.06 11 SER B O 1
ATOM 2993 N N . ASN B 1 12 ? -16.906 18.438 12.656 1 95.88 12 ASN B N 1
ATOM 2994 C CA . ASN B 1 12 ? -17.641 18.391 13.922 1 95.88 12 ASN B CA 1
ATOM 2995 C C . ASN B 1 12 ? -16.812 17.719 15.016 1 95.88 12 ASN B C 1
ATOM 2997 O O . ASN B 1 12 ? -17 18.016 16.203 1 95.88 12 ASN B O 1
ATOM 3001 N N . VAL B 1 13 ? -15.953 16.891 14.594 1 96.31 13 VAL B N 1
ATOM 3002 C CA . VAL B 1 13 ? -15.094 16.219 15.562 1 96.31 13 VAL B CA 1
ATOM 3003 C C . VAL B 1 13 ? -14.258 17.25 16.312 1 96.31 13 VAL B C 1
ATOM 3005 O O . VAL B 1 13 ? -14.062 17.125 17.531 1 96.31 13 VAL B O 1
ATOM 3008 N N . GLY B 1 14 ? -13.734 18.172 15.594 1 96.69 14 GLY B N 1
ATOM 3009 C CA . GLY B 1 14 ? -13 19.266 16.219 1 96.69 14 GLY B CA 1
ATOM 3010 C C . GLY B 1 14 ? -13.883 20.188 17.031 1 96.69 14 GLY B C 1
ATOM 3011 O O . GLY B 1 14 ? -13.555 20.547 18.156 1 96.69 14 GLY B O 1
ATOM 3012 N N . LEU B 1 15 ? -15.039 20.531 16.516 1 96.94 15 LEU B N 1
ATOM 3013 C CA . LEU B 1 15 ? -15.945 21.469 17.172 1 96.94 15 LEU B CA 1
ATOM 3014 C C . LEU B 1 15 ? -16.484 20.891 18.469 1 96.94 15 LEU B C 1
ATOM 3016 O O . LEU B 1 15 ? -16.75 21.625 19.422 1 96.94 15 LEU B O 1
ATOM 3020 N N . ALA B 1 16 ? -16.609 19.609 18.5 1 97.38 16 ALA B N 1
ATOM 3021 C CA . ALA B 1 16 ? -17.156 18.922 19.672 1 97.38 16 ALA B CA 1
ATOM 3022 C C . ALA B 1 16 ? -16.203 19.016 20.859 1 97.38 16 ALA B C 1
ATOM 3024 O O . ALA B 1 16 ? -16.609 18.766 22 1 97.38 16 ALA B O 1
ATOM 3025 N N . LYS B 1 17 ? -15.039 19.375 20.578 1 97.38 17 LYS B N 1
ATOM 3026 C CA . LYS B 1 17 ? -14.07 19.531 21.656 1 97.38 17 LYS B CA 1
ATOM 3027 C C . LYS B 1 17 ? -14.383 20.75 22.516 1 97.38 17 LYS B C 1
ATOM 3029 O O . LYS B 1 17 ? -13.945 20.844 23.656 1 97.38 17 LYS B O 1
ATOM 3034 N N . PHE B 1 18 ? -15.094 21.703 21.984 1 97.31 18 PHE B N 1
ATOM 3035 C CA . PHE B 1 18 ? -15.422 22.938 22.688 1 97.31 18 PHE B CA 1
ATOM 3036 C C . PHE B 1 18 ? -16.609 22.719 23.609 1 97.31 18 PHE B C 1
ATOM 3038 O O . PHE B 1 18 ? -17.719 22.406 23.156 1 97.31 18 PHE B O 1
ATOM 3045 N N . ASP B 1 19 ? -16.375 22.875 24.812 1 96.94 19 ASP B N 1
ATOM 3046 C CA . ASP B 1 19 ? -17.484 22.875 25.766 1 96.94 19 ASP B CA 1
ATOM 3047 C C . ASP B 1 19 ? -18.391 24.078 25.562 1 96.94 19 ASP B C 1
ATOM 3049 O O . ASP B 1 19 ? -18 25.219 25.812 1 96.94 19 ASP B O 1
ATOM 3053 N N . THR B 1 20 ? -19.578 23.906 25.297 1 94.75 20 THR B N 1
ATOM 3054 C CA . THR B 1 20 ? -20.5 24.953 24.906 1 94.75 20 THR B CA 1
ATOM 3055 C C . THR B 1 20 ? -20.812 25.875 26.094 1 94.75 20 THR B C 1
ATOM 3057 O O . THR B 1 20 ? -21.375 26.953 25.922 1 94.75 20 THR B O 1
ATOM 3060 N N . LYS B 1 21 ? -20.438 25.453 27.234 1 96.62 21 LYS B N 1
ATOM 3061 C CA . LYS B 1 21 ? -20.609 26.297 28.422 1 96.62 21 LYS B CA 1
ATOM 3062 C C . LYS B 1 21 ? -19.516 27.359 28.516 1 96.62 21 LYS B C 1
ATOM 3064 O O . LYS B 1 21 ? -19.688 28.391 29.156 1 96.62 21 LYS B O 1
ATOM 3069 N N . GLU B 1 22 ? -18.469 27.016 27.812 1 96.75 22 GLU B N 1
ATOM 3070 C CA . GLU B 1 22 ? -17.297 27.891 27.938 1 96.75 22 GLU B CA 1
ATOM 3071 C C . GLU B 1 22 ? -16.938 28.531 26.609 1 96.75 22 GLU B C 1
ATOM 3073 O O . GLU B 1 22 ? -16.234 29.547 26.562 1 96.75 22 GLU B O 1
ATOM 3078 N N . PHE B 1 23 ? -17.438 27.875 25.547 1 97.75 23 PHE B N 1
ATOM 3079 C CA . PHE B 1 23 ? -17.062 28.328 24.203 1 97.75 23 PHE B CA 1
ATOM 3080 C C . PHE B 1 23 ? -18.297 28.484 23.328 1 97.75 23 PHE B C 1
ATOM 3082 O O . PHE B 1 23 ? -19.25 27.719 23.438 1 97.75 23 PHE B O 1
ATOM 3089 N N . ALA B 1 24 ? -18.219 29.5 22.5 1 97 24 ALA B N 1
ATOM 3090 C CA . ALA B 1 24 ? -19.156 29.656 21.391 1 97 24 ALA B CA 1
ATOM 3091 C C . ALA B 1 24 ? -18.406 29.734 20.062 1 97 24 ALA B C 1
ATOM 3093 O O . ALA B 1 24 ? -17.312 30.297 19.984 1 97 24 ALA B O 1
ATOM 3094 N N . TYR B 1 25 ? -18.969 29.094 19.062 1 96.44 25 TYR B N 1
ATOM 3095 C CA . TYR B 1 25 ? -18.328 29.188 17.75 1 96.44 25 TYR B CA 1
ATOM 3096 C C . TYR B 1 25 ? -19.359 29.469 16.672 1 96.44 25 TYR B C 1
ATOM 3098 O O . TYR B 1 25 ? -20.516 29.016 16.766 1 96.44 25 TYR B O 1
ATOM 3106 N N . SER B 1 26 ? -18.953 30.266 15.703 1 95.62 26 SER B N 1
ATOM 3107 C CA . SER B 1 26 ? -19.797 30.578 14.547 1 95.62 26 SER B CA 1
ATOM 3108 C C . SER B 1 26 ? -18.969 31.141 13.398 1 95.62 26 SER B C 1
ATOM 3110 O O . SER B 1 26 ? -17.812 31.531 13.586 1 95.62 26 SER B O 1
ATOM 3112 N N . ASP B 1 27 ? -19.547 31.219 12.148 1 94.56 27 ASP B N 1
ATOM 3113 C CA . ASP B 1 27 ? -18.859 31.766 10.984 1 94.56 27 ASP B CA 1
ATOM 3114 C C . ASP B 1 27 ? -19.031 33.281 10.906 1 94.56 27 ASP B C 1
ATOM 3116 O O . ASP B 1 27 ? -18.328 33.938 10.164 1 94.56 27 ASP B O 1
ATOM 3120 N N . ASP B 1 28 ? -19.891 33.875 11.703 1 91.06 28 ASP B N 1
ATOM 3121 C CA . ASP B 1 28 ? -20.172 35.312 11.648 1 91.06 28 ASP B CA 1
ATOM 3122 C C . ASP B 1 28 ? -19.859 35.969 12.984 1 91.06 28 ASP B C 1
ATOM 3124 O O . ASP B 1 28 ? -20.406 37.031 13.297 1 91.06 28 ASP B O 1
ATOM 3128 N N . MET B 1 29 ? -19.047 35.469 13.75 1 90.62 29 MET B N 1
ATOM 3129 C CA . MET B 1 29 ? -18.672 36.031 15.047 1 90.62 29 MET B CA 1
ATOM 3130 C C . MET B 1 29 ? -17.938 37.375 14.883 1 90.62 29 MET B C 1
ATOM 3132 O O . MET B 1 29 ? -16.984 37.469 14.117 1 90.62 29 MET B O 1
ATOM 3136 N N . GLU B 1 30 ? -18.594 38.406 15.617 1 87.56 30 GLU B N 1
ATOM 3137 C CA . GLU B 1 30 ? -17.938 39.719 15.656 1 87.56 30 GLU B CA 1
ATOM 3138 C C . GLU B 1 30 ? -16.938 39.781 16.812 1 87.56 30 GLU B C 1
ATOM 3140 O O . GLU B 1 30 ? -17.203 39.281 17.906 1 87.56 30 GLU B O 1
ATOM 3145 N N . ASN B 1 31 ? -15.75 40.094 16.656 1 92.75 31 ASN B N 1
ATOM 3146 C CA . ASN B 1 31 ? -14.68 40.281 17.625 1 92.75 31 ASN B CA 1
ATOM 3147 C C . ASN B 1 31 ? -14.32 38.938 18.297 1 92.75 31 ASN B C 1
ATOM 3149 O O . ASN B 1 31 ? -14.414 38.812 19.531 1 92.75 31 ASN B O 1
ATOM 3153 N N . PRO B 1 32 ? -14.031 37.969 17.562 1 97.44 32 PRO B N 1
ATOM 3154 C CA . PRO B 1 32 ? -13.695 36.656 18.125 1 97.44 32 PRO B CA 1
ATOM 3155 C C . PRO B 1 32 ? -12.445 36.719 19 1 97.44 32 PRO B C 1
ATOM 3157 O O . PRO B 1 32 ? -11.594 37.594 18.844 1 97.44 32 PRO B O 1
ATOM 3160 N N . ASP B 1 33 ? -12.438 35.75 19.969 1 98.12 33 ASP B N 1
ATOM 3161 C CA . ASP B 1 33 ? -11.227 35.531 20.75 1 98.12 33 ASP B CA 1
ATOM 3162 C C . ASP B 1 33 ? -10.227 34.688 19.969 1 98.12 33 ASP B C 1
ATOM 3164 O O . ASP B 1 33 ? -9.016 34.781 20.188 1 98.12 33 ASP B O 1
ATOM 3168 N N . ALA B 1 34 ? -10.758 33.875 19.141 1 98.62 34 ALA B N 1
ATOM 3169 C CA . ALA B 1 34 ? -9.906 33 18.328 1 98.62 34 ALA B CA 1
ATOM 3170 C C . ALA B 1 34 ? -10.57 32.656 16.984 1 98.62 34 ALA B C 1
ATOM 3172 O O . ALA B 1 34 ? -11.773 32.875 16.828 1 98.62 34 ALA B O 1
ATOM 3173 N N . ILE B 1 35 ? -9.742 32.219 16.062 1 98.5 35 ILE B N 1
ATOM 3174 C CA . ILE B 1 35 ? -10.219 31.797 14.75 1 98.5 35 ILE B CA 1
ATOM 3175 C C . ILE B 1 35 ? -9.727 30.391 14.445 1 98.5 35 ILE B C 1
ATOM 3177 O O . ILE B 1 35 ? -8.578 30.047 14.711 1 98.5 35 ILE B O 1
ATOM 3181 N N . MET B 1 36 ? -10.57 29.609 14.047 1 98 36 MET B N 1
ATOM 3182 C CA . MET B 1 36 ? -10.211 28.328 13.438 1 98 36 MET B CA 1
ATOM 3183 C C . MET B 1 36 ? -10.375 28.375 11.922 1 98 36 MET B C 1
ATOM 3185 O O . MET B 1 36 ? -11.438 28.766 11.43 1 98 36 MET B O 1
ATOM 3189 N N . VAL B 1 37 ? -9.258 28.031 11.234 1 97.75 37 VAL B N 1
ATOM 3190 C CA . VAL B 1 37 ? -9.273 28.234 9.789 1 97.75 37 VAL B CA 1
ATOM 3191 C C . VAL B 1 37 ? -8.688 27.016 9.086 1 97.75 37 VAL B C 1
ATOM 3193 O O . VAL B 1 37 ? -7.902 26.266 9.68 1 97.75 37 VAL B O 1
ATOM 3196 N N . ARG B 1 38 ? -9.109 26.734 7.871 1 93.38 38 ARG B N 1
ATOM 3197 C CA . ARG B 1 38 ? -8.484 25.734 7 1 93.38 38 ARG B CA 1
ATOM 3198 C C . ARG B 1 38 ? -7.73 26.422 5.859 1 93.38 38 ARG B C 1
ATOM 3200 O O . ARG B 1 38 ? -6.613 26.906 6.047 1 93.38 38 ARG B O 1
ATOM 3207 N N . SER B 1 39 ? -8.43 26.719 4.695 1 89.25 39 SER B N 1
ATOM 3208 C CA . SER B 1 39 ? -7.723 27.203 3.514 1 89.25 39 SER B CA 1
ATOM 3209 C C . SER B 1 39 ? -8 28.688 3.275 1 89.25 39 SER B C 1
ATOM 3211 O O . SER B 1 39 ? -7.363 29.312 2.428 1 89.25 39 SER B O 1
ATOM 3213 N N . ALA B 1 40 ? -8.914 29.266 3.988 1 93.25 40 ALA B N 1
ATOM 3214 C CA . ALA B 1 40 ? -9.273 30.656 3.764 1 93.25 40 ALA B CA 1
ATOM 3215 C C . ALA B 1 40 ? -8.07 31.578 3.975 1 93.25 40 ALA B C 1
ATOM 3217 O O . ALA B 1 40 ? -7.316 31.406 4.938 1 93.25 40 ALA B O 1
ATOM 3218 N N 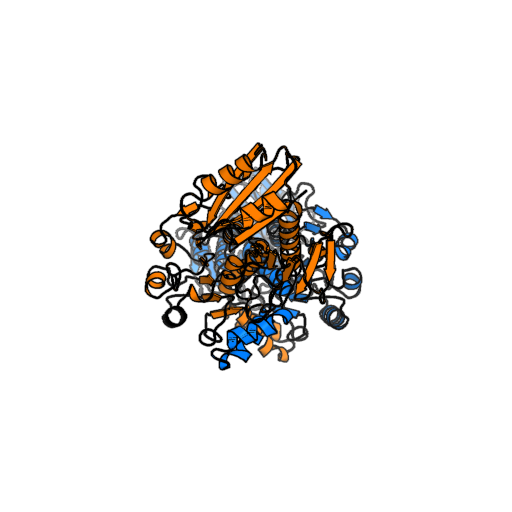. SER B 1 41 ? -7.891 32.531 3.049 1 94.69 41 SER B N 1
ATOM 3219 C CA . SER B 1 41 ? -6.797 33.5 3.168 1 94.69 41 SER B CA 1
ATOM 3220 C C . SER B 1 41 ? -7.098 34.562 4.23 1 94.69 41 SER B C 1
ATOM 3222 O O . SER B 1 41 ? -8.195 35.125 4.258 1 94.69 41 SER B O 1
ATOM 3224 N N . MET B 1 42 ? -6.152 34.844 5.016 1 97.25 42 MET B N 1
ATOM 3225 C CA . MET B 1 42 ? -6.34 35.812 6.086 1 97.25 42 MET B CA 1
ATOM 3226 C C . MET B 1 42 ? -5.434 37.031 5.879 1 97.25 42 MET B C 1
ATOM 3228 O O . MET B 1 42 ? -5.328 37.875 6.758 1 97.25 42 MET B O 1
ATOM 3232 N N . HIS B 1 43 ? -4.793 37.156 4.742 1 96.75 43 HIS B N 1
ATOM 3233 C CA . HIS B 1 43 ? -3.787 38.188 4.52 1 96.75 43 HIS B CA 1
ATOM 3234 C C . HIS B 1 43 ? -4.422 39.562 4.449 1 96.75 43 HIS B C 1
ATOM 3236 O O . HIS B 1 43 ? -3.791 40.562 4.809 1 96.75 43 HIS B O 1
ATOM 3242 N N . ASP B 1 44 ? -5.633 39.594 4.035 1 95.25 44 ASP B N 1
ATOM 3243 C CA . ASP B 1 44 ? -6.309 40.875 3.92 1 95.25 44 ASP B CA 1
ATOM 3244 C C . ASP B 1 44 ? -7.371 41.062 5.004 1 95.25 44 ASP B C 1
ATOM 3246 O O . ASP B 1 44 ? -8.172 42 4.965 1 95.25 44 ASP B O 1
ATOM 3250 N N . MET B 1 45 ? -7.391 40.188 5.875 1 94.38 45 MET B N 1
ATOM 3251 C CA . MET B 1 45 ? -8.406 40.188 6.922 1 94.38 45 MET B CA 1
ATOM 3252 C C . MET B 1 45 ? -8.016 41.156 8.047 1 94.38 45 MET B C 1
ATOM 3254 O O . MET B 1 45 ? -6.855 41.188 8.453 1 94.38 45 MET B O 1
ATOM 3258 N N . GLU B 1 46 ? -8.914 41.938 8.406 1 92.88 46 GLU B N 1
ATOM 3259 C CA . GLU B 1 46 ? -8.695 42.781 9.594 1 92.88 46 GLU B CA 1
ATOM 3260 C C . GLU B 1 46 ? -8.789 41.938 10.867 1 92.88 46 GLU B C 1
ATOM 3262 O O . GLU B 1 46 ? -9.758 41.219 11.07 1 92.88 46 GLU B O 1
ATOM 3267 N N . MET B 1 47 ? -7.832 41.969 11.664 1 94.25 47 MET B N 1
ATOM 3268 C CA . MET B 1 47 ? -7.797 41.219 12.922 1 94.25 47 MET B CA 1
ATOM 3269 C C . MET B 1 47 ? -8.094 42.156 14.109 1 94.25 47 MET B C 1
ATOM 3271 O O . MET B 1 47 ? -7.277 43 14.461 1 94.25 47 MET B O 1
ATOM 3275 N N . PRO B 1 48 ? -9.203 41.938 14.727 1 94.94 48 PRO B N 1
ATOM 3276 C CA . PRO B 1 48 ? -9.562 42.781 15.859 1 94.94 48 PRO B CA 1
ATOM 3277 C C . PRO B 1 48 ? -8.617 42.625 17.047 1 94.94 48 PRO B C 1
ATOM 3279 O O . PRO B 1 48 ? -7.918 41.625 17.156 1 94.94 48 PRO B O 1
ATOM 3282 N N . GLU B 1 49 ? -8.656 43.562 17.984 1 94.06 49 GLU B N 1
ATOM 3283 C CA . GLU B 1 49 ? -7.785 43.531 19.156 1 94.06 49 GLU B CA 1
ATOM 3284 C C . GLU B 1 49 ? -8.148 42.406 20.094 1 94.06 49 GLU B C 1
ATOM 3286 O O . GLU B 1 49 ? -7.305 41.938 20.875 1 94.06 49 GLU B O 1
ATOM 3291 N N . SER B 1 50 ? -9.344 41.906 19.969 1 95.94 50 SER B N 1
ATOM 3292 C CA . SER B 1 50 ? -9.805 40.844 20.828 1 95.94 50 SER B CA 1
ATOM 3293 C C . SER B 1 50 ? -9.172 39.5 20.453 1 95.94 50 SER B C 1
ATOM 3295 O O . SER B 1 50 ? -9.172 38.562 21.25 1 95.94 50 SER B O 1
ATOM 3297 N N . LEU B 1 51 ? -8.695 39.406 19.234 1 98.25 51 LEU B N 1
ATOM 3298 C CA . LEU B 1 51 ? -8.219 38.125 18.703 1 98.25 51 LEU B CA 1
ATOM 3299 C C . LEU B 1 51 ? -6.926 37.719 19.391 1 98.25 51 LEU B C 1
ATOM 3301 O O . LEU B 1 51 ? -5.926 38.438 19.328 1 98.25 51 LEU B O 1
ATOM 3305 N N . LEU B 1 52 ? -6.984 36.531 19.953 1 98.56 52 LEU B N 1
ATOM 3306 C CA . LEU B 1 52 ? -5.859 36.031 20.75 1 98.56 52 LEU B CA 1
ATOM 3307 C C . LEU B 1 52 ? -5.09 34.938 20.016 1 98.56 52 LEU B C 1
ATOM 3309 O O . LEU B 1 52 ? -3.885 34.781 20.234 1 98.56 52 LEU B O 1
ATOM 3313 N N . ALA B 1 53 ? -5.812 34.188 19.219 1 98.81 53 ALA B N 1
ATOM 3314 C CA . ALA B 1 53 ? -5.16 33.031 18.625 1 98.81 53 ALA B CA 1
ATOM 3315 C C . ALA B 1 53 ? -5.848 32.625 17.328 1 98.81 53 ALA B C 1
ATOM 3317 O O . ALA B 1 53 ? -7.016 32.938 17.109 1 98.81 53 ALA B O 1
ATOM 3318 N N . ILE B 1 54 ? -5.125 31.984 16.469 1 98.75 54 ILE B N 1
ATOM 3319 C CA . ILE B 1 54 ? -5.59 31.375 15.227 1 98.75 54 ILE B CA 1
ATOM 3320 C C . ILE B 1 54 ? -5.102 29.922 15.156 1 98.75 54 ILE B C 1
ATOM 3322 O O . ILE B 1 54 ? -3.93 29.641 15.43 1 98.75 54 ILE B O 1
ATOM 3326 N N . ALA B 1 55 ? -5.973 29.016 14.914 1 98.69 55 ALA B N 1
ATOM 3327 C CA . ALA B 1 55 ? -5.578 27.625 14.688 1 98.69 55 ALA B CA 1
ATOM 3328 C C . ALA B 1 55 ? -5.863 27.203 13.242 1 98.69 55 ALA B C 1
ATOM 3330 O O . ALA B 1 55 ? -7.016 27.188 12.812 1 98.69 55 ALA B O 1
ATOM 3331 N N . ARG B 1 56 ? -4.832 26.969 12.57 1 98.19 56 ARG B N 1
ATOM 3332 C CA . ARG B 1 56 ? -4.957 26.391 11.234 1 98.19 56 ARG B CA 1
ATOM 3333 C C . ARG B 1 56 ? -5.18 24.875 11.312 1 98.19 56 ARG B C 1
ATOM 3335 O O . ARG B 1 56 ? -4.285 24.141 11.719 1 98.19 56 ARG B O 1
ATOM 3342 N N . ALA B 1 57 ? -6.355 24.438 10.938 1 96.69 57 ALA B N 1
ATOM 3343 C CA . ALA B 1 57 ? -6.602 23 10.828 1 96.69 57 ALA B CA 1
ATOM 3344 C C . ALA B 1 57 ? -5.898 22.406 9.609 1 96.69 57 ALA B C 1
ATOM 3346 O O . ALA B 1 57 ? -6.551 22 8.648 1 96.69 57 ALA B O 1
ATOM 3347 N N . GLY B 1 58 ? -4.633 22.203 9.688 1 94.69 58 GLY B N 1
ATOM 3348 C CA . GLY B 1 58 ? -3.699 21.781 8.664 1 94.69 58 GLY B CA 1
ATOM 3349 C C . GLY B 1 58 ? -2.248 22 9.039 1 94.69 58 GLY B C 1
ATOM 3350 O O . GLY B 1 58 ? -1.959 22.703 10.016 1 94.69 58 GLY B O 1
ATOM 3351 N N . ALA B 1 59 ? -1.397 21.484 8.273 1 90.38 59 ALA B N 1
ATOM 3352 C CA . ALA B 1 59 ? 0.029 21.578 8.57 1 90.38 59 ALA B CA 1
ATOM 3353 C C . ALA B 1 59 ? 0.607 22.906 8.062 1 90.38 59 ALA B C 1
ATOM 3355 O O . ALA B 1 59 ? 1.422 23.531 8.734 1 90.38 59 ALA B O 1
ATOM 3356 N N . GLY B 1 60 ? 0.267 23.312 6.898 1 89.81 60 GLY B N 1
ATOM 3357 C CA . GLY B 1 60 ? 0.766 24.547 6.312 1 89.81 60 GLY B CA 1
ATOM 3358 C C . GLY B 1 60 ? 0.008 25.781 6.777 1 89.81 60 GLY B C 1
ATOM 3359 O O . GLY B 1 60 ? -1.192 25.703 7.051 1 89.81 60 GLY B O 1
ATOM 3360 N N . THR B 1 61 ? 0.706 26.969 6.852 1 94.25 61 THR B N 1
ATOM 3361 C CA . THR B 1 61 ? 0.072 28.188 7.336 1 94.25 61 THR B CA 1
ATOM 3362 C C . THR B 1 61 ? 0.259 29.328 6.336 1 94.25 61 THR B C 1
ATOM 3364 O O . THR B 1 61 ? 0.334 30.5 6.727 1 94.25 61 THR B O 1
ATOM 3367 N N . ASN B 1 62 ? 0.371 29 5.074 1 88.31 62 ASN B N 1
ATOM 3368 C CA . ASN B 1 62 ? 0.652 29.984 4.039 1 88.31 62 ASN B CA 1
ATOM 3369 C C . ASN B 1 62 ? -0.484 31 3.906 1 88.31 62 ASN B C 1
ATOM 3371 O O . ASN B 1 62 ? -0.271 32.125 3.441 1 88.31 62 ASN B O 1
ATOM 3375 N N . ASN B 1 63 ? -1.643 30.656 4.312 1 93.25 63 ASN B N 1
ATOM 3376 C CA . ASN B 1 63 ? -2.811 31.531 4.156 1 93.25 63 ASN B CA 1
ATOM 3377 C C . ASN B 1 63 ? -2.967 32.469 5.336 1 93.25 63 ASN B C 1
ATOM 3379 O O . ASN B 1 63 ? -3.9 33.281 5.375 1 93.25 63 ASN B O 1
ATOM 3383 N N . ILE B 1 64 ? -2.08 32.469 6.285 1 97.75 64 ILE B N 1
ATOM 3384 C CA . ILE B 1 64 ? -2.127 33.281 7.484 1 97.75 64 ILE B CA 1
ATOM 3385 C C . ILE B 1 64 ? -0.928 34.219 7.504 1 97.75 64 ILE B C 1
ATOM 3387 O O . ILE B 1 64 ? 0.194 33.844 7.191 1 97.75 64 ILE B O 1
ATOM 3391 N N . PRO B 1 65 ? -1.136 35.531 7.758 1 97.81 65 PRO B N 1
ATOM 3392 C CA . PRO B 1 65 ? 0.002 36.438 7.941 1 97.81 65 PRO B CA 1
ATOM 3393 C C . PRO B 1 65 ? 0.709 36.219 9.281 1 97.81 65 PRO B C 1
ATOM 3395 O O . PRO B 1 65 ? 0.6 37.062 10.18 1 97.81 65 PRO B O 1
ATOM 3398 N N . VAL B 1 66 ? 1.505 35.25 9.383 1 97.75 66 VAL B N 1
ATOM 3399 C CA . VAL B 1 66 ? 2.061 34.75 10.633 1 97.75 66 VAL B CA 1
ATOM 3400 C C . VAL B 1 66 ? 2.918 35.812 11.305 1 97.75 66 VAL B C 1
ATOM 3402 O O . VAL B 1 66 ? 2.822 36.031 12.516 1 97.75 66 VAL B O 1
ATOM 3405 N N . ALA B 1 67 ? 3.756 36.531 10.562 1 95.81 67 ALA B N 1
ATOM 3406 C CA . ALA B 1 67 ? 4.629 37.531 11.125 1 95.81 67 ALA B CA 1
ATOM 3407 C C . ALA B 1 67 ? 3.812 38.688 11.719 1 95.81 67 ALA B C 1
ATOM 3409 O O . ALA B 1 67 ? 4.129 39.188 12.805 1 95.81 67 ALA B O 1
ATOM 3410 N N . ASP B 1 68 ? 2.838 39.125 10.984 1 96.75 68 ASP B N 1
ATOM 3411 C CA . ASP B 1 68 ? 1.953 40.156 11.477 1 96.75 68 ASP B CA 1
ATOM 3412 C C . ASP B 1 68 ? 1.245 39.75 12.758 1 96.75 68 ASP B C 1
ATOM 3414 O O . ASP B 1 68 ? 1.069 40.531 13.672 1 96.75 68 ASP B O 1
ATOM 3418 N N . CYS B 1 69 ? 0.823 38.5 12.789 1 98.06 69 CYS B N 1
ATOM 3419 C CA . CYS B 1 69 ? 0.169 37.969 13.977 1 98.06 69 CYS B CA 1
ATOM 3420 C C . CYS B 1 69 ? 1.107 37.969 15.172 1 98.06 69 CYS B C 1
ATOM 3422 O O . CYS B 1 69 ? 0.697 38.344 16.281 1 98.06 69 CYS B O 1
ATOM 3424 N N . ALA B 1 70 ? 2.32 37.625 14.945 1 96.81 70 ALA B N 1
ATOM 3425 C CA . ALA B 1 70 ? 3.307 37.656 16.016 1 96.81 70 ALA B CA 1
ATOM 3426 C C . ALA B 1 70 ? 3.449 39.062 16.609 1 96.81 70 ALA B C 1
ATOM 3428 O O . ALA B 1 70 ? 3.467 39.219 17.828 1 96.81 70 ALA B O 1
ATOM 3429 N N . ASN B 1 71 ? 3.488 40.031 15.75 1 95.56 71 ASN B N 1
ATOM 3430 C CA . ASN B 1 71 ? 3.666 41.406 16.156 1 95.56 71 ASN B CA 1
ATOM 3431 C C . ASN B 1 71 ? 2.449 41.938 16.922 1 95.56 71 ASN B C 1
ATOM 3433 O O . ASN B 1 71 ? 2.562 42.875 17.719 1 95.56 71 ASN B O 1
ATOM 3437 N N . LYS B 1 72 ? 1.338 41.344 16.672 1 96.81 72 LYS B N 1
ATOM 3438 C CA . LYS B 1 72 ? 0.097 41.781 17.312 1 96.81 72 LYS B CA 1
ATOM 3439 C C . LYS B 1 72 ? -0.2 40.938 18.547 1 96.81 72 LYS B C 1
ATOM 3441 O O . LYS B 1 72 ? -1.217 41.125 19.219 1 96.81 72 LYS B O 1
ATOM 3446 N N . GLY B 1 73 ? 0.681 39.969 18.844 1 97.69 73 GLY B N 1
ATOM 3447 C CA . GLY B 1 73 ? 0.487 39.094 19.984 1 97.69 73 GLY B CA 1
ATOM 3448 C C . GLY B 1 73 ? -0.591 38.062 19.766 1 97.69 73 GLY B C 1
ATOM 3449 O O . GLY B 1 73 ? -1.304 37.688 20.688 1 97.69 73 GLY B O 1
ATOM 3450 N N . ILE B 1 74 ? -0.825 37.688 18.531 1 98.62 74 ILE B N 1
ATOM 3451 C CA . ILE B 1 74 ? -1.764 36.625 18.172 1 98.62 74 ILE B CA 1
ATOM 3452 C C . ILE B 1 74 ? -1.007 35.312 17.938 1 98.62 74 ILE B C 1
ATOM 3454 O O . ILE B 1 74 ? -0.133 35.25 17.062 1 98.62 74 ILE B O 1
ATOM 3458 N N . VAL B 1 75 ? -1.318 34.312 18.688 1 98.75 75 VAL B N 1
ATOM 3459 C CA . VAL B 1 75 ? -0.639 33.031 18.547 1 98.75 75 VAL B CA 1
ATOM 3460 C C . VAL B 1 75 ? -1.234 32.25 17.375 1 98.75 75 VAL B C 1
ATOM 3462 O O . VAL B 1 75 ? -2.455 32.125 17.266 1 98.75 75 VAL B O 1
ATOM 3465 N N . VAL B 1 76 ? -0.372 31.703 16.531 1 98.81 76 VAL B N 1
ATOM 3466 C CA . VAL B 1 76 ? -0.827 30.938 15.391 1 98.81 76 VAL B CA 1
ATOM 3467 C C . VAL B 1 76 ? -0.431 29.469 15.562 1 98.81 76 VAL B C 1
ATOM 3469 O O . VAL B 1 76 ? 0.757 29.141 15.586 1 98.81 76 VAL B O 1
ATOM 3472 N N . PHE B 1 77 ? -1.455 28.641 15.695 1 98.62 77 PHE B N 1
ATOM 3473 C CA . PHE B 1 77 ? -1.265 27.203 15.836 1 98.62 77 PHE B CA 1
ATOM 3474 C C . PHE B 1 77 ? -1.44 26.5 14.5 1 98.62 77 PHE B C 1
ATOM 3476 O O . PHE B 1 77 ? -2.182 26.984 13.633 1 98.62 77 PHE B O 1
ATOM 3483 N N . ASN B 1 78 ? -0.687 25.438 14.258 1 97.62 78 ASN B N 1
ATOM 3484 C CA . ASN B 1 78 ? -0.988 24.469 13.219 1 97.62 78 ASN B CA 1
ATOM 3485 C C . ASN B 1 78 ? -1.127 23.047 13.797 1 97.62 78 ASN B C 1
ATOM 3487 O O . ASN B 1 78 ? -1.261 22.891 15.008 1 97.62 78 ASN B O 1
ATOM 3491 N N . THR B 1 79 ? -1.298 22.078 12.953 1 97.5 79 THR B N 1
ATOM 3492 C CA . THR B 1 79 ? -1.617 20.734 13.445 1 97.5 79 THR B CA 1
ATOM 3493 C C . THR B 1 79 ? -0.661 19.703 12.859 1 97.5 79 THR B C 1
ATOM 3495 O O . THR B 1 79 ? -1.086 18.781 12.148 1 97.5 79 THR B O 1
ATOM 3498 N N . PRO B 1 80 ? 0.647 19.812 13.25 1 95 80 PRO B N 1
ATOM 3499 C CA . PRO B 1 80 ? 1.652 18.906 12.711 1 95 80 PRO B CA 1
ATOM 3500 C C . PRO B 1 80 ? 1.365 17.438 13.055 1 95 80 PRO B C 1
ATOM 3502 O O . PRO B 1 80 ? 1.024 17.125 14.203 1 95 80 PRO B O 1
ATOM 3505 N N . GLY B 1 81 ? 1.453 16.594 12.055 1 96.12 81 GLY B N 1
ATOM 3506 C CA . GLY B 1 81 ? 1.312 15.164 12.273 1 96.12 81 GLY B CA 1
ATOM 3507 C C . GLY B 1 81 ? -0.121 14.68 12.156 1 96.12 81 GLY B C 1
ATOM 3508 O O . GLY B 1 81 ? -0.369 13.477 12.031 1 96.12 81 GLY B O 1
ATOM 3509 N N . ALA B 1 82 ? -1.061 15.578 12.211 1 97.19 82 ALA B N 1
ATOM 3510 C CA . ALA B 1 82 ? -2.471 15.195 12.203 1 97.19 82 ALA B CA 1
ATOM 3511 C C . ALA B 1 82 ? -2.854 14.539 10.883 1 97.19 82 ALA B C 1
ATOM 3513 O O . ALA B 1 82 ? -3.805 13.758 10.82 1 97.19 82 ALA B O 1
ATOM 3514 N N . ASN B 1 83 ? -2.139 14.828 9.836 1 97.44 83 ASN B N 1
ATOM 3515 C CA . ASN B 1 83 ? -2.424 14.273 8.516 1 97.44 83 ASN B CA 1
ATOM 3516 C C . ASN B 1 83 ? -1.416 13.195 8.133 1 97.44 83 ASN B C 1
ATOM 3518 O O . ASN B 1 83 ? -1.38 12.75 6.984 1 97.44 83 ASN B O 1
ATOM 3522 N N . ALA B 1 84 ? -0.606 12.719 9.031 1 98.06 84 ALA B N 1
ATOM 3523 C CA . ALA B 1 84 ? 0.564 11.906 8.727 1 98.06 84 ALA B CA 1
ATOM 3524 C C . ALA B 1 84 ? 0.155 10.578 8.094 1 98.06 84 ALA B C 1
ATOM 3526 O O . ALA B 1 84 ? 0.781 10.117 7.133 1 98.06 84 ALA B O 1
ATOM 3527 N N . ASN B 1 85 ? -0.872 9.969 8.625 1 98.44 85 ASN B N 1
ATOM 3528 C CA . ASN B 1 85 ? -1.284 8.688 8.062 1 98.44 85 ASN B CA 1
ATOM 3529 C C . ASN B 1 85 ? -1.787 8.844 6.629 1 98.44 85 ASN B C 1
ATOM 3531 O O . ASN B 1 85 ? -1.523 7.992 5.777 1 98.44 85 ASN B O 1
ATOM 3535 N N . ALA B 1 86 ? -2.605 9.891 6.406 1 98.25 86 ALA B N 1
ATOM 3536 C CA . ALA B 1 86 ? -3.113 10.156 5.062 1 98.25 86 ALA B CA 1
ATOM 3537 C C . ALA B 1 86 ? -1.974 10.242 4.055 1 98.25 86 ALA B C 1
ATOM 3539 O O . ALA B 1 86 ? -2.029 9.617 2.99 1 98.25 86 ALA B O 1
ATOM 3540 N N . VAL B 1 87 ? -0.97 10.953 4.395 1 98.44 87 VAL B N 1
ATOM 3541 C CA . VAL B 1 87 ? 0.159 11.148 3.49 1 98.44 87 VAL B CA 1
ATOM 3542 C C . VAL B 1 87 ? 0.925 9.844 3.326 1 98.44 87 VAL B C 1
ATOM 3544 O O . VAL B 1 87 ? 1.322 9.484 2.215 1 98.44 87 VAL B O 1
ATOM 3547 N N . LYS B 1 88 ? 1.162 9.133 4.445 1 98.69 88 LYS B N 1
ATOM 3548 C CA . LYS B 1 88 ? 1.85 7.844 4.395 1 98.69 88 LYS B CA 1
ATOM 3549 C C . LYS B 1 88 ? 1.172 6.895 3.41 1 98.69 88 LYS B C 1
ATOM 3551 O O . LYS B 1 88 ? 1.84 6.258 2.592 1 98.69 88 LYS B O 1
ATOM 3556 N N . GLU B 1 89 ? -0.177 6.797 3.475 1 98.69 89 GLU B N 1
ATOM 3557 C CA . GLU B 1 89 ? -0.907 5.906 2.578 1 98.69 89 GLU B CA 1
ATOM 3558 C C . GLU B 1 89 ? -0.739 6.328 1.122 1 98.69 89 GLU B C 1
ATOM 3560 O O . GLU B 1 89 ? -0.624 5.484 0.234 1 98.69 89 GLU B O 1
ATOM 3565 N N . LEU B 1 90 ? -0.696 7.586 0.885 1 98.62 90 LEU B N 1
ATOM 3566 C CA . LEU B 1 90 ? -0.526 8.07 -0.479 1 98.62 90 LEU B CA 1
ATOM 3567 C C . LEU B 1 90 ? 0.89 7.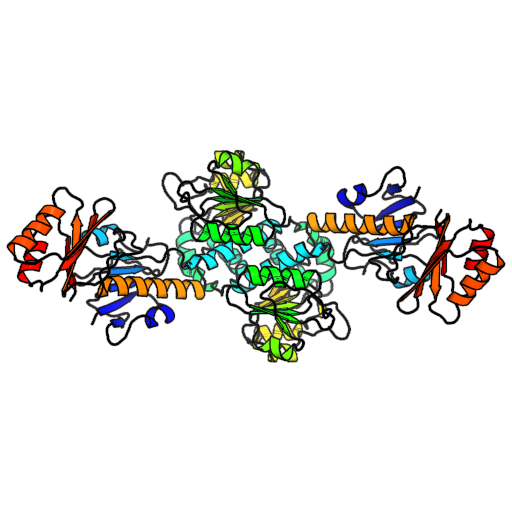809 -0.979 1 98.62 90 LEU B C 1
ATOM 3569 O O . LEU B 1 90 ? 1.093 7.539 -2.164 1 98.62 90 LEU B O 1
ATOM 3573 N N . VAL B 1 91 ? 1.869 7.898 -0.085 1 98.81 91 VAL B N 1
ATOM 3574 C CA . VAL B 1 91 ? 3.246 7.586 -0.455 1 98.81 91 VAL B CA 1
ATOM 3575 C C . VAL B 1 91 ? 3.354 6.117 -0.852 1 98.81 91 VAL B C 1
ATOM 3577 O O . VAL B 1 91 ? 3.984 5.785 -1.857 1 98.81 91 VAL B O 1
ATOM 3580 N N . VAL B 1 92 ? 2.715 5.234 -0.085 1 98.62 92 VAL B N 1
ATOM 3581 C CA . VAL B 1 92 ? 2.707 3.812 -0.41 1 98.62 92 VAL B CA 1
ATOM 3582 C C . VAL B 1 92 ? 2.076 3.6 -1.784 1 98.62 92 VAL B C 1
ATOM 3584 O O . VAL B 1 92 ? 2.607 2.852 -2.609 1 98.62 92 VAL B O 1
ATOM 3587 N N . LEU B 1 93 ? 0.967 4.266 -1.995 1 98.5 93 LEU B N 1
ATOM 3588 C CA . LEU B 1 93 ? 0.321 4.207 -3.301 1 98.5 93 LEU B CA 1
ATOM 3589 C C . LEU B 1 93 ? 1.276 4.656 -4.402 1 98.5 93 LEU B C 1
ATOM 3591 O O . LEU B 1 93 ? 1.377 4.004 -5.445 1 98.5 93 LEU B O 1
ATOM 3595 N N . GLY B 1 94 ? 1.938 5.766 -4.148 1 98.31 94 GLY B N 1
ATOM 3596 C CA . GLY B 1 94 ? 2.896 6.266 -5.121 1 98.31 94 GLY B CA 1
ATOM 3597 C C . GLY B 1 94 ? 3.998 5.273 -5.441 1 98.31 94 GLY B C 1
ATOM 3598 O O . GLY B 1 94 ? 4.363 5.098 -6.605 1 98.31 94 GLY B O 1
ATOM 3599 N N . MET B 1 95 ? 4.562 4.621 -4.414 1 98.56 95 MET B N 1
ATOM 3600 C CA . MET B 1 95 ? 5.602 3.617 -4.621 1 98.56 95 MET B CA 1
ATOM 3601 C C . MET B 1 95 ? 5.094 2.48 -5.504 1 98.56 95 MET B C 1
ATOM 3603 O O . MET B 1 95 ? 5.77 2.072 -6.449 1 98.56 95 MET B O 1
ATOM 3607 N N . LEU B 1 96 ? 3.898 2.064 -5.254 1 98.25 96 LEU B N 1
ATOM 3608 C CA . LEU B 1 96 ? 3.334 0.94 -5.992 1 98.25 96 LEU B CA 1
ATOM 3609 C C . LEU B 1 96 ? 3.004 1.343 -7.426 1 98.25 96 LEU B C 1
ATOM 3611 O O . LEU B 1 96 ? 3.248 0.578 -8.359 1 98.25 96 LEU B O 1
ATOM 3615 N N . LEU B 1 97 ? 2.465 2.543 -7.602 1 97.88 97 LEU B N 1
ATOM 3616 C CA . LEU B 1 97 ? 2.189 3.055 -8.938 1 97.88 97 LEU B CA 1
ATOM 3617 C C . LEU B 1 97 ? 3.473 3.162 -9.758 1 97.88 97 LEU B C 1
ATOM 3619 O O . LEU B 1 97 ? 3.473 2.891 -10.961 1 97.88 97 LEU B O 1
ATOM 3623 N N . SER B 1 98 ? 4.492 3.578 -9.086 1 97.56 98 SER B N 1
ATOM 3624 C CA . SER B 1 98 ? 5.766 3.766 -9.773 1 97.56 98 SER B CA 1
ATOM 3625 C C . SER B 1 98 ? 6.387 2.43 -10.164 1 97.56 98 SER B C 1
ATOM 3627 O O . SER B 1 98 ? 7.117 2.344 -11.156 1 97.56 98 SER B O 1
ATOM 3629 N N . SER B 1 99 ? 6.125 1.361 -9.461 1 96.12 99 SER B N 1
ATOM 3630 C CA . SER B 1 99 ? 6.707 0.04 -9.672 1 96.12 99 SER B CA 1
ATOM 3631 C C . SER B 1 99 ? 6.098 -0.646 -10.891 1 96.12 99 SER B C 1
ATOM 3633 O O . SER B 1 99 ? 6.816 -1.212 -11.711 1 96.12 99 SER B O 1
ATOM 3635 N N . ARG B 1 100 ? 4.691 -0.653 -11.148 1 90.06 100 ARG B N 1
ATOM 3636 C CA . ARG B 1 100 ? 4.02 -1.488 -12.141 1 90.06 100 ARG B CA 1
ATOM 3637 C C . ARG B 1 100 ? 3.262 -0.636 -13.148 1 90.06 100 ARG B C 1
ATOM 3639 O O . ARG B 1 100 ? 2.477 -1.158 -13.945 1 90.06 100 ARG B O 1
ATOM 3646 N N . LYS B 1 101 ? 3.531 0.433 -13.414 1 90.81 101 LYS B N 1
ATOM 3647 C CA . LYS B 1 101 ? 2.951 1.355 -14.383 1 90.81 101 LYS B CA 1
ATOM 3648 C C . LYS B 1 101 ? 1.438 1.175 -14.477 1 90.81 101 LYS B C 1
ATOM 3650 O O . LYS B 1 101 ? 0.886 1.072 -15.578 1 90.81 101 LYS B O 1
ATOM 3655 N N . VAL B 1 102 ? 0.779 1.001 -13.5 1 95.69 102 VAL B N 1
ATOM 3656 C CA . VAL B 1 102 ? -0.624 0.619 -13.383 1 95.69 102 VAL B CA 1
ATOM 3657 C C . VAL B 1 102 ? -1.508 1.691 -14.016 1 95.69 102 VAL B C 1
ATOM 3659 O O . VAL B 1 102 ? -2.49 1.376 -14.688 1 95.69 102 VAL B O 1
ATOM 3662 N N . THR B 1 103 ? -1.155 2.986 -13.852 1 94.88 103 THR B N 1
ATOM 3663 C CA . THR B 1 103 ? -1.976 4.059 -14.406 1 94.88 103 THR B CA 1
ATOM 3664 C C . THR B 1 103 ? -2.016 3.973 -15.93 1 94.88 103 THR B C 1
ATOM 3666 O O . THR B 1 103 ? -3.078 4.121 -16.531 1 94.88 103 THR B O 1
ATOM 3669 N N . LYS B 1 104 ? -0.885 3.703 -16.531 1 94.31 104 LYS B N 1
ATOM 3670 C CA . LYS B 1 104 ? -0.825 3.523 -17.969 1 94.31 104 LYS B CA 1
ATOM 3671 C C . LYS B 1 104 ? -1.611 2.291 -18.406 1 94.31 104 LYS B C 1
ATOM 3673 O O . LYS B 1 104 ? -2.266 2.303 -19.453 1 94.31 104 LYS B O 1
ATOM 3678 N N . ALA B 1 105 ? -1.484 1.236 -17.656 1 96.56 105 ALA B N 1
ATOM 3679 C CA . ALA B 1 105 ? -2.182 -0.01 -17.953 1 96.56 105 ALA B CA 1
ATOM 3680 C C . ALA B 1 105 ? -3.693 0.189 -17.938 1 96.56 105 ALA B C 1
ATOM 3682 O O . ALA B 1 105 ? -4.402 -0.326 -18.812 1 96.56 105 ALA B O 1
ATOM 3683 N N . ILE B 1 106 ? -4.184 0.905 -16.906 1 95.94 106 ILE B N 1
ATOM 3684 C CA . ILE B 1 106 ? -5.609 1.201 -16.797 1 95.94 106 ILE B CA 1
ATOM 3685 C C . ILE B 1 106 ? -6.062 2.008 -18.016 1 95.94 106 ILE B C 1
ATOM 3687 O O . ILE B 1 106 ? -7.117 1.729 -18.594 1 95.94 106 ILE B O 1
ATOM 3691 N N . ASP B 1 107 ? -5.277 2.984 -18.422 1 94.5 107 ASP B N 1
ATOM 3692 C CA . ASP B 1 107 ? -5.594 3.785 -19.594 1 94.5 107 ASP B CA 1
ATOM 3693 C C . ASP B 1 107 ? -5.621 2.924 -20.859 1 94.5 107 ASP B C 1
ATOM 3695 O O . ASP B 1 107 ? -6.52 3.062 -21.688 1 94.5 107 ASP B O 1
ATOM 3699 N N . TRP B 1 108 ? -4.625 2.07 -20.984 1 95.88 108 TRP B N 1
ATOM 3700 C CA . TRP B 1 108 ? -4.574 1.163 -22.141 1 95.88 108 TRP B CA 1
ATOM 3701 C C . TRP B 1 108 ? -5.809 0.273 -22.188 1 95.88 108 TRP B C 1
ATOM 3703 O O . TRP B 1 108 ? -6.367 0.031 -23.25 1 95.88 108 TRP B O 1
ATOM 3713 N N . CYS B 1 109 ? -6.203 -0.188 -21.016 1 95.94 109 CYS B N 1
ATOM 3714 C CA . CYS B 1 109 ? -7.379 -1.052 -20.938 1 95.94 109 CYS B CA 1
ATOM 3715 C C . CYS B 1 109 ? -8.602 -0.373 -21.547 1 95.94 109 CYS B C 1
ATOM 3717 O O . CYS B 1 109 ? -9.414 -1.022 -22.203 1 95.94 109 CYS B O 1
ATOM 3719 N N . LYS B 1 110 ? -8.781 0.896 -21.344 1 94.94 110 LYS B N 1
ATOM 3720 C CA . LYS B 1 110 ? -9.914 1.65 -21.875 1 94.94 110 LYS B CA 1
ATOM 3721 C C . LYS B 1 110 ? -9.93 1.63 -23.391 1 94.94 110 LYS B C 1
ATOM 3723 O O . LYS B 1 110 ? -11 1.719 -24.016 1 94.94 110 LYS B O 1
ATOM 3728 N N . THR B 1 111 ? -8.805 1.5 -24.031 1 96.19 111 THR B N 1
ATOM 3729 C CA . THR B 1 111 ? -8.703 1.545 -25.484 1 96.19 111 THR B CA 1
ATOM 3730 C C . THR B 1 111 ? -9.164 0.225 -26.094 1 96.19 111 THR B C 1
ATOM 3732 O O . THR B 1 111 ? -9.414 0.148 -27.297 1 96.19 111 THR B O 1
ATOM 3735 N N . ILE B 1 112 ? -9.312 -0.793 -25.297 1 96.38 112 ILE B N 1
ATOM 3736 C CA . ILE B 1 112 ? -9.648 -2.094 -25.875 1 96.38 112 ILE B CA 1
ATOM 3737 C C . ILE B 1 112 ? -11.07 -2.482 -25.453 1 96.38 112 ILE B C 1
ATOM 3739 O O . ILE B 1 112 ? -11.484 -3.625 -25.656 1 96.38 112 ILE B O 1
ATOM 3743 N N . LYS B 1 113 ? -11.789 -1.582 -24.906 1 94.31 113 LYS B N 1
ATOM 3744 C CA . LYS B 1 113 ? -13.141 -1.821 -24.391 1 94.31 113 LYS B CA 1
ATOM 3745 C C . LYS B 1 113 ? -14.055 -2.354 -25.5 1 94.31 113 LYS B C 1
ATOM 3747 O O . LYS B 1 113 ? -14.945 -3.158 -25.234 1 94.31 113 LYS B O 1
ATOM 3752 N N . ASP B 1 114 ? -13.883 -1.991 -26.734 1 95.25 114 ASP B N 1
ATOM 3753 C CA . ASP B 1 114 ? -14.797 -2.295 -27.828 1 95.25 114 ASP B CA 1
ATOM 3754 C C . ASP B 1 114 ? -14.477 -3.645 -28.453 1 95.25 114 ASP B C 1
ATOM 3756 O O . ASP B 1 114 ? -15.156 -4.082 -29.391 1 95.25 114 ASP B O 1
ATOM 3760 N N . GLU B 1 115 ? -13.539 -4.316 -27.906 1 94.19 115 GLU B N 1
ATOM 3761 C CA . GLU B 1 115 ? -13.148 -5.609 -28.453 1 94.19 115 GLU B CA 1
ATOM 3762 C C . GLU B 1 115 ? -14.062 -6.723 -27.953 1 94.19 115 GLU B C 1
ATOM 3764 O O . GLU B 1 115 ? -13.922 -7.879 -28.359 1 94.19 115 GLU B O 1
ATOM 3769 N N . GLY B 1 116 ? -14.969 -6.406 -27.156 1 92.31 116 GLY B N 1
ATOM 3770 C CA . GLY B 1 116 ? -15.945 -7.383 -26.688 1 92.31 116 GLY B CA 1
ATOM 3771 C C . GLY B 1 116 ? -15.305 -8.602 -26.047 1 92.31 116 GLY B C 1
ATOM 3772 O O . GLY B 1 116 ? -14.461 -8.477 -25.156 1 92.31 116 GLY B O 1
ATOM 3773 N N . ASP B 1 117 ? -15.578 -9.727 -26.672 1 90.75 117 ASP B N 1
ATOM 3774 C CA . ASP B 1 117 ? -15.148 -11.008 -26.109 1 90.75 117 ASP B CA 1
ATOM 3775 C C . ASP B 1 117 ? -13.641 -11.203 -26.281 1 90.75 117 ASP B C 1
ATOM 3777 O O . ASP B 1 117 ? -13.047 -12.086 -25.672 1 90.75 117 ASP B O 1
ATOM 3781 N N . ASN B 1 118 ? -13.016 -10.305 -26.984 1 94 118 ASN B N 1
ATOM 3782 C CA . ASN B 1 118 ? -11.594 -10.445 -27.266 1 94 118 ASN B CA 1
ATOM 3783 C C . ASN B 1 118 ? -10.742 -9.695 -26.25 1 94 118 ASN B C 1
ATOM 3785 O O . ASN B 1 118 ? -9.516 -9.758 -26.281 1 94 118 ASN B O 1
ATOM 3789 N N . VAL B 1 119 ? -11.352 -9 -25.344 1 95.5 119 VAL B N 1
ATOM 3790 C CA . VAL B 1 119 ? -10.633 -8.195 -24.359 1 95.5 119 VAL B CA 1
ATOM 3791 C C . VAL B 1 119 ? -9.641 -9.062 -23.594 1 95.5 119 VAL B C 1
ATOM 3793 O O . VAL B 1 119 ? -8.469 -8.703 -23.469 1 95.5 119 VAL B O 1
ATOM 3796 N N . GLY B 1 120 ? -10.141 -10.234 -23.156 1 92 120 GLY B N 1
ATOM 3797 C CA . GLY B 1 120 ? -9.266 -11.133 -22.422 1 92 120 GLY B CA 1
ATOM 3798 C C . GLY B 1 120 ? -8.023 -11.523 -23.203 1 92 120 GLY B C 1
ATOM 3799 O O . GLY B 1 120 ? -6.91 -11.477 -22.672 1 92 120 GLY B O 1
ATOM 3800 N N . LYS B 1 121 ? -8.172 -11.867 -24.469 1 91 121 LYS B N 1
ATOM 3801 C CA . LYS B 1 121 ? -7.059 -12.266 -25.328 1 91 121 LYS B CA 1
ATOM 3802 C C . LYS B 1 121 ? -6.098 -11.102 -25.562 1 91 121 LYS B C 1
ATOM 3804 O O . LYS B 1 121 ? -4.879 -11.289 -25.547 1 91 121 LYS B O 1
ATOM 3809 N N . THR B 1 122 ? -6.688 -9.961 -25.766 1 95.06 122 THR B N 1
ATOM 3810 C CA . THR B 1 122 ? -5.871 -8.773 -25.984 1 95.06 122 THR B CA 1
ATOM 3811 C C . THR B 1 122 ? -5.062 -8.422 -24.75 1 95.06 122 THR B C 1
ATOM 3813 O O . THR B 1 122 ? -3.895 -8.047 -24.844 1 95.06 122 THR B O 1
ATOM 3816 N N . VAL B 1 123 ? -5.637 -8.539 -23.609 1 94.44 123 VAL B N 1
ATOM 3817 C CA . VAL B 1 123 ? -4.973 -8.281 -22.344 1 94.44 123 VAL B CA 1
ATOM 3818 C C . VAL B 1 123 ? -3.77 -9.211 -22.188 1 94.44 123 VAL B C 1
ATOM 3820 O O . VAL B 1 123 ? -2.668 -8.766 -21.859 1 94.44 123 VAL B O 1
ATOM 3823 N N . GLU B 1 124 ? -3.922 -10.492 -22.469 1 89.62 124 GLU B N 1
ATOM 3824 C CA . GLU B 1 124 ? -2.852 -11.469 -22.328 1 89.62 124 GLU B CA 1
ATOM 3825 C C . GLU B 1 124 ? -1.688 -11.156 -23.266 1 89.62 124 GLU B C 1
ATOM 3827 O O . GLU B 1 124 ? -0.525 -11.359 -22.906 1 89.62 124 GLU B O 1
ATOM 3832 N N . LYS B 1 125 ? -1.997 -10.656 -24.359 1 89.5 125 LYS B N 1
ATOM 3833 C CA . LYS B 1 125 ? -0.97 -10.359 -25.359 1 89.5 125 LYS B CA 1
ATOM 3834 C C . LYS B 1 125 ? -0.242 -9.055 -25.016 1 89.5 125 LYS B C 1
ATOM 3836 O O . LYS B 1 125 ? 0.94 -8.906 -25.344 1 89.5 125 LYS B O 1
ATOM 3841 N N . GLY B 1 126 ? -0.951 -8.148 -24.359 1 93 126 GLY B N 1
ATOM 3842 C CA . GLY B 1 126 ? -0.4 -6.809 -24.234 1 93 126 GLY B CA 1
ATOM 3843 C C . GLY B 1 126 ? 0.071 -6.496 -22.812 1 93 126 GLY B C 1
ATOM 3844 O O . GLY B 1 126 ? 0.794 -5.523 -22.594 1 93 126 GLY B O 1
ATOM 3845 N N . LYS B 1 127 ? -0.224 -7.309 -21.844 1 91.81 127 LYS B N 1
ATOM 3846 C CA . LYS B 1 127 ? -0.012 -6.988 -20.438 1 91.81 127 LYS B CA 1
ATOM 3847 C C . LYS B 1 127 ? 1.477 -6.895 -20.109 1 91.81 127 LYS B C 1
ATOM 3849 O O . LYS B 1 127 ? 1.869 -6.215 -19.172 1 91.81 127 LYS B O 1
ATOM 3854 N N . SER B 1 128 ? 2.346 -7.527 -20.891 1 90.75 128 SER B N 1
ATOM 3855 C CA . SER B 1 128 ? 3.775 -7.578 -20.594 1 90.75 128 SER B CA 1
ATOM 3856 C C . SER B 1 128 ? 4.398 -6.188 -20.625 1 90.75 128 SER B C 1
ATOM 3858 O O . SER B 1 128 ? 5.441 -5.949 -20.016 1 90.75 128 SER B O 1
ATOM 3860 N N . ALA B 1 129 ? 3.746 -5.262 -21.281 1 92.94 129 ALA B N 1
ATOM 3861 C CA . ALA B 1 129 ? 4.25 -3.895 -21.406 1 92.94 129 ALA B CA 1
ATOM 3862 C C . ALA B 1 129 ? 4.18 -3.158 -20.062 1 92.94 129 ALA B C 1
ATOM 3864 O O . ALA B 1 129 ? 4.809 -2.113 -19.891 1 92.94 129 ALA B O 1
ATOM 3865 N N . PHE B 1 130 ? 3.508 -3.729 -19.094 1 94.81 130 PHE B N 1
ATOM 3866 C CA . PHE B 1 130 ? 3.236 -2.992 -17.859 1 94.81 130 PHE B CA 1
ATOM 3867 C C . PHE B 1 130 ? 3.848 -3.703 -16.656 1 94.81 130 PHE B C 1
ATOM 3869 O O . PHE B 1 130 ? 3.559 -3.352 -15.516 1 94.81 130 PHE B O 1
ATOM 3876 N N . ALA B 1 131 ? 4.684 -4.707 -16.891 1 94.44 131 ALA B N 1
ATOM 3877 C CA . ALA B 1 131 ? 5.352 -5.422 -15.805 1 94.44 131 ALA B CA 1
ATOM 3878 C C . ALA B 1 131 ? 6.312 -4.504 -15.055 1 94.44 131 ALA B C 1
ATOM 3880 O O . ALA B 1 131 ? 6.793 -3.512 -15.602 1 94.44 131 ALA B O 1
ATOM 3881 N N . GLY B 1 132 ? 6.512 -4.746 -13.773 1 95.56 132 GLY B N 1
ATOM 3882 C CA . GLY B 1 132 ? 7.457 -3.99 -12.969 1 95.56 132 GLY B CA 1
ATOM 3883 C C . GLY B 1 132 ? 7.824 -4.68 -11.664 1 95.56 132 GLY B C 1
ATOM 3884 O O . GLY B 1 132 ? 7.238 -5.707 -11.32 1 95.56 132 GLY B O 1
ATOM 3885 N N . PRO B 1 133 ? 8.727 -4.148 -10.961 1 97.5 133 PRO B N 1
ATOM 3886 C CA . PRO B 1 133 ? 9.289 -4.82 -9.781 1 97.5 133 PRO B CA 1
ATOM 3887 C C . PRO B 1 133 ? 8.344 -4.789 -8.586 1 97.5 133 PRO B C 1
ATOM 3889 O O . PRO B 1 133 ? 7.449 -3.938 -8.516 1 97.5 133 PRO B O 1
ATOM 3892 N N . GLU B 1 134 ? 8.508 -5.707 -7.691 1 98.38 134 GLU B N 1
ATOM 3893 C CA . GLU B 1 134 ? 7.891 -5.688 -6.367 1 98.38 134 GLU B CA 1
ATOM 3894 C C . GLU B 1 134 ? 8.633 -4.75 -5.422 1 98.38 134 GLU B C 1
ATOM 3896 O O . GLU B 1 134 ? 9.805 -4.43 -5.648 1 98.38 134 GLU B O 1
ATOM 3901 N N . LEU B 1 135 ? 7.957 -4.285 -4.387 1 98.62 135 LEU B N 1
ATOM 3902 C CA . LEU B 1 135 ? 8.602 -3.494 -3.342 1 98.62 135 LEU B CA 1
ATOM 3903 C C . LEU B 1 135 ? 9.461 -4.379 -2.445 1 98.62 135 LEU B C 1
ATOM 3905 O O . LEU B 1 135 ? 10.531 -3.961 -1.996 1 98.62 135 LEU B O 1
ATOM 3909 N N . LYS B 1 136 ? 8.906 -5.59 -2.131 1 98.5 136 LYS B N 1
ATOM 3910 C CA . LYS B 1 136 ? 9.609 -6.512 -1.238 1 98.5 136 LYS B CA 1
ATOM 3911 C C . LYS B 1 136 ? 11.039 -6.758 -1.712 1 98.5 136 LYS B C 1
ATOM 3913 O O . LYS B 1 136 ? 11.273 -7 -2.896 1 98.5 136 LYS B O 1
ATOM 3918 N N . GLY B 1 137 ? 11.93 -6.602 -0.79 1 98.12 137 GLY B N 1
ATOM 3919 C CA . GLY B 1 137 ? 13.328 -6.883 -1.083 1 98.12 137 GLY B CA 1
ATOM 3920 C C . GLY B 1 137 ? 14.07 -5.688 -1.648 1 98.12 137 GLY B C 1
ATOM 3921 O O . GLY B 1 137 ? 15.289 -5.738 -1.832 1 98.12 137 GLY B O 1
ATOM 3922 N N . LYS B 1 138 ? 13.414 -4.617 -2.012 1 98.69 138 LYS B N 1
ATOM 3923 C CA . LYS B 1 138 ? 14.055 -3.402 -2.514 1 98.69 138 LYS B CA 1
ATOM 3924 C C . LYS B 1 138 ? 14.43 -2.469 -1.369 1 98.69 138 LYS B C 1
ATOM 3926 O O . LYS B 1 138 ? 13.914 -2.594 -0.259 1 98.69 138 LYS B O 1
ATOM 3931 N N . THR B 1 139 ? 15.312 -1.552 -1.624 1 98.88 139 THR B N 1
ATOM 3932 C CA . THR B 1 139 ? 15.789 -0.614 -0.615 1 98.88 139 THR B CA 1
ATOM 3933 C C . THR B 1 139 ? 15.078 0.729 -0.742 1 98.88 139 THR B C 1
ATOM 3935 O O . THR B 1 139 ? 15.016 1.305 -1.83 1 98.88 139 THR B O 1
ATOM 3938 N N . LEU B 1 140 ? 14.516 1.205 0.339 1 98.94 140 LEU B N 1
ATOM 3939 C CA . LEU B 1 140 ? 13.898 2.525 0.405 1 98.94 140 LEU B CA 1
ATOM 3940 C C . LEU B 1 140 ? 14.758 3.484 1.227 1 98.94 140 LEU B C 1
ATOM 3942 O O . LEU B 1 140 ? 15.07 3.205 2.385 1 98.94 140 LEU B O 1
ATOM 3946 N N . GLY B 1 141 ? 15.211 4.57 0.601 1 98.88 141 GLY B N 1
ATOM 3947 C CA . GLY B 1 141 ? 15.766 5.695 1.337 1 98.88 141 GLY B CA 1
ATOM 3948 C C . GLY B 1 141 ? 14.719 6.699 1.772 1 98.88 141 GLY B C 1
ATOM 3949 O O . GLY B 1 141 ? 13.977 7.23 0.943 1 98.88 141 GLY B O 1
ATOM 3950 N N . VAL B 1 142 ? 14.617 6.945 3.07 1 98.88 142 VAL B N 1
ATOM 3951 C CA . VAL B 1 142 ? 13.664 7.902 3.615 1 98.88 142 VAL B CA 1
ATOM 3952 C C . VAL B 1 142 ? 14.398 9.156 4.09 1 98.88 142 VAL B C 1
ATOM 3954 O O . VAL B 1 142 ? 15.125 9.117 5.082 1 98.88 142 VAL B O 1
ATOM 3957 N N . ILE B 1 143 ? 14.164 10.242 3.385 1 98.75 143 ILE B N 1
ATOM 3958 C CA . ILE B 1 143 ? 14.789 11.508 3.752 1 98.75 143 ILE B CA 1
ATOM 3959 C C . ILE B 1 143 ? 13.828 12.328 4.609 1 98.75 143 ILE B C 1
ATOM 3961 O O . ILE B 1 143 ? 12.867 12.898 4.098 1 98.75 143 ILE B O 1
ATOM 3965 N N . GLY B 1 144 ? 14.141 12.477 5.84 1 98 144 GLY B N 1
ATOM 3966 C CA . GLY B 1 144 ? 13.242 13.047 6.832 1 98 144 GLY B CA 1
ATOM 3967 C C . GLY B 1 144 ? 12.5 12 7.633 1 98 144 GLY B C 1
ATOM 3968 O O . GLY B 1 144 ? 11.688 11.258 7.082 1 98 144 GLY B O 1
ATOM 3969 N N . LEU B 1 145 ? 12.773 11.945 8.938 1 97.69 145 LEU B N 1
ATOM 3970 C CA . LEU B 1 145 ? 12.156 10.945 9.805 1 97.69 145 LEU B CA 1
ATOM 3971 C C . LEU B 1 145 ? 11.273 11.609 10.859 1 97.69 145 LEU B C 1
ATOM 3973 O O . LEU B 1 145 ? 11.328 11.242 12.031 1 97.69 145 LEU B O 1
ATOM 3977 N N . GLY B 1 146 ? 10.539 12.656 10.383 1 95.5 146 GLY B N 1
ATOM 3978 C CA . GLY B 1 146 ? 9.5 13.234 11.211 1 95.5 146 GLY B CA 1
ATOM 3979 C C . GLY B 1 146 ? 8.25 12.375 11.281 1 95.5 146 GLY B C 1
ATOM 3980 O O . GLY B 1 146 ? 8.328 11.148 11.195 1 95.5 146 GLY B O 1
ATOM 3981 N N . ALA B 1 147 ? 7.098 12.984 11.492 1 94.56 147 ALA B N 1
ATOM 3982 C CA . ALA B 1 147 ? 5.836 12.281 11.688 1 94.56 147 ALA B CA 1
ATOM 3983 C C . ALA B 1 147 ? 5.492 11.414 10.484 1 94.56 147 ALA B C 1
ATOM 3985 O O . ALA B 1 147 ? 5.141 10.242 10.633 1 94.56 147 ALA B O 1
ATOM 3986 N N . ILE B 1 148 ? 5.609 12.016 9.281 1 97.5 148 ILE B N 1
ATOM 3987 C CA . ILE B 1 148 ? 5.23 11.312 8.062 1 97.5 148 ILE B CA 1
ATOM 3988 C C . ILE B 1 148 ? 6.324 10.312 7.688 1 97.5 148 ILE B C 1
ATOM 3990 O O . ILE B 1 148 ? 6.043 9.133 7.457 1 97.5 148 ILE B O 1
ATOM 3994 N N . GLY B 1 149 ? 7.602 10.773 7.668 1 98.25 149 GLY B N 1
ATOM 3995 C CA . GLY B 1 149 ? 8.719 9.93 7.262 1 98.25 149 GLY B CA 1
ATOM 3996 C C . GLY B 1 149 ? 8.844 8.664 8.094 1 98.25 149 GLY B C 1
ATOM 3997 O O . GLY B 1 149 ? 9.117 7.594 7.559 1 98.25 149 GLY B O 1
ATOM 3998 N N . ARG B 1 150 ? 8.641 8.773 9.352 1 97.69 150 ARG B N 1
ATOM 3999 C CA . ARG B 1 150 ? 8.727 7.617 10.242 1 97.69 150 ARG B CA 1
ATOM 4000 C C . ARG B 1 150 ? 7.641 6.594 9.914 1 97.69 150 ARG B C 1
ATOM 4002 O O . ARG B 1 150 ? 7.906 5.391 9.891 1 97.69 150 ARG B O 1
ATOM 4009 N N . LEU B 1 151 ? 6.43 7.094 9.711 1 98.38 151 LEU B N 1
ATOM 4010 C CA . LEU B 1 151 ? 5.336 6.191 9.367 1 98.38 151 LEU B CA 1
ATOM 4011 C C . LEU B 1 151 ? 5.609 5.492 8.039 1 98.38 151 LEU B C 1
ATOM 4013 O O . LEU B 1 151 ? 5.316 4.305 7.887 1 98.38 151 LEU B O 1
ATOM 4017 N N . VAL B 1 152 ? 6.16 6.219 7.055 1 98.81 152 VAL B N 1
ATOM 4018 C CA . VAL B 1 152 ? 6.492 5.641 5.758 1 98.81 152 VAL B CA 1
ATOM 4019 C C . VAL B 1 152 ? 7.578 4.578 5.926 1 98.81 152 VAL B C 1
ATOM 4021 O O . VAL B 1 152 ? 7.484 3.492 5.348 1 98.81 152 VAL B O 1
ATOM 4024 N N . ALA B 1 153 ? 8.578 4.906 6.734 1 98.81 153 ALA B N 1
ATOM 4025 C CA . ALA B 1 153 ? 9.656 3.955 7 1 98.81 153 ALA B CA 1
ATOM 4026 C C . ALA B 1 153 ? 9.109 2.668 7.613 1 98.81 153 ALA B C 1
ATOM 4028 O O . ALA B 1 153 ? 9.469 1.568 7.184 1 98.81 153 ALA B O 1
ATOM 4029 N N . GLU B 1 154 ? 8.242 2.82 8.578 1 98.62 154 GLU B N 1
ATOM 4030 C CA . GLU B 1 154 ? 7.691 1.678 9.305 1 98.62 154 GLU B CA 1
ATOM 4031 C C . GLU B 1 154 ? 6.875 0.778 8.383 1 98.62 154 GLU B C 1
ATOM 4033 O O . GLU B 1 154 ? 7.031 -0.444 8.398 1 98.62 154 GLU B O 1
ATOM 4038 N N . VAL B 1 155 ? 6.027 1.359 7.582 1 98.62 155 VAL B N 1
ATOM 4039 C CA . VAL B 1 155 ? 5.172 0.553 6.719 1 98.62 155 VAL B CA 1
ATOM 4040 C C . VAL B 1 155 ? 6.016 -0.11 5.633 1 98.62 155 VAL B C 1
ATOM 4042 O O . VAL B 1 155 ? 5.727 -1.232 5.211 1 98.62 155 VAL B O 1
ATOM 4045 N N . ALA B 1 156 ? 7.055 0.567 5.191 1 98.81 156 ALA B N 1
ATOM 4046 C CA . ALA B 1 156 ? 7.941 -0.022 4.191 1 98.81 156 ALA B CA 1
ATOM 4047 C C . ALA B 1 156 ? 8.602 -1.288 4.727 1 98.81 156 ALA B C 1
ATOM 4049 O O . ALA B 1 156 ? 8.727 -2.281 4.004 1 98.81 156 ALA B O 1
ATOM 4050 N N . VAL B 1 157 ? 9.039 -1.255 5.996 1 98.56 157 VAL B N 1
ATOM 4051 C CA . VAL B 1 157 ? 9.578 -2.449 6.633 1 98.56 157 VAL B CA 1
ATOM 4052 C C . VAL B 1 157 ? 8.531 -3.561 6.629 1 98.56 157 VAL B C 1
ATOM 4054 O O . VAL B 1 157 ? 8.844 -4.711 6.309 1 98.56 157 VAL B O 1
ATOM 4057 N N . ASP B 1 158 ? 7.301 -3.238 6.953 1 97.88 158 ASP B N 1
ATOM 4058 C CA . ASP B 1 158 ? 6.211 -4.211 7 1 97.88 158 ASP B CA 1
ATOM 4059 C C . ASP B 1 158 ? 5.945 -4.801 5.617 1 97.88 158 ASP B C 1
ATOM 4061 O O . ASP B 1 158 ? 5.484 -5.941 5.5 1 97.88 158 ASP B O 1
ATOM 4065 N N . LEU B 1 159 ? 6.273 -4.082 4.574 1 98.25 159 LEU B N 1
ATOM 4066 C CA . LEU B 1 159 ? 6.078 -4.535 3.203 1 98.25 159 LEU B CA 1
ATOM 4067 C C . LEU B 1 159 ? 7.285 -5.336 2.717 1 98.25 159 LEU B C 1
ATOM 4069 O O . LEU B 1 159 ? 7.32 -5.773 1.563 1 98.25 159 LEU B O 1
ATOM 4073 N N . GLY B 1 160 ? 8.281 -5.461 3.58 1 98.06 160 GLY B N 1
ATOM 4074 C CA . GLY B 1 160 ? 9.414 -6.324 3.289 1 98.06 160 GLY B CA 1
ATOM 4075 C C . GLY B 1 160 ? 10.57 -5.594 2.635 1 98.06 160 GLY B C 1
ATOM 4076 O O . GLY B 1 160 ? 11.445 -6.215 2.027 1 98.06 160 GLY B O 1
ATOM 4077 N N . MET B 1 161 ? 10.586 -4.266 2.691 1 98.69 161 MET B N 1
ATOM 4078 C CA . MET B 1 161 ? 11.68 -3.482 2.121 1 98.69 161 MET B CA 1
ATOM 4079 C C . MET B 1 161 ? 12.82 -3.334 3.121 1 98.69 161 MET B C 1
ATOM 4081 O O . MET B 1 161 ? 12.617 -3.463 4.328 1 98.69 161 MET B O 1
ATOM 4085 N N . ASP B 1 162 ? 13.992 -3.125 2.592 1 98.5 162 ASP B N 1
ATOM 4086 C CA . ASP B 1 162 ? 15.102 -2.596 3.389 1 98.5 162 ASP B CA 1
ATOM 4087 C C . ASP B 1 162 ? 15.023 -1.073 3.488 1 98.5 162 ASP B C 1
ATOM 4089 O O . ASP B 1 162 ? 14.938 -0.383 2.471 1 98.5 162 ASP B O 1
ATOM 4093 N N . VAL B 1 163 ? 15.102 -0.509 4.723 1 98.88 163 VAL B N 1
ATOM 4094 C CA . VAL B 1 163 ? 14.836 0.917 4.879 1 98.88 163 VAL B CA 1
ATOM 4095 C C . VAL B 1 163 ? 16.047 1.61 5.477 1 98.88 163 VAL B C 1
ATOM 4097 O O . VAL B 1 163 ? 16.578 1.18 6.508 1 98.88 163 VAL B O 1
ATOM 4100 N N . ILE B 1 164 ? 16.531 2.629 4.832 1 98.81 164 ILE B N 1
ATOM 4101 C CA . ILE B 1 164 ? 17.594 3.496 5.328 1 98.81 164 ILE B CA 1
ATOM 4102 C C . ILE B 1 164 ? 17.078 4.926 5.461 1 98.81 164 ILE B C 1
ATOM 4104 O O . ILE B 1 164 ? 16.688 5.543 4.469 1 98.81 164 ILE B O 1
ATOM 4108 N N . GLY B 1 165 ? 17.078 5.461 6.641 1 98.31 165 GLY B N 1
ATOM 4109 C CA . GLY B 1 165 ? 16.578 6.805 6.914 1 98.31 165 GLY B CA 1
ATOM 4110 C C . GLY B 1 165 ? 17.703 7.824 7.074 1 98.31 165 GLY B C 1
ATOM 4111 O O . GLY B 1 165 ? 18.828 7.465 7.43 1 98.31 165 GLY B O 1
ATOM 4112 N N . TYR B 1 166 ? 17.375 9.07 6.723 1 97.94 166 TYR B N 1
ATOM 4113 C CA . TYR B 1 166 ? 18.25 10.227 6.926 1 97.94 166 TYR B CA 1
ATOM 4114 C C . TYR B 1 166 ? 17.484 11.367 7.59 1 97.94 166 TYR B C 1
ATOM 4116 O O . TYR B 1 166 ? 16.484 11.844 7.055 1 97.94 166 TYR B O 1
ATOM 4124 N N . ASP B 1 167 ? 17.922 11.773 8.711 1 97.25 167 ASP B N 1
ATOM 4125 C CA . ASP B 1 167 ? 17.406 12.938 9.414 1 97.25 167 ASP B CA 1
ATOM 4126 C C . ASP B 1 167 ? 18.453 13.539 10.344 1 97.25 167 ASP B C 1
ATOM 4128 O O . ASP B 1 167 ? 18.703 13.016 11.43 1 97.25 167 ASP B O 1
ATOM 4132 N N . PRO B 1 168 ? 19.078 14.602 9.977 1 93.56 168 PRO B N 1
ATOM 4133 C CA . PRO B 1 168 ? 20.141 15.188 10.797 1 93.56 168 PRO B CA 1
ATOM 4134 C C . PRO B 1 168 ? 19.625 15.719 12.133 1 93.56 168 PRO B C 1
ATOM 4136 O O . PRO B 1 168 ? 20.422 15.992 13.039 1 93.56 168 PRO B O 1
ATOM 4139 N N . TYR B 1 169 ? 18.359 15.789 12.352 1 91.81 169 TYR B N 1
ATOM 4140 C CA . TYR B 1 169 ? 17.797 16.344 13.578 1 91.81 169 TYR B CA 1
ATOM 4141 C C . TYR B 1 169 ? 17.156 15.258 14.422 1 91.81 169 TYR B C 1
ATOM 4143 O O . TYR B 1 169 ? 16.484 15.547 15.422 1 91.81 169 TYR B O 1
ATOM 4151 N N . LEU B 1 170 ? 17.281 14.086 14.016 1 92.38 170 LEU B N 1
ATOM 4152 C CA . LEU B 1 170 ? 16.734 12.977 14.789 1 92.38 170 LEU B CA 1
ATOM 4153 C C . LEU B 1 170 ? 17.375 12.898 16.172 1 92.38 170 LEU B C 1
ATOM 4155 O O . LEU B 1 170 ? 18.609 12.852 16.281 1 92.38 170 LEU B O 1
ATOM 4159 N N . PRO B 1 171 ? 16.547 12.953 17.141 1 90.94 171 PRO B N 1
ATOM 4160 C CA . PRO B 1 171 ? 17.141 12.836 18.469 1 90.94 171 PRO B CA 1
ATOM 4161 C C . PRO B 1 171 ? 17.938 11.547 18.641 1 90.94 171 PRO B C 1
ATOM 4163 O O . PRO B 1 171 ? 17.578 10.508 18.094 1 90.94 171 PRO B O 1
ATOM 4166 N N . GLU B 1 172 ? 18.906 11.625 19.469 1 86.88 172 GLU B N 1
ATOM 4167 C CA . GLU B 1 172 ? 19.781 10.477 19.688 1 86.88 172 GLU B CA 1
ATOM 4168 C C . GLU B 1 172 ? 19.031 9.305 20.297 1 86.88 172 GLU B C 1
ATOM 4170 O O . GLU B 1 172 ? 19.344 8.148 20.031 1 86.88 172 GLU B O 1
ATOM 4175 N N . ASP B 1 173 ? 18.016 9.688 21.016 1 90.56 173 ASP B N 1
ATOM 4176 C CA . ASP B 1 173 ? 17.281 8.641 21.719 1 90.56 173 ASP B CA 1
ATOM 4177 C C . ASP B 1 173 ? 15.984 8.289 21 1 90.56 173 ASP B C 1
ATOM 4179 O O . ASP B 1 173 ? 15.102 7.656 21.578 1 90.56 173 ASP B O 1
ATOM 4183 N N . ALA B 1 174 ? 16.031 8.703 19.812 1 91.38 174 ALA B N 1
ATOM 4184 C CA . ALA B 1 174 ? 14.836 8.367 19.047 1 91.38 174 ALA B CA 1
ATOM 4185 C C . ALA B 1 174 ? 14.688 6.855 18.875 1 91.38 174 ALA B C 1
ATOM 4187 O O . ALA B 1 174 ? 15.664 6.156 18.609 1 91.38 174 ALA B O 1
ATOM 4188 N N . VAL B 1 175 ? 13.531 6.336 19.203 1 92.19 175 VAL B N 1
ATOM 4189 C CA . VAL B 1 175 ? 13.25 4.91 19.047 1 92.19 175 VAL B CA 1
ATOM 4190 C C . VAL B 1 175 ? 12.578 4.656 17.703 1 92.19 175 VAL B C 1
ATOM 4192 O O . VAL B 1 175 ? 11.508 5.211 17.422 1 92.19 175 VAL B O 1
ATOM 4195 N N . LEU B 1 176 ? 13.234 3.895 16.859 1 94.88 176 LEU B N 1
ATOM 4196 C CA . LEU B 1 176 ? 12.695 3.535 15.547 1 94.88 176 LEU B CA 1
ATOM 4197 C C . LEU B 1 176 ? 12.336 2.053 15.5 1 94.88 176 LEU B C 1
ATOM 4199 O O . LEU B 1 176 ? 12.891 1.249 16.25 1 94.88 176 LEU B O 1
ATOM 4203 N N . LYS B 1 177 ? 11.383 1.715 14.672 1 95.44 177 LYS B N 1
ATOM 4204 C CA . LYS B 1 177 ? 11.031 0.32 14.43 1 95.44 177 LYS B CA 1
ATOM 4205 C C . LYS B 1 177 ? 12.242 -0.488 13.984 1 95.44 177 LYS B C 1
ATOM 4207 O O . LYS B 1 177 ? 13.062 0.001 13.203 1 95.44 177 LYS B O 1
ATOM 4212 N N . LYS B 1 178 ? 12.359 -1.892 14.477 1 94.94 178 LYS B N 1
ATOM 4213 C CA . LYS B 1 178 ? 13.398 -2.799 14 1 94.94 178 LYS B CA 1
ATOM 4214 C C . LYS B 1 178 ? 13.352 -2.934 12.484 1 94.94 178 LYS B C 1
ATOM 4216 O O . LYS B 1 178 ? 12.281 -3.057 11.891 1 94.94 178 LYS B O 1
ATOM 4221 N N . GLY B 1 179 ? 14.477 -2.801 11.859 1 96.75 179 GLY B N 1
ATOM 4222 C CA . GLY B 1 179 ? 14.555 -2.906 10.414 1 96.75 179 GLY B CA 1
ATOM 4223 C C . GLY B 1 179 ? 14.867 -1.585 9.734 1 96.75 179 GLY B C 1
ATOM 4224 O O . GLY B 1 179 ? 15.219 -1.555 8.555 1 96.75 179 GLY B O 1
ATOM 4225 N N . ILE B 1 180 ? 14.711 -0.476 10.484 1 97.94 180 ILE B N 1
ATOM 4226 C CA . ILE B 1 180 ? 15.055 0.841 9.961 1 97.94 180 ILE B CA 1
ATOM 4227 C C . ILE B 1 180 ? 16.469 1.216 10.398 1 97.94 180 ILE B C 1
ATOM 4229 O O . ILE B 1 180 ? 16.75 1.288 11.602 1 97.94 180 ILE B O 1
ATOM 4233 N N . THR B 1 181 ? 17.359 1.412 9.516 1 97.19 181 THR B N 1
ATOM 4234 C CA . THR B 1 181 ? 18.688 1.922 9.812 1 97.19 181 THR B CA 1
ATOM 4235 C C . THR B 1 181 ? 18.766 3.418 9.523 1 97.19 181 THR B C 1
ATOM 4237 O O . THR B 1 181 ? 18.031 3.938 8.688 1 97.19 181 THR B O 1
ATOM 4240 N N . VAL B 1 182 ? 19.609 4.102 10.211 1 97.12 182 VAL B N 1
ATOM 4241 C CA . VAL B 1 182 ? 19.781 5.539 10.016 1 97.12 182 VAL B CA 1
ATOM 4242 C C . VAL B 1 182 ? 21.188 5.832 9.531 1 97.12 182 VAL B C 1
ATOM 4244 O O . VAL B 1 182 ? 22.172 5.289 10.062 1 97.12 182 VAL B O 1
ATOM 4247 N N . ASN B 1 183 ? 21.25 6.531 8.453 1 94.69 183 ASN B N 1
ATOM 4248 C CA . ASN B 1 183 ? 22.5 7.012 7.887 1 94.69 183 ASN B CA 1
ATOM 4249 C C . ASN B 1 183 ? 22.516 8.531 7.777 1 94.69 183 ASN B C 1
ATOM 4251 O O . ASN B 1 183 ? 21.625 9.125 7.172 1 94.69 183 ASN B O 1
ATOM 4255 N N . ASN B 1 184 ? 23.516 9.195 8.211 1 91.5 184 ASN B N 1
ATOM 4256 C CA . ASN B 1 184 ? 23.547 10.656 8.273 1 91.5 184 ASN B CA 1
ATOM 4257 C C . ASN B 1 184 ? 24.281 11.258 7.074 1 91.5 184 ASN B C 1
ATOM 4259 O O . ASN B 1 184 ? 24.703 12.406 7.121 1 91.5 184 ASN B O 1
ATOM 4263 N N . ASN B 1 185 ? 24.406 10.43 6.098 1 95.5 185 ASN B N 1
ATOM 4264 C CA . ASN B 1 185 ? 25.031 10.852 4.852 1 95.5 185 ASN B CA 1
ATOM 4265 C C . ASN B 1 185 ? 24.234 10.391 3.635 1 95.5 185 ASN B C 1
ATOM 4267 O O . ASN B 1 185 ? 24.234 9.211 3.299 1 95.5 185 ASN B O 1
ATOM 4271 N N . LEU B 1 186 ? 23.688 11.352 2.963 1 97 186 LEU B N 1
ATOM 4272 C CA . LEU B 1 186 ? 22.859 11.047 1.804 1 97 186 LEU B CA 1
ATOM 4273 C C . LEU B 1 186 ? 23.672 10.383 0.702 1 97 186 LEU B C 1
ATOM 4275 O O . LEU B 1 186 ? 23.156 9.562 -0.059 1 97 186 LEU B O 1
ATOM 4279 N N . ASP B 1 187 ? 24.938 10.641 0.669 1 96.56 187 ASP B N 1
ATOM 4280 C CA . ASP B 1 187 ? 25.828 10.086 -0.35 1 96.56 187 ASP B CA 1
ATOM 4281 C C . ASP B 1 187 ? 25.969 8.578 -0.189 1 96.56 187 ASP B C 1
ATOM 4283 O O . ASP B 1 187 ? 26.391 7.887 -1.12 1 96.56 187 ASP B O 1
ATOM 4287 N N . GLU B 1 188 ? 25.656 8.102 0.913 1 97 188 GLU B N 1
ATOM 4288 C CA . GLU B 1 188 ? 25.719 6.66 1.151 1 97 188 GLU B CA 1
ATOM 4289 C C . GLU B 1 188 ? 24.375 5.996 0.868 1 97 188 GLU B C 1
ATOM 4291 O O . GLU B 1 188 ? 24.312 4.777 0.678 1 97 188 GLU B O 1
ATOM 4296 N N . ILE B 1 189 ? 23.359 6.77 0.866 1 98.12 189 ILE B N 1
ATOM 4297 C CA . ILE B 1 189 ? 22.016 6.258 0.649 1 98.12 189 ILE B CA 1
ATOM 4298 C C . ILE B 1 189 ? 21.703 6.234 -0.847 1 98.12 189 ILE B C 1
ATOM 4300 O O . ILE B 1 189 ? 21.156 5.254 -1.357 1 98.12 189 ILE B O 1
ATOM 4304 N N . PHE B 1 190 ? 22.062 7.234 -1.609 1 98.5 190 PHE B N 1
ATOM 4305 C CA . PHE B 1 190 ? 21.703 7.461 -3.004 1 98.5 190 PHE B CA 1
ATOM 4306 C C . PHE B 1 190 ? 22.125 6.277 -3.869 1 98.5 190 PHE B C 1
ATOM 4308 O O . PHE B 1 190 ? 21.312 5.758 -4.652 1 98.5 190 PHE B O 1
ATOM 4315 N N . PRO B 1 191 ? 23.328 5.668 -3.639 1 98.44 191 PRO B N 1
ATOM 4316 C CA . PRO B 1 191 ? 23.766 4.617 -4.555 1 98.44 191 PRO B CA 1
ATOM 4317 C C . PRO B 1 191 ? 23.062 3.283 -4.309 1 98.44 191 PRO B C 1
ATOM 4319 O O . PRO B 1 191 ? 23.109 2.395 -5.16 1 98.44 191 PRO B O 1
ATOM 4322 N N . VAL B 1 192 ? 22.469 3.111 -3.186 1 98.44 192 VAL B N 1
ATOM 4323 C CA . VAL B 1 192 ? 21.953 1.78 -2.861 1 98.44 192 VAL B CA 1
ATOM 4324 C C . VAL B 1 192 ? 20.438 1.781 -2.887 1 98.44 192 VAL B C 1
ATOM 4326 O O . VAL B 1 192 ? 19.812 0.719 -2.904 1 98.44 192 VAL B O 1
ATOM 4329 N N . ALA B 1 193 ? 19.797 2.936 -2.885 1 98.81 193 ALA B N 1
ATOM 4330 C CA . ALA B 1 193 ? 18.344 3.043 -2.799 1 98.81 193 ALA B CA 1
ATOM 4331 C C . ALA B 1 193 ? 17.703 2.744 -4.145 1 98.81 193 ALA B C 1
ATOM 4333 O O . ALA B 1 193 ? 18.141 3.238 -5.184 1 98.81 193 ALA B O 1
ATOM 4334 N N . ASP B 1 194 ? 16.703 1.88 -4.141 1 98.88 194 ASP B N 1
ATOM 4335 C CA . ASP B 1 194 ? 15.852 1.664 -5.301 1 98.88 194 ASP B CA 1
ATOM 4336 C C . ASP B 1 194 ? 14.727 2.697 -5.355 1 98.88 194 ASP B C 1
ATOM 4338 O O . ASP B 1 194 ? 14.289 3.092 -6.438 1 98.88 194 ASP B O 1
ATOM 4342 N N . TYR B 1 195 ? 14.266 3.07 -4.215 1 98.88 195 TYR B N 1
ATOM 4343 C CA . TYR B 1 195 ? 13.25 4.094 -3.99 1 98.88 195 TYR B CA 1
ATOM 4344 C C . TYR B 1 195 ? 13.742 5.152 -3.016 1 98.88 195 TYR B C 1
ATOM 4346 O O . TYR B 1 195 ? 14.477 4.844 -2.072 1 98.88 195 TYR B O 1
ATOM 4354 N N . ILE B 1 196 ? 13.352 6.395 -3.25 1 98.94 196 ILE B N 1
ATOM 4355 C CA . ILE B 1 196 ? 13.656 7.488 -2.334 1 98.94 196 ILE B CA 1
ATOM 4356 C C . ILE B 1 196 ? 12.398 8.312 -2.08 1 98.94 196 ILE B C 1
ATOM 4358 O O . ILE B 1 196 ? 11.664 8.648 -3.016 1 98.94 196 ILE B O 1
ATOM 4362 N N . THR B 1 197 ? 12.07 8.562 -0.875 1 98.94 197 THR B N 1
ATOM 4363 C CA . THR B 1 197 ? 10.961 9.43 -0.51 1 98.94 197 THR B CA 1
ATOM 4364 C C . THR B 1 197 ? 11.445 10.594 0.35 1 98.94 197 THR B C 1
ATOM 4366 O O . THR B 1 197 ? 12.344 10.43 1.18 1 98.94 197 THR B O 1
ATOM 4369 N N . VAL B 1 198 ? 10.906 11.797 0.114 1 98.62 198 VAL B N 1
ATOM 4370 C CA . VAL B 1 198 ? 11.367 13.008 0.792 1 98.62 198 VAL B CA 1
ATOM 4371 C C . VAL B 1 198 ? 10.266 13.547 1.701 1 98.62 198 VAL B C 1
ATOM 4373 O O . VAL B 1 198 ? 9.109 13.656 1.287 1 98.62 198 VAL B O 1
ATOM 4376 N N . HIS B 1 199 ? 10.609 13.867 2.941 1 98.06 199 HIS B N 1
ATOM 4377 C CA . HIS B 1 199 ? 9.672 14.344 3.955 1 98.06 199 HIS B CA 1
ATOM 4378 C C . HIS B 1 199 ? 10.297 15.438 4.809 1 98.06 199 HIS B C 1
ATOM 4380 O O . HIS B 1 199 ? 10.125 15.453 6.031 1 98.06 199 HIS B O 1
ATOM 4386 N N . VAL B 1 200 ? 11.039 16.344 4.18 1 96.69 200 VAL B N 1
ATOM 4387 C CA . VAL B 1 200 ? 11.695 17.438 4.887 1 96.69 200 VAL B CA 1
ATOM 4388 C C . VAL B 1 200 ? 11.008 18.766 4.543 1 96.69 200 VAL B C 1
ATOM 4390 O O . VAL B 1 200 ? 10.336 18.875 3.516 1 96.69 200 VAL B O 1
ATOM 4393 N N . PRO B 1 201 ? 11.141 19.766 5.391 1 93 201 PRO B N 1
ATOM 4394 C CA . PRO B 1 201 ? 10.609 21.094 5.043 1 93 201 PRO B CA 1
ATOM 4395 C C . PRO B 1 201 ? 11.398 21.766 3.918 1 93 201 PRO B C 1
ATOM 4397 O O . PRO B 1 201 ? 12.523 21.359 3.621 1 93 201 PRO B O 1
ATOM 4400 N N . LEU B 1 202 ? 10.773 22.656 3.275 1 94.19 202 LEU B N 1
ATOM 4401 C CA . LEU B 1 202 ? 11.461 23.484 2.283 1 94.19 202 LEU B CA 1
ATOM 4402 C C . LEU B 1 202 ? 12.234 24.609 2.953 1 94.19 202 LEU B C 1
ATOM 4404 O O . LEU B 1 202 ? 11.641 25.469 3.607 1 94.19 202 LEU B O 1
ATOM 4408 N N . THR B 1 203 ? 13.453 24.641 2.967 1 93.81 203 THR B N 1
ATOM 4409 C CA . THR B 1 203 ? 14.383 25.656 3.447 1 93.81 203 THR B CA 1
ATOM 4410 C C . THR B 1 203 ? 15.414 26 2.373 1 93.81 203 THR B C 1
ATOM 4412 O O . THR B 1 203 ? 15.477 25.344 1.332 1 93.81 203 THR B O 1
ATOM 4415 N N . PRO B 1 204 ? 16.141 26.984 2.586 1 95.25 204 PRO B N 1
ATOM 4416 C CA . PRO B 1 204 ? 17.203 27.25 1.616 1 95.25 204 PRO B CA 1
ATOM 4417 C C . PRO B 1 204 ? 18.156 26.062 1.441 1 95.25 204 PRO B C 1
ATOM 4419 O O . PRO B 1 204 ? 18.625 25.812 0.334 1 95.25 204 PRO B O 1
ATOM 4422 N N . ASP B 1 205 ? 18.297 25.328 2.457 1 94.69 205 ASP B N 1
ATOM 4423 C CA . ASP B 1 205 ? 19.234 24.203 2.439 1 94.69 205 ASP B CA 1
ATOM 4424 C C . ASP B 1 205 ? 18.625 22.984 1.737 1 94.69 205 ASP B C 1
ATOM 4426 O O . ASP B 1 205 ? 19.344 22.156 1.176 1 94.69 205 ASP B O 1
ATOM 4430 N N . THR B 1 206 ? 17.328 22.875 1.748 1 96.94 206 THR B N 1
ATOM 4431 C CA . THR B 1 206 ? 16.703 21.672 1.197 1 96.94 206 THR B CA 1
ATOM 4432 C C . THR B 1 206 ? 16.109 21.969 -0.178 1 96.94 206 THR B C 1
ATOM 4434 O O . THR B 1 206 ? 15.68 21.047 -0.881 1 96.94 206 THR B O 1
ATOM 4437 N N . LYS B 1 207 ? 16.047 23.234 -0.539 1 97.88 207 LYS B N 1
ATOM 4438 C CA . LYS B 1 207 ? 15.539 23.594 -1.861 1 97.88 207 LYS B CA 1
ATOM 4439 C C . LYS B 1 207 ? 16.344 22.906 -2.961 1 97.88 207 LYS B C 1
ATOM 4441 O O . LYS B 1 207 ? 17.562 22.984 -2.988 1 97.88 207 LYS B O 1
ATOM 4446 N N . HIS B 1 208 ? 15.68 22.172 -3.82 1 98.38 208 HIS B N 1
ATOM 4447 C CA . HIS B 1 208 ? 16.281 21.469 -4.949 1 98.38 208 HIS B CA 1
ATOM 4448 C C . HIS B 1 208 ? 17.328 20.453 -4.484 1 98.38 208 HIS B C 1
ATOM 4450 O O . HIS B 1 208 ? 18.359 20.297 -5.125 1 98.38 208 HIS B O 1
ATOM 4456 N N . MET B 1 209 ? 17.047 19.906 -3.334 1 98.06 209 MET B N 1
ATOM 4457 C CA . MET B 1 209 ? 17.969 18.844 -2.898 1 98.06 209 MET B CA 1
ATOM 4458 C C . MET B 1 209 ? 17.984 17.703 -3.898 1 98.06 209 MET B C 1
ATOM 4460 O O . MET B 1 209 ? 18.969 16.969 -3.984 1 98.06 209 MET B O 1
ATOM 4464 N N . ILE B 1 210 ? 16.891 17.453 -4.578 1 98.5 210 ILE B N 1
ATOM 4465 C CA . ILE B 1 210 ? 16.875 16.547 -5.73 1 98.5 210 ILE B CA 1
ATOM 4466 C C . ILE B 1 210 ? 17.188 17.344 -7 1 98.5 210 ILE B C 1
ATOM 4468 O O . ILE B 1 210 ? 16.328 18.062 -7.527 1 98.5 210 ILE B O 1
ATOM 4472 N N . ASN B 1 211 ? 18.359 17.297 -7.402 1 98.44 211 ASN B N 1
ATOM 4473 C CA . ASN B 1 211 ? 18.859 18.031 -8.562 1 98.44 211 ASN B CA 1
ATOM 4474 C C . ASN B 1 211 ? 19.781 17.156 -9.406 1 98.44 211 ASN B C 1
ATOM 4476 O O . ASN B 1 211 ? 19.906 15.945 -9.156 1 98.44 211 ASN B O 1
ATOM 4480 N N . ARG B 1 212 ? 20.391 17.703 -10.414 1 98.25 212 ARG B N 1
ATOM 4481 C CA . ARG B 1 212 ? 21.234 16.953 -11.336 1 98.25 212 ARG B CA 1
ATOM 4482 C C . ARG B 1 212 ? 22.344 16.219 -10.586 1 98.25 212 ARG B C 1
ATOM 4484 O O . ARG B 1 212 ? 22.578 15.039 -10.82 1 98.25 212 ARG B O 1
ATOM 4491 N N . GLU B 1 213 ? 23 16.922 -9.688 1 98.25 213 GLU B N 1
ATOM 4492 C CA . GLU B 1 213 ? 24.125 16.359 -8.961 1 98.25 213 GLU B CA 1
ATOM 4493 C C . GLU B 1 213 ? 23.703 15.18 -8.094 1 98.25 213 GLU B C 1
ATOM 4495 O O . GLU B 1 213 ? 24.344 14.133 -8.102 1 98.25 213 GLU B O 1
ATOM 4500 N N . SER B 1 214 ? 22.656 15.336 -7.324 1 98.56 214 SER B N 1
ATOM 4501 C CA . SER B 1 214 ? 22.203 14.258 -6.453 1 98.56 214 SER B CA 1
ATOM 4502 C C . SER B 1 214 ? 21.703 13.062 -7.258 1 98.56 214 SER B C 1
ATOM 4504 O O . SER B 1 214 ? 21.969 11.914 -6.898 1 98.56 214 SER B O 1
ATOM 4506 N N . ILE B 1 215 ? 21.016 13.273 -8.383 1 98.69 215 ILE B N 1
ATOM 4507 C CA . ILE B 1 215 ? 20.469 12.211 -9.219 1 98.69 215 ILE B CA 1
ATOM 4508 C C . ILE B 1 215 ? 21.609 11.383 -9.812 1 98.69 215 ILE B C 1
ATOM 4510 O O . ILE B 1 215 ? 21.5 10.164 -9.93 1 98.69 215 ILE B O 1
ATOM 4514 N N . GLU B 1 216 ? 22.688 12.016 -10.109 1 98.25 216 GLU B N 1
ATOM 4515 C CA . GLU B 1 216 ? 23.844 11.336 -10.695 1 98.25 216 GLU B CA 1
ATOM 4516 C C . GLU B 1 216 ? 24.406 10.297 -9.734 1 98.25 216 GLU B C 1
ATOM 4518 O O . GLU B 1 216 ? 25.031 9.328 -10.164 1 98.25 216 GLU B O 1
ATOM 4523 N N . LYS B 1 217 ? 24.188 10.516 -8.5 1 98.56 217 LYS B N 1
ATOM 4524 C CA . LYS B 1 217 ? 24.734 9.617 -7.488 1 98.56 217 LYS B CA 1
ATOM 4525 C C . LYS B 1 217 ? 23.797 8.43 -7.246 1 98.56 217 LYS B C 1
ATOM 4527 O O . LYS B 1 217 ? 24.156 7.48 -6.551 1 98.56 217 LYS B O 1
ATOM 4532 N N . MET B 1 218 ? 22.594 8.445 -7.793 1 98.75 218 MET B N 1
ATOM 4533 C CA . MET B 1 218 ? 21.578 7.43 -7.547 1 98.75 218 MET B CA 1
ATOM 4534 C C . MET B 1 218 ? 21.641 6.328 -8.602 1 98.75 218 MET B C 1
ATOM 4536 O O . MET B 1 218 ? 22.422 6.426 -9.555 1 98.75 218 MET B O 1
ATOM 4540 N N . LYS B 1 219 ? 20.953 5.195 -8.352 1 98.5 219 LYS B N 1
ATOM 4541 C CA . LYS B 1 219 ? 20.781 4.18 -9.391 1 98.5 219 LYS B CA 1
ATOM 4542 C C . LYS B 1 219 ? 20.031 4.746 -10.602 1 98.5 219 LYS B C 1
ATOM 4544 O O . LYS B 1 219 ? 19.109 5.551 -10.445 1 98.5 219 LYS B O 1
ATOM 4549 N N . ASP B 1 220 ? 20.297 4.312 -11.742 1 98.44 220 ASP B N 1
ATOM 4550 C CA . ASP B 1 220 ? 19.609 4.758 -12.945 1 98.44 220 ASP B CA 1
ATOM 4551 C C . ASP B 1 220 ? 18.141 4.348 -12.922 1 98.44 220 ASP B C 1
ATOM 4553 O O . ASP B 1 220 ? 17.328 4.906 -13.648 1 98.44 220 ASP B O 1
ATOM 4557 N N . THR B 1 221 ? 17.797 3.391 -12.031 1 97.81 221 THR B N 1
ATOM 4558 C CA . THR B 1 221 ? 16.438 2.863 -11.961 1 97.81 221 THR B CA 1
ATOM 4559 C C . THR B 1 221 ? 15.672 3.479 -10.789 1 97.81 221 THR B C 1
ATOM 4561 O O . THR B 1 221 ? 14.594 3.002 -10.422 1 97.81 221 THR B O 1
ATOM 4564 N N . VAL B 1 222 ? 16.219 4.512 -10.172 1 98.75 222 VAL B N 1
ATOM 4565 C CA . VAL B 1 222 ? 15.656 5.062 -8.938 1 98.75 222 VAL B CA 1
ATOM 4566 C C . VAL B 1 222 ? 14.25 5.582 -9.203 1 98.75 222 VAL B C 1
ATOM 4568 O O . VAL B 1 222 ? 13.953 6.09 -10.289 1 98.75 222 VAL B O 1
ATOM 4571 N N . ARG B 1 223 ? 13.406 5.402 -8.281 1 98.81 223 ARG B N 1
ATOM 4572 C CA . ARG B 1 223 ? 12.062 5.973 -8.227 1 98.81 223 ARG B CA 1
ATOM 4573 C C . ARG B 1 223 ? 11.914 6.91 -7.031 1 98.81 223 ARG B C 1
ATOM 4575 O O . ARG B 1 223 ? 12.164 6.52 -5.891 1 98.81 223 ARG B O 1
ATOM 4582 N N . ILE B 1 224 ? 11.508 8.156 -7.266 1 98.88 224 ILE B N 1
ATOM 4583 C CA . ILE B 1 224 ? 11.508 9.164 -6.211 1 98.88 224 ILE B CA 1
ATOM 4584 C C . ILE B 1 224 ? 10.078 9.602 -5.91 1 98.88 224 ILE B C 1
ATOM 4586 O O . ILE B 1 224 ? 9.289 9.844 -6.828 1 98.88 224 ILE B O 1
ATOM 4590 N N . MET B 1 225 ? 9.75 9.648 -4.629 1 98.81 225 MET B N 1
ATOM 4591 C CA . MET B 1 225 ? 8.461 10.125 -4.125 1 98.81 225 MET B CA 1
ATOM 4592 C C . MET B 1 225 ? 8.617 11.484 -3.445 1 98.81 225 MET B C 1
ATOM 4594 O O . MET B 1 225 ? 9.367 11.609 -2.473 1 98.81 225 MET B O 1
ATOM 4598 N N . ASN B 1 226 ? 7.938 12.461 -3.916 1 98.69 226 ASN B N 1
ATOM 4599 C CA . ASN B 1 226 ? 7.918 13.766 -3.258 1 98.69 226 ASN B CA 1
ATOM 4600 C C . ASN B 1 226 ? 6.5 14.18 -2.873 1 98.69 226 ASN B C 1
ATOM 4602 O O . ASN B 1 226 ? 5.738 14.656 -3.713 1 98.69 226 ASN B O 1
ATOM 4606 N N . PHE B 1 227 ? 6.172 14.07 -1.595 1 97.81 227 PHE B N 1
ATOM 4607 C CA . PHE B 1 227 ? 4.875 14.422 -1.038 1 97.81 227 PHE B CA 1
ATOM 4608 C C . PHE B 1 227 ? 5.02 15.492 0.042 1 97.81 227 PHE B C 1
ATOM 4610 O O . PHE B 1 227 ? 4.172 15.609 0.927 1 97.81 227 PHE B O 1
ATOM 4617 N N . ALA B 1 228 ? 6.129 16.203 0.035 1 96.38 228 ALA B N 1
ATOM 4618 C CA . ALA B 1 228 ? 6.438 17.203 1.055 1 96.38 228 ALA B CA 1
ATOM 4619 C C . ALA B 1 228 ? 6.234 18.609 0.516 1 96.38 228 ALA B C 1
ATOM 4621 O O . ALA B 1 228 ? 5.234 19.266 0.823 1 96.38 228 ALA B O 1
ATOM 4622 N N . ARG B 1 229 ? 7.215 19.016 -0.422 1 95.56 229 ARG B N 1
ATOM 4623 C CA . ARG B 1 229 ? 7.137 20.312 -1.083 1 95.56 229 ARG B CA 1
ATOM 4624 C C . ARG B 1 229 ? 7.652 20.219 -2.516 1 95.56 229 ARG B C 1
ATOM 4626 O O . ARG B 1 229 ? 8.633 19.531 -2.787 1 95.56 229 ARG B O 1
ATOM 4633 N N . GLY B 1 230 ? 7.02 20.984 -3.389 1 96.19 230 GLY B N 1
ATOM 4634 C CA . GLY B 1 230 ? 7.367 20.906 -4.797 1 96.19 230 GLY B CA 1
ATOM 4635 C C . GLY B 1 230 ? 8.812 21.266 -5.074 1 96.19 230 GLY B C 1
ATOM 4636 O O . GLY B 1 230 ? 9.516 20.547 -5.789 1 96.19 230 GLY B O 1
ATOM 4637 N N . ASP B 1 231 ? 9.289 22.312 -4.352 1 96.56 231 ASP B N 1
ATOM 4638 C CA . ASP B 1 231 ? 10.586 22.891 -4.668 1 96.56 231 ASP B CA 1
ATOM 4639 C C . ASP B 1 231 ? 11.727 22.078 -4.047 1 96.56 231 ASP B C 1
ATOM 4641 O O . ASP B 1 231 ? 12.898 22.438 -4.184 1 96.56 231 ASP B O 1
ATOM 4645 N N . LEU B 1 232 ? 11.438 21.031 -3.504 1 98.19 232 LEU B N 1
ATOM 4646 C CA . LEU B 1 232 ? 12.5 20.156 -3.02 1 98.19 232 LEU B CA 1
ATOM 4647 C C . LEU B 1 232 ? 13.211 19.469 -4.184 1 98.19 232 LEU B C 1
ATOM 4649 O O . LEU B 1 232 ? 14.352 19.031 -4.043 1 98.19 232 LEU B O 1
ATOM 4653 N N . ALA B 1 233 ? 12.516 19.391 -5.297 1 98.5 233 ALA B N 1
ATOM 4654 C CA . ALA B 1 233 ? 13.102 18.828 -6.512 1 98.5 233 ALA B CA 1
ATOM 4655 C C . ALA B 1 233 ? 13.188 19.875 -7.613 1 98.5 233 ALA B C 1
ATOM 4657 O O . ALA B 1 233 ? 12.273 20.688 -7.789 1 98.5 233 ALA B O 1
ATOM 4658 N N . ASP B 1 234 ? 14.266 19.875 -8.281 1 98.31 234 ASP B N 1
ATOM 4659 C CA . ASP B 1 234 ? 14.406 20.672 -9.492 1 98.31 234 ASP B CA 1
ATOM 4660 C C . ASP B 1 234 ? 13.719 19.984 -10.68 1 98.31 234 ASP B C 1
ATOM 4662 O O . ASP B 1 234 ? 14.219 19 -11.203 1 98.31 234 ASP B O 1
ATOM 4666 N N . SER B 1 235 ? 12.617 20.594 -11.156 1 97.88 235 SER B N 1
ATOM 4667 C CA . SER B 1 235 ? 11.781 19.984 -12.188 1 97.88 235 SER B CA 1
ATOM 4668 C C . SER B 1 235 ? 12.578 19.734 -13.469 1 97.88 235 SER B C 1
ATOM 4670 O O . SER B 1 235 ? 12.414 18.703 -14.117 1 97.88 235 SER B O 1
ATOM 4672 N N . ASP B 1 236 ? 13.391 20.703 -13.797 1 98.25 236 ASP B N 1
ATOM 4673 C CA . ASP B 1 236 ? 14.188 20.547 -15.016 1 98.25 236 ASP B CA 1
ATOM 4674 C C . ASP B 1 236 ? 15.156 19.375 -14.883 1 98.25 236 ASP B C 1
ATOM 4676 O O . ASP B 1 236 ? 15.328 18.594 -15.828 1 98.25 236 ASP B O 1
ATOM 4680 N N . ALA B 1 237 ? 15.789 19.234 -13.766 1 98.62 237 ALA B N 1
ATOM 4681 C CA . ALA B 1 237 ? 16.719 18.125 -13.523 1 98.62 237 ALA B CA 1
ATOM 4682 C C . ALA B 1 237 ? 15.984 16.797 -13.57 1 98.62 237 ALA B C 1
ATOM 4684 O O . ALA B 1 237 ? 16.516 15.812 -14.102 1 98.62 237 ALA B O 1
ATOM 4685 N N . VAL B 1 238 ? 14.82 16.734 -13.016 1 98.69 238 VAL B N 1
ATOM 4686 C CA . VAL B 1 238 ? 14.008 15.523 -13.008 1 98.69 238 VAL B CA 1
ATOM 4687 C C . VAL B 1 238 ? 13.672 15.117 -14.438 1 98.69 238 VAL B C 1
ATOM 4689 O O . VAL B 1 238 ? 13.859 13.961 -14.828 1 98.69 238 VAL B O 1
ATOM 4692 N N . ILE B 1 239 ? 13.195 16.062 -15.242 1 98.56 239 ILE B N 1
ATOM 4693 C CA . ILE B 1 239 ? 12.805 15.805 -16.625 1 98.56 239 ILE B CA 1
ATOM 4694 C C . ILE B 1 239 ? 14 15.297 -17.406 1 98.56 239 ILE B C 1
ATOM 4696 O O . ILE B 1 239 ? 13.898 14.312 -18.156 1 98.56 239 ILE B O 1
ATOM 4700 N N . GLU B 1 240 ? 15.125 15.969 -17.219 1 98.5 240 GLU B N 1
ATOM 4701 C CA . GLU B 1 240 ? 16.344 15.562 -17.906 1 98.5 240 GLU B CA 1
ATOM 4702 C C . GLU B 1 240 ? 16.75 14.141 -17.531 1 98.5 240 GLU B C 1
ATOM 4704 O O . GLU B 1 240 ? 17.141 13.352 -18.391 1 98.5 240 GLU B O 1
ATOM 4709 N N . ALA B 1 241 ? 16.719 13.828 -16.281 1 98.69 241 ALA B N 1
ATOM 4710 C CA . ALA B 1 241 ? 17.094 12.5 -15.781 1 98.69 241 ALA B CA 1
ATOM 4711 C C . ALA B 1 241 ? 16.188 11.422 -16.375 1 98.69 241 ALA B C 1
ATOM 4713 O O . ALA B 1 241 ? 16.672 10.336 -16.734 1 98.69 241 ALA B O 1
ATOM 4714 N N . LEU B 1 242 ? 14.922 11.664 -16.453 1 98.44 242 LEU B N 1
ATOM 4715 C CA . LEU B 1 242 ? 13.969 10.727 -17.047 1 98.44 242 LEU B CA 1
ATOM 4716 C C . LEU B 1 242 ? 14.266 10.523 -18.531 1 98.44 242 LEU B C 1
ATOM 4718 O O . LEU B 1 242 ? 14.289 9.391 -19.016 1 98.44 242 LEU B O 1
ATOM 4722 N N . ASP B 1 243 ? 14.516 11.578 -19.172 1 98 243 ASP B N 1
ATOM 4723 C CA . ASP B 1 243 ? 14.805 11.531 -20.609 1 98 243 ASP B CA 1
ATOM 4724 C C . ASP B 1 243 ? 16.094 10.75 -20.891 1 98 243 ASP B C 1
ATOM 4726 O O . ASP B 1 243 ? 16.172 10.023 -21.875 1 98 243 ASP B O 1
ATOM 4730 N N . GLU B 1 244 ? 17.078 10.852 -19.984 1 98.06 244 GLU B N 1
ATOM 4731 C CA . GLU B 1 244 ? 18.391 10.234 -20.172 1 98.06 244 GLU B CA 1
ATOM 4732 C C . GLU B 1 244 ? 18.422 8.812 -19.625 1 98.06 244 GLU B C 1
ATOM 4734 O O . GLU B 1 244 ? 19.438 8.125 -19.719 1 98.06 244 GLU B O 1
ATOM 4739 N N . GLY B 1 245 ? 17.375 8.445 -19 1 97.75 245 GLY B N 1
ATOM 4740 C CA . GLY B 1 245 ? 17.328 7.105 -18.438 1 97.75 245 GLY B CA 1
ATOM 4741 C C . GLY B 1 245 ? 18.062 6.988 -17.109 1 97.75 245 GLY B C 1
ATOM 4742 O O . GLY B 1 245 ? 18.531 5.906 -16.75 1 97.75 245 GLY B O 1
ATOM 4743 N N . LYS B 1 246 ? 18.219 8.109 -16.375 1 98.25 246 LYS B N 1
ATOM 4744 C CA . LYS B 1 246 ? 18.906 8.148 -15.094 1 98.25 246 LYS B CA 1
ATOM 4745 C C . LYS B 1 246 ? 17.922 8.07 -13.93 1 98.25 246 LYS B C 1
ATOM 4747 O O . LYS B 1 246 ? 18.328 8.102 -12.766 1 98.25 246 LYS B O 1
ATOM 4752 N N . MET B 1 247 ? 16.734 7.961 -14.234 1 98.56 247 MET B N 1
ATOM 4753 C CA . MET B 1 247 ? 15.633 7.82 -13.297 1 98.56 247 MET B CA 1
ATOM 4754 C C . MET B 1 247 ? 14.469 7.07 -13.93 1 98.56 247 MET B C 1
ATOM 4756 O O . MET B 1 247 ? 14.141 7.293 -15.102 1 98.56 247 MET B O 1
ATOM 4760 N N . ALA B 1 248 ? 13.852 6.215 -13.164 1 98.12 248 ALA B N 1
ATOM 4761 C CA . ALA B 1 248 ? 12.773 5.41 -13.727 1 98.12 248 ALA B CA 1
ATOM 4762 C C . ALA B 1 248 ? 11.422 6.117 -13.586 1 98.12 248 ALA B C 1
ATOM 4764 O O . ALA B 1 248 ? 10.547 5.973 -14.438 1 98.12 248 ALA B O 1
ATOM 4765 N N . CYS B 1 249 ? 11.273 6.836 -12.43 1 98.56 249 CYS B N 1
ATOM 4766 C CA . CYS B 1 249 ? 9.961 7.426 -12.18 1 98.56 249 CYS B CA 1
ATOM 4767 C C . CYS B 1 249 ? 10.047 8.5 -11.102 1 98.56 249 CYS B C 1
ATOM 4769 O O . CYS B 1 249 ? 10.836 8.383 -10.164 1 98.56 249 CYS B O 1
ATOM 4771 N N . TYR B 1 250 ? 9.359 9.594 -11.273 1 98.75 250 TYR B N 1
ATOM 4772 C CA . TYR B 1 250 ? 9.188 10.656 -10.289 1 98.75 250 TYR B CA 1
ATOM 4773 C C . TYR B 1 250 ? 7.715 10.852 -9.945 1 98.75 250 TYR B C 1
ATOM 4775 O O . TYR B 1 250 ? 6.906 11.18 -10.82 1 98.75 250 TYR B O 1
ATOM 4783 N N . VAL B 1 251 ? 7.359 10.57 -8.711 1 98.69 251 VAL B N 1
ATOM 4784 C CA . VAL B 1 251 ? 5.992 10.766 -8.234 1 98.69 251 VAL B CA 1
ATOM 4785 C C . VAL B 1 251 ? 5.926 12.008 -7.352 1 98.69 251 VAL B C 1
ATOM 4787 O O . VAL B 1 251 ? 6.719 12.156 -6.418 1 98.69 251 VAL B O 1
ATOM 4790 N N . THR B 1 252 ? 4.98 12.883 -7.613 1 98.5 252 THR B N 1
ATOM 4791 C CA . THR B 1 252 ? 4.887 14.109 -6.828 1 98.5 252 THR B CA 1
ATOM 4792 C C . THR B 1 252 ? 3.43 14.445 -6.523 1 98.5 252 THR B C 1
ATOM 4794 O O . THR B 1 252 ? 2.541 14.172 -7.332 1 98.5 252 THR B O 1
ATOM 4797 N N . ASP B 1 253 ? 3.225 15.008 -5.387 1 97.88 253 ASP B N 1
ATOM 4798 C CA . ASP B 1 253 ? 1.924 15.531 -4.98 1 97.88 253 ASP B CA 1
ATOM 4799 C C . ASP B 1 253 ? 1.823 17.031 -5.254 1 97.88 253 ASP B C 1
ATOM 4801 O O . ASP B 1 253 ? 0.915 17.703 -4.758 1 97.88 253 ASP B O 1
ATOM 4805 N N . PHE B 1 254 ? 2.85 17.562 -5.988 1 96.38 254 PHE B N 1
ATOM 4806 C CA . PHE B 1 254 ? 2.918 18.969 -6.332 1 96.38 254 PHE B CA 1
ATOM 4807 C C . PHE B 1 254 ? 3.139 19.156 -7.832 1 96.38 254 PHE B C 1
ATOM 4809 O O . PHE B 1 254 ? 4.199 19.609 -8.258 1 96.38 254 PHE B O 1
ATOM 4816 N N . PRO B 1 255 ? 2.092 18.891 -8.539 1 95.69 255 PRO B N 1
ATOM 4817 C CA . PRO B 1 255 ? 2.27 19.016 -9.984 1 95.69 255 PRO B CA 1
ATOM 4818 C C . PRO B 1 255 ? 2.58 20.438 -10.43 1 95.69 255 PRO B C 1
ATOM 4820 O O . PRO B 1 255 ? 2.068 21.406 -9.844 1 95.69 255 PRO B O 1
ATOM 4823 N N . ASP B 1 256 ? 3.396 20.594 -11.328 1 93.62 256 ASP B N 1
ATOM 4824 C CA . ASP B 1 256 ? 3.596 21.844 -12.039 1 93.62 256 ASP B CA 1
ATOM 4825 C C . ASP B 1 256 ? 3.521 21.641 -13.555 1 93.62 256 ASP B C 1
ATOM 4827 O O . ASP B 1 256 ? 3.574 20.5 -14.031 1 93.62 256 ASP B O 1
ATOM 4831 N N . ALA B 1 257 ? 3.35 22.656 -14.25 1 94.81 257 ALA B N 1
ATOM 4832 C CA . ALA B 1 257 ? 3.084 22.609 -15.688 1 94.81 257 ALA B CA 1
ATOM 4833 C C . ALA B 1 257 ? 4.184 21.859 -16.422 1 94.81 257 ALA B C 1
ATOM 4835 O O . ALA B 1 257 ? 3.912 21.141 -17.391 1 94.81 257 ALA B O 1
ATOM 4836 N N . LYS B 1 258 ? 5.402 21.953 -16.031 1 95.56 258 LYS B N 1
ATOM 4837 C CA . LYS B 1 258 ? 6.539 21.328 -16.703 1 95.56 258 LYS B CA 1
ATOM 4838 C C . LYS B 1 258 ? 6.516 19.812 -16.516 1 95.56 258 LYS B C 1
ATOM 4840 O O . LYS B 1 258 ? 6.992 19.062 -17.375 1 95.56 258 LYS B O 1
ATOM 4845 N N . LEU B 1 259 ? 6 19.328 -15.406 1 97.31 259 LEU B N 1
ATOM 4846 C CA . LEU B 1 259 ? 6.078 17.922 -15.031 1 97.31 259 LEU B CA 1
ATOM 4847 C C . LEU B 1 259 ? 4.891 17.141 -15.594 1 97.31 259 LEU B C 1
ATOM 4849 O O . LEU B 1 259 ? 5.012 15.961 -15.906 1 97.31 259 LEU B O 1
ATOM 4853 N N . ILE B 1 260 ? 3.762 17.859 -15.672 1 97 260 ILE B N 1
ATOM 4854 C CA . ILE B 1 260 ? 2.523 17.188 -16.062 1 97 260 ILE B CA 1
ATOM 4855 C C . ILE B 1 260 ? 2.65 16.656 -17.484 1 97 260 ILE B C 1
ATOM 4857 O O . ILE B 1 260 ? 3.053 17.391 -18.391 1 97 260 ILE B O 1
ATOM 4861 N N . GLY B 1 261 ? 2.352 15.398 -17.625 1 93.12 261 GLY B N 1
ATOM 4862 C CA . GLY B 1 261 ? 2.348 14.812 -18.953 1 93.12 261 GLY B CA 1
ATOM 4863 C C . GLY B 1 261 ? 3.691 14.234 -19.359 1 93.12 261 GLY B C 1
ATOM 4864 O O . GLY B 1 261 ? 3.799 13.547 -20.375 1 93.12 261 GLY B O 1
ATOM 4865 N N . VAL B 1 262 ? 4.746 14.516 -18.641 1 96.44 262 VAL B N 1
ATOM 4866 C CA . VAL B 1 262 ? 6.066 13.969 -18.922 1 96.44 262 VAL B CA 1
ATOM 4867 C C . VAL B 1 262 ? 6.074 12.469 -18.641 1 96.44 262 VAL B C 1
ATOM 4869 O O . VAL B 1 262 ? 5.582 12.023 -17.609 1 96.44 262 VAL B O 1
ATOM 4872 N N . ASP B 1 263 ? 6.559 11.664 -19.594 1 95.81 263 ASP B N 1
ATOM 4873 C CA . ASP B 1 263 ? 6.668 10.227 -19.391 1 95.81 263 ASP B CA 1
ATOM 4874 C C . ASP B 1 263 ? 7.566 9.914 -18.203 1 95.81 263 ASP B C 1
ATOM 4876 O O . ASP B 1 263 ? 8.68 10.438 -18.094 1 95.81 263 ASP B O 1
ATOM 4880 N N . GLY B 1 264 ? 7.102 9.164 -17.312 1 96.88 264 GLY B N 1
ATOM 4881 C CA . GLY B 1 264 ? 7.855 8.812 -16.109 1 96.88 264 GLY B CA 1
ATOM 4882 C C . GLY B 1 264 ? 7.488 9.648 -14.906 1 96.88 264 GLY B C 1
ATOM 4883 O O . GLY B 1 264 ? 7.934 9.375 -13.789 1 96.88 264 GLY B O 1
ATOM 4884 N N . VAL B 1 265 ? 6.676 10.656 -15.125 1 98.12 265 VAL B N 1
ATOM 4885 C CA . VAL B 1 265 ? 6.199 11.477 -14.016 1 98.12 265 VAL B CA 1
ATOM 4886 C C . VAL B 1 265 ? 4.762 11.094 -13.672 1 98.12 265 VAL B C 1
ATOM 4888 O O . VAL B 1 265 ? 3.922 10.961 -14.57 1 98.12 265 VAL B O 1
ATOM 4891 N N . ILE B 1 266 ? 4.512 10.805 -12.477 1 98 266 ILE B N 1
ATOM 4892 C CA . ILE B 1 266 ? 3.158 10.656 -11.953 1 98 266 ILE B CA 1
ATOM 4893 C C . ILE B 1 266 ? 2.816 11.859 -11.07 1 98 266 ILE B C 1
ATOM 4895 O O . ILE B 1 266 ? 3.344 11.992 -9.969 1 98 266 ILE B O 1
ATOM 4899 N N . ALA B 1 267 ? 1.973 12.703 -11.539 1 97.88 267 ALA B N 1
ATOM 4900 C CA . ALA B 1 267 ? 1.615 13.945 -10.859 1 97.88 267 ALA B CA 1
ATOM 4901 C C . ALA B 1 267 ? 0.251 13.828 -10.188 1 97.88 267 ALA B C 1
ATOM 4903 O O . ALA B 1 267 ? -0.78 13.789 -10.859 1 97.88 267 ALA B O 1
ATOM 4904 N N . ILE B 1 268 ? 0.245 13.773 -8.898 1 97.62 268 ILE B N 1
ATOM 4905 C CA . ILE B 1 268 ? -0.957 13.742 -8.07 1 97.62 268 ILE B CA 1
ATOM 4906 C C . ILE B 1 268 ? -1.285 15.148 -7.582 1 97.62 268 ILE B C 1
ATOM 4908 O O . ILE B 1 268 ? -0.397 15.883 -7.141 1 97.62 268 ILE B O 1
ATOM 4912 N N . PRO B 1 269 ? -2.488 15.594 -7.668 1 96.81 269 PRO B N 1
ATOM 4913 C CA . PRO B 1 269 ? -2.822 17 -7.418 1 96.81 269 PRO B CA 1
ATOM 4914 C C . PRO B 1 269 ? -3.049 17.297 -5.938 1 96.81 269 PRO B C 1
ATOM 4916 O O . PRO B 1 269 ? -4.168 17.625 -5.535 1 96.81 269 PRO B O 1
ATOM 4919 N N . HIS B 1 270 ? -1.999 17.188 -5.148 1 95.56 270 HIS B N 1
ATOM 4920 C CA . HIS B 1 270 ? -1.921 17.625 -3.76 1 95.56 270 HIS B CA 1
ATOM 4921 C C . HIS B 1 270 ? -3.006 16.969 -2.912 1 95.56 270 HIS B C 1
ATOM 4923 O O . HIS B 1 270 ? -3.777 17.656 -2.244 1 95.56 270 HIS B O 1
ATOM 4929 N N . LEU B 1 271 ? -3.039 15.695 -2.898 1 97.06 271 LEU B N 1
ATOM 4930 C CA . LEU B 1 271 ? -4.094 14.93 -2.236 1 97.06 271 LEU B CA 1
ATOM 4931 C C . LEU B 1 271 ? -3.613 14.398 -0.891 1 97.06 271 LEU B C 1
ATOM 4933 O O . LEU B 1 271 ? -4.355 13.695 -0.195 1 97.06 271 LEU B O 1
ATOM 4937 N N . GLY B 1 272 ? -2.398 14.633 -0.495 1 95.44 272 GLY B N 1
ATOM 4938 C CA . GLY B 1 272 ? -1.778 14.039 0.678 1 95.44 272 GLY B CA 1
ATOM 4939 C C . GLY B 1 272 ? -2.676 14.055 1.9 1 95.44 272 GLY B C 1
ATOM 4940 O O . GLY B 1 272 ? -2.881 13.023 2.541 1 95.44 272 GLY B O 1
ATOM 4941 N N . ALA B 1 273 ? -3.266 15.195 2.152 1 93.94 273 ALA B N 1
ATOM 4942 C CA . ALA B 1 273 ? -4.066 15.367 3.361 1 93.94 273 ALA B CA 1
ATOM 4943 C C . ALA B 1 273 ? -5.559 15.328 3.043 1 93.94 273 ALA B C 1
ATOM 4945 O O . ALA B 1 273 ? -6.391 15.617 3.906 1 93.94 273 ALA B O 1
ATOM 4946 N N . SER B 1 274 ? -5.926 15.016 1.847 1 94.5 274 SER B N 1
ATOM 4947 C CA . SER B 1 274 ? -7.309 15.109 1.388 1 94.5 274 SER B CA 1
ATOM 4948 C C . SER B 1 274 ? -8.102 13.867 1.773 1 94.5 274 SER B C 1
ATOM 4950 O O . SER B 1 274 ? -8.602 13.148 0.904 1 94.5 274 SER B O 1
ATOM 4952 N N . THR B 1 275 ? -8.273 13.641 3.068 1 96.81 275 THR B N 1
ATOM 4953 C CA . THR B 1 275 ? -9.094 12.57 3.627 1 96.81 275 THR B CA 1
ATOM 4954 C C . THR B 1 275 ? -9.984 13.094 4.746 1 96.81 275 THR B C 1
ATOM 4956 O O . THR B 1 275 ? -9.625 14.047 5.438 1 96.81 275 THR B O 1
ATOM 4959 N N . PRO B 1 276 ? -11.148 12.516 4.879 1 96.38 276 PRO B N 1
ATOM 4960 C CA . PRO B 1 276 ? -11.992 12.922 6.008 1 96.38 276 PRO B CA 1
ATOM 4961 C C . PRO B 1 276 ? -11.297 12.75 7.355 1 96.38 276 PRO B C 1
ATOM 4963 O O . PRO B 1 276 ? -11.469 13.578 8.25 1 96.38 276 PRO B O 1
ATOM 4966 N N . GLU B 1 277 ? -10.547 11.719 7.504 1 97.75 277 GLU B N 1
ATOM 4967 C CA . GLU B 1 277 ? -9.836 11.453 8.75 1 97.75 277 GLU B CA 1
ATOM 4968 C C . GLU B 1 277 ? -8.82 12.547 9.047 1 97.75 277 GLU B C 1
ATOM 4970 O O . GLU B 1 277 ? -8.711 13.008 10.188 1 97.75 277 GLU B O 1
ATOM 4975 N N . SER B 1 278 ? -8.062 12.922 8.016 1 96.69 278 SER B N 1
ATOM 4976 C CA . SER B 1 278 ? -7.109 14.008 8.18 1 96.69 278 SER B CA 1
ATOM 4977 C C . SER B 1 278 ? -7.805 15.289 8.633 1 96.69 278 SER B C 1
ATOM 4979 O O . SER B 1 278 ? -7.309 15.992 9.508 1 96.69 278 SER B O 1
ATOM 4981 N N . GLU B 1 279 ? -8.891 15.625 8 1 95.94 279 GLU B N 1
ATOM 4982 C CA . GLU B 1 279 ? -9.656 16.828 8.352 1 95.94 279 GLU B CA 1
ATOM 4983 C C . GLU B 1 279 ? -10.125 16.766 9.805 1 95.94 279 GLU B C 1
ATOM 4985 O O . GLU B 1 279 ? -10.039 17.75 10.531 1 95.94 279 GLU B O 1
ATOM 4990 N N . GLU B 1 280 ? -10.617 15.633 10.18 1 97.69 280 GLU B N 1
ATOM 4991 C CA . GLU B 1 280 ? -11.086 15.438 11.547 1 97.69 280 GLU B CA 1
ATOM 4992 C C . GLU B 1 280 ? -9.938 15.578 12.555 1 97.69 280 GLU B C 1
ATOM 4994 O O . GLU B 1 280 ? -10.078 16.266 13.562 1 97.69 280 GLU B O 1
ATOM 4999 N N . ASN B 1 281 ? -8.859 14.945 12.227 1 98.19 281 ASN B N 1
ATOM 5000 C CA . ASN B 1 281 ? -7.695 14.992 13.102 1 98.19 281 ASN B CA 1
ATOM 5001 C C . ASN B 1 281 ? -7.172 16.422 13.258 1 98.19 281 ASN B C 1
ATOM 5003 O O . ASN B 1 281 ? -6.855 16.844 14.367 1 98.19 281 ASN B O 1
ATOM 5007 N N . CYS B 1 282 ? -7.074 17.094 12.156 1 98.06 282 CYS B N 1
ATOM 5008 C CA . CYS B 1 282 ? -6.57 18.469 12.172 1 98.06 282 CYS B CA 1
ATOM 5009 C C . CYS B 1 282 ? -7.496 19.375 12.977 1 98.06 282 CYS B C 1
ATOM 5011 O O . CYS B 1 282 ? -7.035 20.188 13.773 1 98.06 282 CYS B O 1
ATOM 5013 N N . ALA B 1 283 ? -8.773 19.219 12.781 1 98.12 283 ALA B N 1
ATOM 5014 C CA . ALA B 1 283 ? -9.75 20.016 13.508 1 98.12 283 ALA B CA 1
ATOM 5015 C C . ALA B 1 283 ? -9.672 19.766 15.008 1 98.12 283 ALA B C 1
ATOM 5017 O O . ALA B 1 283 ? -9.695 20.703 15.812 1 98.12 283 ALA B O 1
ATOM 5018 N N . ALA B 1 284 ? -9.602 18.531 15.375 1 98.5 284 ALA B N 1
ATOM 5019 C CA . ALA B 1 284 ? -9.531 18.172 16.781 1 98.5 284 ALA B CA 1
ATOM 5020 C C . ALA B 1 284 ? -8.273 18.734 17.438 1 98.5 284 ALA B C 1
ATOM 5022 O O . ALA B 1 284 ? -8.336 19.297 18.531 1 98.5 284 ALA B O 1
ATOM 5023 N N . MET B 1 285 ? -7.18 18.562 16.75 1 98.44 285 MET B N 1
ATOM 5024 C CA . MET B 1 285 ? -5.918 19.062 17.297 1 98.44 285 MET B CA 1
ATOM 5025 C C . MET B 1 285 ? -5.938 20.578 17.391 1 98.44 285 MET B C 1
ATOM 5027 O O . MET B 1 285 ? -5.5 21.156 18.391 1 98.44 285 MET B O 1
ATOM 5031 N N . GLY B 1 286 ? -6.422 21.172 16.344 1 98.44 286 GLY B N 1
ATOM 5032 C CA . GLY B 1 286 ? -6.539 22.625 16.375 1 98.44 286 GLY B CA 1
ATOM 5033 C C . GLY B 1 286 ? -7.398 23.141 17.516 1 98.44 286 GLY B C 1
ATOM 5034 O O . G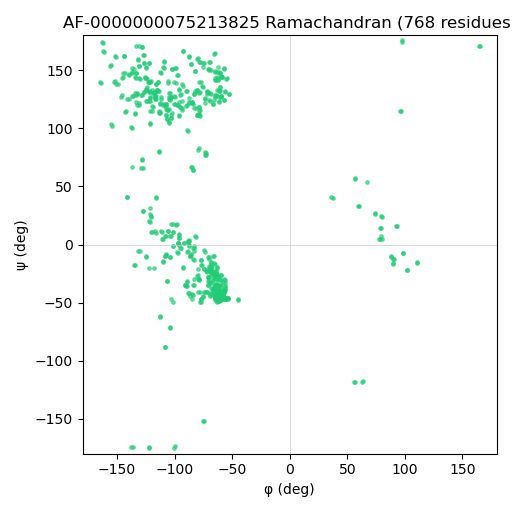LY B 1 286 ? -7.031 24.094 18.203 1 98.44 286 GLY B O 1
ATOM 5035 N N . ALA B 1 287 ? -8.5 22.5 17.766 1 98.56 287 ALA B N 1
ATOM 5036 C CA . ALA B 1 287 ? -9.391 22.875 18.859 1 98.56 287 ALA B CA 1
ATOM 5037 C C . ALA B 1 287 ? -8.695 22.719 20.203 1 98.56 287 ALA B C 1
ATOM 5039 O O . ALA B 1 287 ? -8.781 23.609 21.062 1 98.56 287 ALA B O 1
ATOM 5040 N N . GLN B 1 288 ? -8.078 21.641 20.328 1 98.38 288 GLN B N 1
ATOM 5041 C CA . GLN B 1 288 ? -7.395 21.375 21.594 1 98.38 288 GLN B CA 1
ATOM 5042 C C . GLN B 1 288 ? -6.324 22.438 21.859 1 98.38 288 GLN B C 1
ATOM 5044 O O . GLN B 1 288 ? -6.148 22.875 23 1 98.38 288 GLN B O 1
ATOM 5049 N N . GLU B 1 289 ? -5.617 22.812 20.828 1 98.38 289 GLU B N 1
ATOM 5050 C CA . GLU B 1 289 ? -4.582 23.828 20.984 1 98.38 289 GLU B CA 1
ATOM 5051 C C . GLU B 1 289 ? -5.188 25.172 21.375 1 98.38 289 GLU B C 1
ATOM 5053 O O . GLU B 1 289 ? -4.668 25.859 22.266 1 98.38 289 GLU B O 1
ATOM 5058 N N . LEU B 1 290 ? -6.285 25.5 20.75 1 98.5 290 LEU B N 1
ATOM 5059 C CA . LEU B 1 290 ? -6.973 26.75 21.094 1 98.5 290 LEU B CA 1
ATOM 5060 C C . LEU B 1 290 ? -7.457 26.703 22.547 1 98.5 290 LEU B C 1
ATOM 5062 O O . LEU B 1 290 ? -7.281 27.672 23.297 1 98.5 290 LEU B O 1
ATOM 5066 N N . ILE B 1 291 ? -8.031 25.625 22.938 1 98.38 291 ILE B N 1
ATOM 5067 C CA . ILE B 1 291 ? -8.562 25.484 24.281 1 98.38 291 ILE B CA 1
ATOM 5068 C C . ILE B 1 291 ? -7.438 25.609 25.312 1 98.38 291 ILE B C 1
ATOM 5070 O O . ILE B 1 291 ? -7.543 26.391 26.25 1 98.38 291 ILE B O 1
ATOM 5074 N N . ASP B 1 292 ? -6.355 24.938 25.094 1 98 292 ASP B N 1
ATOM 5075 C CA . ASP B 1 292 ? -5.238 24.953 26.031 1 98 292 ASP B CA 1
ATOM 5076 C C . ASP B 1 292 ? -4.664 26.359 26.172 1 98 292 ASP B C 1
ATOM 5078 O O . ASP B 1 292 ? -4.289 26.781 27.266 1 98 292 ASP B O 1
ATOM 5082 N N . TYR B 1 293 ? -4.652 27.047 25.109 1 98.38 293 TYR B N 1
ATOM 5083 C CA . TYR B 1 293 ? -4.098 28.391 25.141 1 98.38 293 TYR B CA 1
ATOM 5084 C C . TYR B 1 293 ? -5.074 29.359 25.781 1 98.38 293 TYR B C 1
ATOM 5086 O O . TYR B 1 293 ? -4.688 30.156 26.656 1 98.38 293 TYR B O 1
ATOM 5094 N N . LEU B 1 294 ? -6.293 29.297 25.375 1 98.12 294 LEU B N 1
ATOM 5095 C CA . LEU B 1 294 ? -7.281 30.266 25.844 1 98.12 294 LEU B CA 1
ATOM 5096 C C . LEU B 1 294 ? -7.566 30.078 27.328 1 98.12 294 LEU B C 1
ATOM 5098 O O . LEU B 1 294 ? -7.676 31.062 28.062 1 98.12 294 LEU B O 1
ATOM 5102 N N . VAL B 1 295 ? -7.605 28.844 27.734 1 96.94 295 VAL B N 1
ATOM 5103 C CA . VAL B 1 295 ? -8.031 28.562 29.109 1 96.94 295 VAL B CA 1
ATOM 5104 C C . VAL B 1 295 ? -6.812 28.547 30.031 1 96.94 295 VAL B C 1
ATOM 5106 O O . VAL B 1 295 ? -6.879 29.047 31.156 1 96.94 295 VAL B O 1
ATOM 5109 N N . ASP B 1 296 ? -5.684 28.062 29.469 1 96.75 296 ASP B N 1
ATOM 5110 C CA . ASP B 1 296 ? -4.578 27.812 30.391 1 96.75 296 ASP B CA 1
ATOM 5111 C C . ASP B 1 296 ? -3.316 28.547 29.953 1 96.75 296 ASP B C 1
ATOM 5113 O O . ASP B 1 296 ? -2.311 28.547 30.656 1 96.75 296 ASP B O 1
ATOM 5117 N N . GLY B 1 297 ? -3.283 29.109 28.812 1 98.06 297 GLY B N 1
ATOM 5118 C CA . GLY B 1 297 ? -2.145 29.875 28.328 1 98.06 297 GLY B CA 1
ATOM 5119 C C . GLY B 1 297 ? -1.021 29 27.797 1 98.06 297 GLY B C 1
ATOM 5120 O O . GLY B 1 297 ? 0.044 29.5 27.438 1 98.06 297 GLY B O 1
ATOM 5121 N N . ASN B 1 298 ? -1.249 27.719 27.703 1 98.25 298 ASN B N 1
ATOM 5122 C CA . ASN B 1 298 ? -0.212 26.797 27.234 1 98.25 298 ASN B CA 1
ATOM 5123 C C . ASN B 1 298 ? -0.081 26.828 25.719 1 98.25 298 ASN B C 1
ATOM 5125 O O . ASN B 1 298 ? -1.075 26.984 25 1 98.25 298 ASN B O 1
ATOM 5129 N N . ILE B 1 299 ? 1.134 26.781 25.219 1 98.56 299 ILE B N 1
ATOM 5130 C CA . ILE B 1 299 ? 1.413 26.719 23.781 1 98.56 299 ILE B CA 1
ATOM 5131 C C . ILE B 1 299 ? 2.215 25.453 23.469 1 98.56 299 ILE B C 1
ATOM 5133 O O . ILE B 1 299 ? 3.291 25.234 24.031 1 98.56 299 ILE B O 1
ATOM 5137 N N . LYS B 1 300 ? 1.709 24.656 22.594 1 97.06 300 LYS B N 1
ATOM 5138 C CA . LYS B 1 300 ? 2.402 23.422 22.219 1 97.06 300 LYS B CA 1
ATOM 5139 C C . LYS B 1 300 ? 2.887 23.469 20.781 1 97.06 300 LYS B C 1
ATOM 5141 O O . LYS B 1 300 ? 4.09 2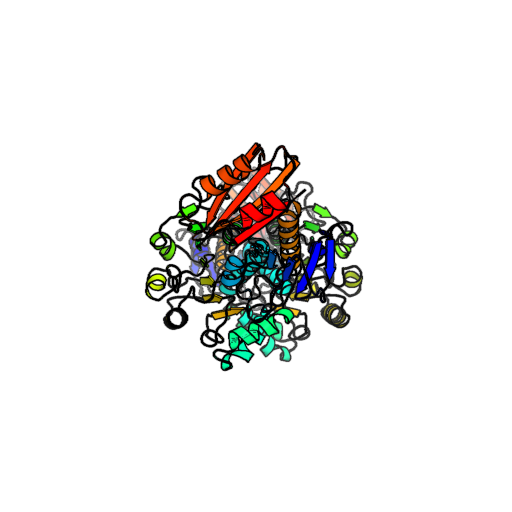3.406 20.516 1 97.06 300 LYS B O 1
ATOM 5146 N N . ASN B 1 301 ? 1.989 23.594 19.781 1 96.88 301 ASN B N 1
ATOM 5147 C CA . ASN B 1 301 ? 2.322 23.625 18.359 1 96.88 301 ASN B CA 1
ATOM 5148 C C . ASN B 1 301 ? 2.016 24.984 17.734 1 96.88 301 ASN B C 1
ATOM 5150 O O . ASN B 1 301 ? 1.027 25.125 17.016 1 96.88 301 ASN B O 1
ATOM 5154 N N . SER B 1 302 ? 2.867 25.906 17.938 1 98.06 302 SER B N 1
ATOM 5155 C CA . SER B 1 302 ? 2.73 27.219 17.328 1 98.06 302 SER B CA 1
ATOM 5156 C C . SER B 1 302 ? 3.814 27.469 16.281 1 98.06 302 SER B C 1
ATOM 5158 O O . SER B 1 302 ? 4.934 26.969 16.422 1 98.06 302 SER B O 1
ATOM 5160 N N . VAL B 1 303 ? 3.439 28.219 15.281 1 96.94 303 VAL B N 1
ATOM 5161 C CA . VAL B 1 303 ? 4.422 28.484 14.234 1 96.94 303 VAL B CA 1
ATOM 5162 C C . VAL B 1 303 ? 5.082 29.844 14.484 1 96.94 303 VAL B C 1
ATOM 5164 O O . VAL B 1 303 ? 6.043 30.203 13.797 1 96.94 303 VAL B O 1
ATOM 5167 N N . ASN B 1 304 ? 4.562 30.641 15.516 1 97.44 304 ASN B N 1
ATOM 5168 C CA . ASN B 1 304 ? 5.133 31.969 15.688 1 97.44 304 ASN B CA 1
ATOM 5169 C C . ASN B 1 304 ? 5.516 32.219 17.141 1 97.44 304 ASN B C 1
ATOM 5171 O O . ASN B 1 304 ? 6.027 33.312 17.469 1 97.44 304 ASN B O 1
ATOM 5175 N N . MET B 1 305 ? 5.199 31.312 18.078 1 98.06 305 MET B N 1
ATOM 5176 C CA . MET B 1 305 ? 5.562 31.422 19.5 1 98.06 305 MET B CA 1
ATOM 5177 C C . MET B 1 305 ? 6.332 30.188 19.953 1 98.06 305 MET B C 1
ATOM 5179 O O . MET B 1 305 ? 6.188 29.109 19.359 1 98.06 305 MET B O 1
ATOM 5183 N N . PRO B 1 306 ? 7.188 30.344 20.953 1 97.69 306 PRO B N 1
ATOM 5184 C CA . PRO B 1 306 ? 7.812 29.141 21.516 1 97.69 306 PRO B CA 1
ATOM 5185 C C . PRO B 1 306 ? 6.828 28.297 22.312 1 97.69 306 PRO B C 1
ATOM 5187 O O . PRO B 1 306 ? 5.867 28.812 22.891 1 97.69 306 PRO B O 1
ATOM 5190 N N . PRO B 1 307 ? 7.09 27 22.328 1 97.69 307 PRO B N 1
ATOM 5191 C CA . PRO B 1 307 ? 6.262 26.156 23.188 1 97.69 307 PRO B CA 1
ATOM 5192 C C . PRO B 1 307 ? 6.551 26.359 24.672 1 97.69 307 PRO B C 1
ATOM 5194 O O . PRO B 1 307 ? 7.715 26.391 25.078 1 97.69 307 PRO B O 1
ATOM 5197 N N . VAL B 1 308 ? 5.539 26.578 25.484 1 98 308 VAL B N 1
ATOM 5198 C CA . VAL B 1 308 ? 5.648 26.703 26.938 1 98 308 VAL B CA 1
ATOM 5199 C C . VAL B 1 308 ? 4.484 26 27.609 1 98 308 VAL B C 1
ATOM 5201 O O . VAL B 1 308 ? 3.322 26.219 27.266 1 98 308 VAL B O 1
ATOM 5204 N N . PHE B 1 309 ? 4.77 25.156 28.453 1 97.06 309 PHE B N 1
ATOM 5205 C CA . PHE B 1 309 ? 3.768 24.469 29.25 1 97.06 309 PHE B CA 1
ATOM 5206 C C . PHE B 1 309 ? 4.062 24.625 30.75 1 97.06 309 PHE B C 1
ATOM 5208 O O . PHE B 1 309 ? 5.211 24.484 31.172 1 97.06 309 PHE B O 1
ATOM 5215 N N . MET B 1 310 ? 3.064 24.953 31.469 1 95.75 310 MET B N 1
ATOM 5216 C CA . MET B 1 310 ? 3.131 25.047 32.938 1 95.75 310 MET B CA 1
ATOM 5217 C C . MET B 1 310 ? 1.806 24.625 33.562 1 95.75 310 MET B C 1
ATOM 5219 O O . MET B 1 310 ? 0.744 25.094 33.156 1 95.75 310 MET B O 1
ATOM 5223 N N . PRO B 1 311 ? 1.861 23.703 34.531 1 93.81 311 PRO B N 1
ATOM 5224 C CA . PRO B 1 311 ? 0.613 23.375 35.219 1 93.81 311 PRO B CA 1
ATOM 5225 C C . PRO B 1 311 ? 0.03 24.562 35.969 1 93.81 311 PRO B C 1
ATOM 5227 O O . PRO B 1 311 ? 0.777 25.422 36.469 1 93.81 311 PRO B O 1
ATOM 5230 N N . ARG B 1 312 ? -1.319 24.562 36.031 1 91.31 312 ARG B N 1
ATOM 5231 C CA . ARG B 1 312 ? -1.979 25.594 36.812 1 91.31 312 ARG B CA 1
ATOM 5232 C C . ARG B 1 312 ? -1.927 25.281 38.312 1 91.31 312 ARG B C 1
ATOM 5234 O O . ARG B 1 312 ? -2.477 24.281 38.75 1 91.31 312 ARG B O 1
ATOM 5241 N N . THR B 1 313 ? -1.301 26.125 39.125 1 88.94 313 THR B N 1
ATOM 5242 C CA . THR B 1 313 ? -1.149 25.844 40.562 1 88.94 313 THR B CA 1
ATOM 5243 C C . THR B 1 313 ? -1.486 27.078 41.375 1 88.94 313 THR B C 1
ATOM 5245 O O . THR B 1 313 ? -1.731 26.969 42.594 1 88.94 313 THR B O 1
ATOM 5248 N N . GLY B 1 314 ? -1.521 28.25 40.844 1 85.19 314 GLY B N 1
ATOM 5249 C CA . GLY B 1 314 ? -1.676 29.484 41.594 1 85.19 314 GLY B CA 1
ATOM 5250 C C . GLY B 1 314 ? -3.094 30.031 41.562 1 85.19 314 GLY B C 1
ATOM 5251 O O . GLY B 1 314 ? -4.027 29.312 41.188 1 85.19 314 GLY B O 1
ATOM 5252 N N . VAL B 1 315 ? -3.217 31.219 42.156 1 90.56 315 VAL B N 1
ATOM 5253 C CA . VAL B 1 315 ? -4.492 31.922 42.219 1 90.56 315 VAL B CA 1
ATOM 5254 C C . VAL B 1 315 ? -4.793 32.594 40.875 1 90.56 315 VAL B C 1
ATOM 5256 O O . VAL B 1 315 ? -5.934 32.562 40.406 1 90.56 315 VAL B O 1
ATOM 5259 N N . ALA B 1 316 ? -3.775 33.156 40.312 1 94.81 316 ALA B N 1
ATOM 5260 C CA . ALA B 1 316 ? -3.896 33.812 39 1 94.81 316 ALA B CA 1
ATOM 5261 C C . ALA B 1 316 ? -2.707 33.469 38.125 1 94.81 316 ALA B C 1
ATOM 5263 O O . ALA B 1 316 ? -1.604 33.219 38.625 1 94.81 316 ALA B O 1
ATOM 5264 N N . ARG B 1 317 ? -2.951 33.406 36.812 1 96.81 317 ARG B N 1
ATOM 5265 C CA . ARG B 1 317 ? -1.9 33.188 35.844 1 96.81 317 ARG B CA 1
ATOM 5266 C C . ARG B 1 317 ? -1.809 34.375 34.875 1 96.81 317 ARG B C 1
ATOM 5268 O O . ARG B 1 317 ? -2.832 34.906 34.438 1 96.81 317 ARG B O 1
ATOM 5275 N N . VAL B 1 318 ? -0.602 34.844 34.75 1 97.12 318 VAL B N 1
ATOM 5276 C CA . VAL B 1 318 ? -0.37 35.906 33.781 1 97.12 318 VAL B CA 1
ATOM 5277 C C . VAL B 1 318 ? 0.489 35.406 32.625 1 97.12 318 VAL B C 1
ATOM 5279 O O . VAL B 1 318 ? 1.515 34.75 32.844 1 97.12 318 VAL B O 1
ATOM 5282 N N . THR B 1 319 ? 0.018 35.562 31.422 1 98.12 319 THR B N 1
ATOM 5283 C CA . THR B 1 319 ? 0.836 35.281 30.25 1 98.12 319 THR B CA 1
ATOM 5284 C C . THR B 1 319 ? 1.288 36.562 29.578 1 98.12 319 THR B C 1
ATOM 5286 O O . THR B 1 319 ? 0.537 37.562 29.531 1 98.12 319 THR B O 1
ATOM 5289 N N . ILE B 1 320 ? 2.521 36.594 29.141 1 98.38 320 ILE B N 1
ATOM 5290 C CA . ILE B 1 320 ? 3.086 37.781 28.547 1 98.38 320 ILE B CA 1
ATOM 5291 C C . ILE B 1 320 ? 3.801 37.438 27.25 1 98.38 320 ILE B C 1
ATOM 5293 O O . ILE B 1 320 ? 4.688 36.562 27.234 1 98.38 320 ILE B O 1
ATOM 5297 N N . ILE B 1 321 ? 3.395 38 26.156 1 98.56 321 ILE B N 1
ATOM 5298 C CA . ILE B 1 321 ? 4.152 38 24.906 1 98.56 321 ILE B CA 1
ATOM 5299 C C . ILE B 1 321 ? 4.996 39.281 24.812 1 98.56 321 ILE B C 1
ATOM 5301 O O . ILE B 1 321 ? 4.48 40.375 24.938 1 98.56 321 ILE B O 1
ATOM 5305 N N . HIS B 1 322 ? 6.273 39.094 24.656 1 98.12 322 HIS B N 1
ATOM 5306 C CA . HIS B 1 322 ? 7.145 40.281 24.609 1 98.12 322 HIS B CA 1
ATOM 5307 C C . HIS B 1 322 ? 8.297 40.062 23.625 1 98.12 322 HIS B C 1
ATOM 5309 O O . HIS B 1 322 ? 8.539 38.938 23.172 1 98.12 322 HIS B O 1
ATOM 5315 N N . LYS B 1 323 ? 8.898 41.156 23.25 1 97.5 323 LYS B N 1
ATOM 5316 C CA . LYS B 1 323 ? 10.102 41.062 22.422 1 97.5 323 LYS B CA 1
ATOM 5317 C C . LYS B 1 323 ? 11.227 40.344 23.172 1 97.5 323 LYS B C 1
ATOM 5319 O O . LYS B 1 323 ? 11.359 40.5 24.391 1 97.5 323 LYS B O 1
ATOM 5324 N N . ASN B 1 324 ? 11.984 39.594 22.453 1 96.56 324 ASN B N 1
ATOM 5325 C CA . ASN B 1 324 ? 13.148 38.938 23.031 1 96.56 324 ASN B CA 1
ATOM 5326 C C . ASN B 1 324 ? 14.336 39.875 23.156 1 96.56 324 ASN B C 1
ATOM 5328 O O . ASN B 1 324 ? 15.227 39.875 22.312 1 96.56 324 ASN B O 1
ATOM 5332 N N . GLN B 1 325 ? 14.352 40.656 24.156 1 94.94 325 GLN B N 1
ATOM 5333 C CA . GLN B 1 325 ? 15.383 41.656 24.375 1 94.94 325 GLN B CA 1
ATOM 5334 C C . GLN B 1 325 ? 15.914 41.594 25.812 1 94.94 325 GLN B C 1
ATOM 5336 O O . GLN B 1 325 ? 15.25 41.062 26.703 1 94.94 325 GLN B O 1
ATOM 5341 N N . PRO B 1 326 ? 17.047 42.125 25.984 1 93.69 326 PRO B N 1
ATOM 5342 C CA . PRO B 1 326 ? 17.688 42.062 27.297 1 93.69 326 PRO B CA 1
ATOM 5343 C C . PRO B 1 326 ? 16.844 42.719 28.391 1 93.69 326 PRO B C 1
ATOM 5345 O O . PRO B 1 326 ? 16.172 43.719 28.141 1 93.69 326 PRO B O 1
ATOM 5348 N N . ASN B 1 327 ? 16.875 42.156 29.656 1 93.62 327 ASN B N 1
ATOM 5349 C CA . ASN B 1 327 ? 16.391 42.719 30.906 1 93.62 327 ASN B CA 1
ATOM 5350 C C . ASN B 1 327 ? 14.867 42.594 31.016 1 93.62 327 ASN B C 1
ATOM 5352 O O . ASN B 1 327 ? 14.266 43.125 31.953 1 93.62 327 ASN B O 1
ATOM 5356 N N . MET B 1 328 ? 14.219 41.938 30.078 1 94.88 328 MET B N 1
ATOM 5357 C CA . MET B 1 328 ? 12.766 41.844 30.094 1 94.88 328 MET B CA 1
ATOM 5358 C C . MET B 1 328 ? 12.289 41.062 31.312 1 94.88 328 MET B C 1
ATOM 5360 O O . MET B 1 328 ? 11.367 41.5 32 1 94.88 328 MET B O 1
ATOM 5364 N N . ILE B 1 329 ? 12.852 39.938 31.609 1 94.75 329 ILE B N 1
ATOM 5365 C CA . ILE B 1 329 ? 12.43 39.094 32.719 1 94.75 329 ILE B CA 1
ATOM 5366 C C . ILE B 1 329 ? 12.57 39.875 34.031 1 94.75 329 ILE B C 1
ATOM 5368 O O . ILE B 1 329 ? 11.656 39.875 34.875 1 94.75 329 ILE B O 1
ATOM 5372 N N . ALA B 1 330 ? 13.688 40.531 34.156 1 95 330 ALA B N 1
ATOM 5373 C CA . ALA B 1 330 ? 13.938 41.312 35.344 1 95 330 ALA B CA 1
ATOM 5374 C C . ALA B 1 330 ? 12.914 42.438 35.5 1 95 330 ALA B C 1
ATOM 5376 O O . ALA B 1 330 ? 12.398 42.656 36.594 1 95 330 ALA B O 1
ATOM 5377 N N . THR B 1 331 ? 12.68 43.125 34.469 1 96.31 331 THR B N 1
ATOM 5378 C CA . THR B 1 331 ? 11.75 44.219 34.5 1 96.31 331 THR B CA 1
ATOM 5379 C C . THR B 1 331 ? 10.344 43.75 34.844 1 96.31 331 THR B C 1
ATOM 5381 O O . THR B 1 331 ? 9.641 44.406 35.656 1 96.31 331 THR B O 1
ATOM 5384 N N . ILE B 1 332 ? 9.953 42.625 34.281 1 95.69 332 ILE B N 1
ATOM 5385 C CA . ILE B 1 332 ? 8.633 42.062 34.562 1 95.69 332 ILE B CA 1
ATOM 5386 C C . ILE B 1 332 ? 8.531 41.656 36.031 1 95.69 332 ILE B C 1
ATOM 5388 O O . ILE B 1 332 ? 7.566 42 36.688 1 95.69 332 ILE B O 1
ATOM 5392 N N . THR B 1 333 ? 9.539 40.969 36.562 1 94.62 333 THR B N 1
ATOM 5393 C CA . THR B 1 333 ? 9.523 40.469 37.938 1 94.62 333 THR B CA 1
ATOM 5394 C C . THR B 1 333 ? 9.547 41.656 38.906 1 94.62 333 THR B C 1
ATOM 5396 O O . THR B 1 333 ? 8.867 41.625 39.938 1 94.62 333 THR B O 1
ATOM 5399 N N . ASP B 1 334 ? 10.305 42.625 38.531 1 94.94 334 ASP B N 1
ATOM 5400 C CA . ASP B 1 334 ? 10.391 43.812 39.375 1 94.94 334 ASP B CA 1
ATOM 5401 C C . ASP B 1 334 ? 9.047 44.531 39.438 1 94.94 334 ASP B C 1
ATOM 5403 O O . ASP B 1 334 ? 8.664 45.062 40.5 1 94.94 334 ASP B O 1
ATOM 5407 N N . THR B 1 335 ? 8.414 44.625 38.375 1 94.44 335 THR B N 1
ATOM 5408 C CA . THR B 1 335 ? 7.117 45.281 38.312 1 94.44 335 THR B CA 1
ATOM 5409 C C . THR B 1 335 ? 6.098 44.562 39.188 1 94.44 335 THR B C 1
ATOM 5411 O O . THR B 1 335 ? 5.348 45.188 39.938 1 94.44 335 THR B O 1
ATOM 5414 N N . PHE B 1 336 ? 6.09 43.219 39.156 1 92.69 336 PHE B N 1
ATOM 5415 C CA . PHE B 1 336 ? 5.195 42.438 40 1 92.69 336 PHE B CA 1
ATOM 5416 C C . PHE B 1 336 ? 5.512 42.656 41.5 1 92.69 336 PHE B C 1
ATOM 5418 O O . PHE B 1 336 ? 4.602 42.781 42.312 1 92.69 336 PHE B O 1
ATOM 5425 N N . SER B 1 337 ? 6.785 42.719 41.719 1 91.75 337 SER B N 1
ATOM 5426 C CA . SER B 1 337 ? 7.223 42.938 43.094 1 91.75 337 SER B CA 1
ATOM 5427 C C . SER B 1 337 ? 6.746 44.281 43.656 1 91.75 337 SER B C 1
ATOM 5429 O O . SER B 1 337 ? 6.266 44.375 44.781 1 91.75 337 SER B O 1
ATOM 5431 N N . LYS B 1 338 ? 6.875 45.25 42.844 1 92.88 338 LYS B N 1
ATOM 5432 C CA . LYS B 1 338 ? 6.445 46.594 43.219 1 92.88 338 LYS B CA 1
ATOM 5433 C C . LYS B 1 338 ? 4.945 46.625 43.469 1 92.88 338 LYS B C 1
ATOM 5435 O O . LYS B 1 338 ? 4.48 47.406 44.312 1 92.88 338 LYS B O 1
ATOM 5440 N N . ASP B 1 339 ? 4.273 45.781 42.781 1 91.06 339 ASP B N 1
ATOM 5441 C CA . ASP B 1 339 ? 2.82 45.781 42.906 1 91.06 339 ASP B CA 1
ATOM 5442 C C . ASP B 1 339 ? 2.354 44.812 43.969 1 91.06 339 ASP B C 1
ATOM 5444 O O . ASP B 1 339 ? 1.151 44.594 44.156 1 91.06 339 ASP B O 1
ATOM 5448 N N . GLY B 1 340 ? 3.297 44.156 44.625 1 89.44 340 GLY B N 1
ATOM 5449 C CA . GLY B 1 340 ? 2.984 43.281 45.719 1 89.44 340 GLY B CA 1
ATOM 5450 C C . GLY B 1 340 ? 2.453 41.938 45.281 1 89.44 340 GLY B C 1
ATOM 5451 O O . GLY B 1 340 ? 1.758 41.25 46.031 1 89.44 340 GLY B O 1
ATOM 5452 N N . VAL B 1 341 ? 2.613 41.625 44.031 1 91.19 341 VAL B N 1
ATOM 5453 C CA . VAL B 1 341 ? 2.176 40.344 43.5 1 91.19 341 VAL B CA 1
ATOM 5454 C C . VAL B 1 341 ? 3.26 39.281 43.75 1 91.19 341 VAL B C 1
ATOM 5456 O O . VAL B 1 341 ? 4.406 39.469 43.344 1 91.19 341 VAL B O 1
ATOM 5459 N N . ASN B 1 342 ? 2.982 38.219 44.438 1 91.12 342 ASN B N 1
ATOM 5460 C CA . ASN B 1 342 ? 3.932 37.125 44.688 1 91.12 342 ASN B CA 1
ATOM 5461 C C . ASN B 1 342 ? 3.951 36.125 43.562 1 91.12 342 ASN B C 1
ATOM 5463 O O . ASN B 1 342 ? 2.924 35.531 43.219 1 91.12 342 ASN B O 1
ATOM 5467 N N . ILE B 1 343 ? 5.055 35.906 43 1 93.06 343 ILE B N 1
ATOM 5468 C CA . ILE B 1 343 ? 5.234 34.969 41.875 1 93.06 343 ILE B CA 1
ATOM 5469 C C . ILE B 1 343 ? 5.562 33.594 42.438 1 93.06 343 ILE B C 1
ATOM 5471 O O . ILE B 1 343 ? 6.539 33.406 43.188 1 93.06 343 ILE B O 1
ATOM 5475 N N . ALA B 1 344 ? 4.742 32.688 42.156 1 93.81 344 ALA B N 1
ATOM 5476 C CA . ALA B 1 344 ? 4.961 31.297 42.594 1 93.81 344 ALA B CA 1
ATOM 5477 C C . ALA B 1 344 ? 5.859 30.547 41.625 1 93.81 344 ALA B C 1
ATOM 5479 O O . ALA B 1 344 ? 6.727 29.766 42.031 1 93.81 344 ALA B O 1
ATOM 5480 N N . SER B 1 345 ? 5.633 30.625 40.344 1 94.88 345 SER B N 1
ATOM 5481 C CA . SER B 1 345 ? 6.406 29.984 39.281 1 94.88 345 SER B CA 1
ATOM 5482 C C . SER B 1 345 ? 6.5 30.891 38.062 1 94.88 345 SER B C 1
ATOM 5484 O O . SER B 1 345 ? 5.594 31.672 37.781 1 94.88 345 SER B O 1
ATOM 5486 N N . PHE B 1 346 ? 7.559 30.828 37.344 1 95.19 346 PHE B N 1
ATOM 5487 C CA . PHE B 1 346 ? 7.848 31.641 36.188 1 95.19 346 PHE B CA 1
ATOM 5488 C C . PHE B 1 346 ? 8.57 30.828 35.125 1 95.19 346 PHE B C 1
ATOM 5490 O O . PHE B 1 346 ? 9.625 30.25 35.375 1 95.19 346 PHE B O 1
ATOM 5497 N N . GLU B 1 347 ? 7.938 30.625 34 1 96.62 347 GLU B N 1
ATOM 5498 C CA . GLU B 1 347 ? 8.562 29.984 32.844 1 96.62 347 GLU B CA 1
ATOM 5499 C C . GLU B 1 347 ? 8.617 30.938 31.656 1 96.62 347 GLU B C 1
ATOM 5501 O O . GLU B 1 347 ? 7.645 31.625 31.359 1 96.62 347 GLU B O 1
ATOM 5506 N N . ASP B 1 348 ? 9.766 31.078 31.016 1 97.19 348 ASP B N 1
ATOM 5507 C CA . ASP B 1 348 ? 9.961 31.953 29.859 1 97.19 348 ASP B CA 1
ATOM 5508 C C . ASP B 1 348 ? 10.789 31.25 28.781 1 97.19 348 ASP B C 1
ATOM 5510 O O . ASP B 1 348 ? 11.812 30.625 29.078 1 97.19 348 ASP B O 1
ATOM 5514 N N . LYS B 1 349 ? 10.289 31.219 27.547 1 97.62 349 LYS B N 1
ATOM 5515 C CA . LYS B 1 349 ? 11.023 30.719 26.391 1 97.62 349 LYS B CA 1
ATOM 5516 C C . LYS B 1 349 ? 10.953 31.703 25.219 1 97.62 349 LYS B C 1
ATOM 5518 O O . LYS B 1 349 ? 10.047 32.531 25.172 1 97.62 349 LYS B O 1
ATOM 5523 N N . SER B 1 350 ? 11.906 31.703 24.359 1 97.19 350 SER B N 1
ATOM 5524 C CA . SER B 1 350 ? 11.922 32.594 23.219 1 97.19 350 SER B CA 1
ATOM 5525 C C . SER B 1 350 ? 11.992 31.844 21.906 1 97.19 350 SER B C 1
ATOM 5527 O O . SER B 1 350 ? 12.352 30.656 21.891 1 97.19 350 SER B O 1
ATOM 5529 N N . ARG B 1 351 ? 11.57 32.375 20.828 1 95.31 351 ARG B N 1
ATOM 5530 C CA . ARG B 1 351 ? 11.664 31.969 19.422 1 95.31 351 ARG B CA 1
ATOM 5531 C C . ARG B 1 351 ? 12 33.156 18.531 1 95.31 351 ARG B C 1
ATOM 5533 O O . ARG B 1 351 ? 11.125 33.969 18.188 1 95.31 351 ARG B O 1
ATOM 5540 N N . GLY B 1 352 ? 13.25 33.219 18.203 1 93.81 352 GLY B N 1
ATOM 5541 C CA . GLY B 1 352 ? 13.688 34.375 17.453 1 93.81 352 GLY B CA 1
ATOM 5542 C C . GLY B 1 352 ? 13.555 35.688 18.219 1 93.81 352 GLY B C 1
ATOM 5543 O O . GLY B 1 352 ? 14.062 35.781 19.344 1 93.81 352 GLY B O 1
ATOM 5544 N N . ASP B 1 353 ? 12.734 36.594 17.703 1 95.44 353 ASP B N 1
ATOM 5545 C CA . ASP B 1 353 ? 12.625 37.938 18.266 1 95.44 353 ASP B CA 1
ATOM 5546 C C . ASP B 1 353 ? 11.445 38.031 19.234 1 95.44 353 ASP B C 1
ATOM 5548 O O . ASP B 1 353 ? 11.156 39.125 19.766 1 95.44 353 ASP B O 1
ATOM 5552 N N . ILE B 1 354 ? 10.805 36.875 19.484 1 97.5 354 ILE B N 1
ATOM 5553 C CA . ILE B 1 354 ? 9.617 36.906 20.344 1 97.5 354 ILE B CA 1
ATOM 5554 C C . ILE B 1 354 ? 9.812 35.938 21.516 1 97.5 354 ILE B C 1
ATOM 5556 O O . ILE B 1 354 ? 10.453 34.906 21.375 1 97.5 354 ILE B O 1
ATOM 5560 N N . ALA B 1 355 ? 9.344 36.344 22.641 1 98.06 355 ALA B N 1
ATOM 5561 C CA . ALA B 1 355 ? 9.352 35.469 23.828 1 98.06 355 ALA B CA 1
ATOM 5562 C C . ALA B 1 355 ? 7.957 35.375 24.438 1 98.06 355 ALA B C 1
ATOM 5564 O O . ALA B 1 355 ? 7.086 36.188 24.156 1 98.06 355 ALA B O 1
ATOM 5565 N N . TYR B 1 356 ? 7.766 34.281 25.141 1 98.44 356 TYR B N 1
ATOM 5566 C CA . TYR B 1 356 ? 6.496 34 25.797 1 98.44 356 TYR B CA 1
ATOM 5567 C C . TYR B 1 356 ? 6.715 33.531 27.234 1 98.44 356 TYR B C 1
ATOM 5569 O O . TYR B 1 356 ? 7.52 32.656 27.484 1 98.44 356 TYR B O 1
ATOM 5577 N N . SER B 1 357 ? 5.992 34.188 28.203 1 97.88 357 SER B N 1
ATOM 5578 C CA . SER B 1 357 ? 6.125 33.875 29.609 1 97.88 357 SER B CA 1
ATOM 5579 C C . SER B 1 357 ? 4.785 33.438 30.203 1 97.88 357 SER B C 1
ATOM 5581 O O . SER B 1 357 ? 3.74 34 29.859 1 97.88 357 SER B O 1
ATOM 5583 N N . ILE B 1 358 ? 4.875 32.469 31.047 1 98 358 ILE B N 1
ATOM 5584 C CA . ILE B 1 358 ? 3.77 32.094 31.922 1 98 358 ILE B CA 1
ATOM 5585 C C . ILE B 1 358 ? 4.188 32.312 33.375 1 98 358 ILE B C 1
ATOM 5587 O O . ILE B 1 358 ? 5.219 31.781 33.812 1 98 358 ILE B O 1
ATOM 5591 N N . ILE B 1 359 ? 3.4 33.031 34.094 1 96.56 359 ILE B N 1
ATOM 5592 C CA . ILE B 1 359 ? 3.68 33.344 35.469 1 96.56 359 ILE B CA 1
ATOM 5593 C C . ILE B 1 359 ? 2.508 32.906 36.344 1 96.56 359 ILE B C 1
ATOM 5595 O O . ILE B 1 359 ? 1.375 33.344 36.156 1 96.56 359 ILE B O 1
ATOM 5599 N N . GLU B 1 360 ? 2.832 32.062 37.312 1 96.12 360 GLU B N 1
ATOM 5600 C CA . GLU B 1 360 ? 1.852 31.703 38.312 1 96.12 360 GLU B CA 1
ATOM 5601 C C . GLU B 1 360 ? 1.979 32.594 39.562 1 96.12 360 GLU B C 1
ATOM 5603 O O . GLU B 1 360 ? 3.066 32.719 40.125 1 96.12 360 GLU B O 1
ATOM 5608 N N . CYS B 1 361 ? 0.833 33.125 39.938 1 95 361 CYS B N 1
ATOM 5609 C CA . CYS B 1 361 ? 0.841 34.031 41.094 1 95 361 CYS B CA 1
ATOM 5610 C C . CYS B 1 361 ? 0.061 33.438 42.25 1 95 361 CYS B C 1
ATOM 5612 O O . CYS B 1 361 ? -0.997 32.844 42.062 1 95 361 CYS B O 1
ATOM 5614 N N . ASP B 1 362 ? 0.635 33.656 43.406 1 92.19 362 ASP B N 1
ATOM 5615 C CA . ASP B 1 362 ? -0.012 33.156 44.625 1 92.19 362 ASP B CA 1
ATOM 5616 C C . ASP B 1 362 ? -1.078 34.125 45.094 1 92.19 362 ASP B C 1
ATOM 5618 O O . ASP B 1 362 ? -1.743 33.875 46.094 1 92.19 362 ASP B O 1
ATOM 5622 N N . SER B 1 363 ? -1.191 35.188 44.5 1 88.44 363 SER B N 1
ATOM 5623 C CA . SER B 1 363 ? -2.191 36.219 44.812 1 88.44 363 SER B CA 1
ATOM 5624 C C . SER B 1 363 ? -2.918 36.688 43.594 1 88.44 363 SER B C 1
ATOM 5626 O O . SER B 1 363 ? -2.523 36.375 42.469 1 88.44 363 SER B O 1
ATOM 5628 N N . ASP B 1 364 ? -3.967 37.469 43.812 1 90.94 364 ASP B N 1
ATOM 5629 C CA . ASP B 1 364 ? -4.699 38.031 42.688 1 90.94 364 ASP B CA 1
ATOM 5630 C C . ASP B 1 364 ? -3.857 39.094 41.969 1 90.94 364 ASP B C 1
ATOM 5632 O O . ASP B 1 364 ? -2.93 39.656 42.562 1 90.94 364 ASP B O 1
ATOM 5636 N N . VAL B 1 365 ? -4.102 39.219 40.75 1 93.25 365 VAL B N 1
ATOM 5637 C CA . VAL B 1 365 ? -3.457 40.25 39.938 1 93.25 365 VAL B CA 1
ATOM 5638 C C . VAL B 1 365 ? -4.48 41.312 39.531 1 93.25 365 VAL B C 1
ATOM 5640 O O . VAL B 1 365 ? -5.441 41 38.812 1 93.25 365 VAL B O 1
ATOM 5643 N N . THR B 1 366 ? -4.211 42.469 39.906 1 91.75 366 THR B N 1
ATOM 5644 C CA . THR B 1 366 ? -5.152 43.531 39.656 1 91.75 366 THR B CA 1
ATOM 5645 C C . THR B 1 366 ? -5.016 44.031 38.219 1 91.75 366 THR B C 1
ATOM 5647 O O . THR B 1 366 ? -3.98 43.844 37.594 1 91.75 366 THR B O 1
ATOM 5650 N N . ASP B 1 367 ? -6.094 44.688 37.781 1 92.69 367 ASP B N 1
ATOM 5651 C CA . ASP B 1 367 ? -6.047 45.281 36.469 1 92.69 367 ASP B CA 1
ATOM 5652 C C . ASP B 1 367 ? -4.926 46.312 36.375 1 92.69 367 ASP B C 1
ATOM 5654 O O . ASP B 1 367 ? -4.297 46.469 35.312 1 92.69 367 ASP B O 1
ATOM 5658 N N . ALA B 1 368 ? -4.73 46.969 37.438 1 92.62 368 ALA B N 1
ATOM 5659 C CA . ALA B 1 368 ? -3.682 48 37.469 1 92.62 368 ALA B CA 1
ATOM 5660 C C . ALA B 1 368 ? -2.303 47.375 37.312 1 92.62 368 ALA B C 1
ATOM 5662 O O . ALA B 1 368 ? -1.459 47.875 36.562 1 92.62 368 ALA B O 1
ATOM 5663 N N . ALA B 1 369 ? -2.131 46.312 38 1 92.56 369 ALA B N 1
ATOM 5664 C CA . ALA B 1 369 ? -0.857 45.625 37.875 1 92.56 369 ALA B CA 1
ATOM 5665 C C . ALA B 1 369 ? -0.641 45.094 36.469 1 92.56 369 ALA B C 1
ATOM 5667 O O . ALA B 1 369 ? 0.464 45.188 35.938 1 92.56 369 ALA B O 1
ATOM 5668 N N . ALA B 1 370 ? -1.688 44.562 35.906 1 94.69 370 ALA B N 1
ATOM 5669 C CA . ALA B 1 370 ? -1.613 44.062 34.562 1 94.69 370 ALA B CA 1
ATOM 5670 C C . ALA B 1 370 ? -1.299 45.156 33.562 1 94.69 370 ALA B C 1
ATOM 5672 O O . ALA B 1 370 ? -0.516 44.969 32.625 1 94.69 370 ALA B O 1
ATOM 5673 N N . LYS B 1 371 ? -1.889 46.281 33.719 1 95.81 371 LYS B N 1
ATOM 5674 C CA . LYS B 1 371 ? -1.672 47.406 32.844 1 95.81 371 LYS B CA 1
ATOM 5675 C C . LYS B 1 371 ? -0.235 47.938 32.938 1 95.81 371 LYS B C 1
ATOM 5677 O O . LYS B 1 371 ? 0.333 48.406 31.953 1 95.81 371 LYS B O 1
ATOM 5682 N N . GLU B 1 372 ? 0.296 47.906 34.156 1 96.31 372 GLU B N 1
ATOM 5683 C CA . GLU B 1 372 ? 1.685 48.312 34.312 1 96.31 372 GLU B CA 1
ATOM 5684 C C . GLU B 1 372 ? 2.635 47.375 33.562 1 96.31 372 GLU B C 1
ATOM 5686 O O . GLU B 1 372 ? 3.625 47.844 33 1 96.31 372 GLU B O 1
ATOM 5691 N N . ILE B 1 373 ? 2.301 46.156 33.625 1 96.44 373 ILE B N 1
ATOM 5692 C CA . ILE B 1 373 ? 3.111 45.188 32.875 1 96.44 373 ILE B CA 1
ATOM 5693 C C . ILE B 1 373 ? 2.984 45.469 31.391 1 96.44 373 ILE B C 1
ATOM 5695 O O . ILE B 1 373 ? 3.979 45.438 30.656 1 96.44 373 ILE B O 1
ATOM 5699 N N . GLU B 1 374 ? 1.792 45.719 30.891 1 96.19 374 GLU B N 1
ATOM 5700 C CA . GLU B 1 374 ? 1.511 46 29.484 1 96.19 374 GLU B CA 1
ATOM 5701 C C . GLU B 1 374 ? 2.264 47.25 29 1 96.19 374 GLU B C 1
ATOM 5703 O O . GLU B 1 374 ? 2.582 47.344 27.812 1 96.19 374 GLU B O 1
ATOM 5708 N N . ALA B 1 375 ? 2.549 48.094 29.922 1 96.25 375 ALA B N 1
ATOM 5709 C CA . ALA B 1 375 ? 3.166 49.375 29.578 1 96.25 375 ALA B CA 1
ATOM 5710 C C . ALA B 1 375 ? 4.676 49.219 29.422 1 96.25 375 ALA B C 1
ATOM 5712 O O . ALA B 1 375 ? 5.34 50.125 28.891 1 96.25 375 ALA B O 1
ATOM 5713 N N . ILE B 1 376 ? 5.145 48.094 29.875 1 96.44 376 ILE B N 1
ATOM 5714 C CA . ILE B 1 376 ? 6.582 47.875 29.75 1 96.44 376 ILE B CA 1
ATOM 5715 C C . ILE B 1 376 ? 6.977 47.875 28.281 1 96.44 376 ILE B C 1
ATOM 5717 O O . ILE B 1 376 ? 6.336 47.188 27.469 1 96.44 376 ILE B O 1
ATOM 5721 N N . ASP B 1 377 ? 8.047 48.625 27.938 1 96.62 377 ASP B N 1
ATOM 5722 C CA . ASP B 1 377 ? 8.539 48.625 26.562 1 96.62 377 ASP B CA 1
ATOM 5723 C C . ASP B 1 377 ? 8.961 47.219 26.125 1 96.62 377 ASP B C 1
ATOM 5725 O O . ASP B 1 377 ? 9.75 46.562 26.797 1 96.62 377 ASP B O 1
ATOM 5729 N N . GLY B 1 378 ? 8.422 46.781 24.969 1 97.12 378 GLY B N 1
ATOM 5730 C CA . GLY B 1 378 ? 8.75 45.469 24.453 1 97.12 378 GLY B CA 1
ATOM 5731 C C . GLY B 1 378 ? 7.668 44.438 24.703 1 97.12 378 GLY B C 1
ATOM 5732 O O . GLY B 1 378 ? 7.66 43.375 24.078 1 97.12 378 GLY B O 1
ATOM 5733 N N . VAL B 1 379 ? 6.812 44.719 25.719 1 98 379 VAL B N 1
ATOM 5734 C CA . VAL B 1 379 ? 5.676 43.844 25.969 1 98 379 VAL B CA 1
ATOM 5735 C C . VAL B 1 379 ? 4.637 44.031 24.859 1 98 379 VAL B C 1
ATOM 5737 O O . VAL B 1 379 ? 4.301 45.156 24.5 1 98 379 VAL B O 1
ATOM 5740 N N . ILE B 1 380 ? 4.141 43.031 24.297 1 98 380 ILE B N 1
ATOM 5741 C CA . ILE B 1 380 ? 3.215 43.062 23.172 1 98 380 ILE B CA 1
ATOM 5742 C C . ILE B 1 380 ? 1.793 42.781 23.656 1 98 380 ILE B C 1
ATOM 5744 O O . ILE B 1 380 ? 0.855 43.5 23.266 1 98 380 ILE B O 1
ATOM 5748 N N . ARG B 1 381 ? 1.625 41.719 24.5 1 97.75 381 ARG B N 1
ATOM 5749 C CA . ARG B 1 381 ? 0.303 41.375 25 1 97.75 381 ARG B CA 1
ATOM 5750 C C . ARG B 1 381 ? 0.396 40.719 26.375 1 97.75 381 ARG B C 1
ATOM 5752 O O . ARG B 1 381 ? 1.298 39.938 26.641 1 97.75 381 ARG B O 1
ATOM 5759 N N . VAL B 1 382 ? -0.485 41.094 27.25 1 97.81 382 VAL B N 1
ATOM 5760 C CA . VAL B 1 382 ? -0.604 40.531 28.594 1 97.81 382 VAL B CA 1
ATOM 5761 C C . VAL B 1 382 ? -2.006 39.969 28.797 1 97.81 382 VAL B C 1
ATOM 5763 O O . VAL B 1 382 ? -2.994 40.562 28.375 1 97.81 382 VAL B O 1
ATOM 5766 N N . ARG B 1 383 ? -2.045 38.781 29.281 1 97.19 383 ARG B N 1
ATOM 5767 C CA . ARG B 1 383 ? -3.324 38.188 29.656 1 97.19 383 ARG B CA 1
ATOM 5768 C C . ARG B 1 383 ? -3.309 37.75 31.109 1 97.19 383 ARG B C 1
ATOM 5770 O O . ARG B 1 383 ? -2.314 37.188 31.578 1 97.19 383 ARG B O 1
ATOM 5777 N N . VAL B 1 384 ? -4.387 38.062 31.781 1 96.25 384 VAL B N 1
ATOM 5778 C CA . VAL B 1 384 ? -4.602 37.531 33.125 1 96.25 384 VAL B CA 1
ATOM 5779 C C . VAL B 1 384 ? -5.676 36.469 33.094 1 96.25 384 VAL B C 1
ATOM 5781 O O . VAL B 1 384 ? -6.82 36.719 32.688 1 96.25 384 VAL B O 1
ATOM 5784 N N . ILE B 1 385 ? -5.309 35.25 33.406 1 94.12 385 ILE B N 1
ATOM 5785 C CA . ILE B 1 385 ? -6.211 34.094 33.406 1 94.12 385 ILE B CA 1
ATOM 5786 C C . ILE B 1 385 ? -6.566 33.688 34.812 1 94.12 385 ILE B C 1
ATOM 5788 O O . ILE B 1 385 ? -5.688 33.344 35.625 1 94.12 385 ILE B O 1
ATOM 5792 N N . LYS B 1 386 ? -7.836 33.812 35.156 1 87.12 386 LYS B N 1
ATOM 5793 C CA . LYS B 1 386 ? -8.281 33.531 36.531 1 87.12 386 LYS B CA 1
ATOM 5794 C C . LYS B 1 386 ? -9.047 32.219 36.594 1 87.12 386 LYS B C 1
ATOM 5796 O O . LYS B 1 386 ? -9.641 31.781 35.594 1 87.12 386 LYS B O 1
#

Foldseek 3Di:
DFEEAEADDADVLLVVVDDPVHYDYDNPDPQGCEYEYEQAACPPPDHDLNHQEYEYLADDDVRDPQVVCLLQNYFYFFQPLLLQVLLLVVLVVLVVCLFFVVVVVVVVLVVCVPVPPCSVVVCVVPSVVRHGDALAAFEEEQEDCPSNSLSNQVVSVVSRYQYEYEDPPQDPPDDGDPRYHYDPDLLVVQDRHQEYEYADADDPVQFQVAAQVSLVSHALAYEYEYLHDDRSHDLVRVLVSCVVSSYSAYEYCPDDPSQPPRPRYHYRPNCSRVDPSSSSSSSNSSSVQVCCCVQPNAHDGTPNADGDDDDADAPKKKKWKFFPDPCLVVVLVVLCVVVVWAWDDKDKDGDPGMIMMITGTNDDDDPVSQVVNCPPPGINDMDMHD/DFEEAEADDADVLLVVVDDPVVYDYDNPDDLGCEYEYEQAACPPPDHDLNHQEYEYLADDDVRDPQVVCLLQNYFYFFQPLLLQVLLLVVLVVLVVCLFFVVVVVVVVLVVCVPVPPCSVVVCVVPSVVRHGDALAAFEEEQEDCPSNSLSNQVVSVVSRYQYEYEDPPDDPPDDGDPRYHYDPDLLVVQDRHQEYEYADADDPVQFQVAAQVSLVSHALAYEYEYLHDDRSHDLVRVLVSCVVSSYRAYEYCPDDPSQPPRPRYHYRPNCSRVDPSSSSSSSNSSSVQCCCCVQPNAHDGTPNADGDDDDADAPKKKKWKFFPDPCLVVVLVVLCVVVVWAWPDKDKDGDPGMIMMITGTNDDDDPVSQVVNCPPPGINDMDMHD

Organism: NCBI:txid290054

Radius of gyration: 33.99 Å; Cα contacts (8 Å, |Δi|>4): 1730; chains: 2; bounding box: 54×113×76 Å

InterPro domains:
  IPR002912 ACT domain [PS51671] (317-386)
  IPR006139 D-isomer specific 2-hydroxyacid dehydrogenase, catalytic domain [PF00389] (24-304)
  IPR006140 D-isomer specific 2-hydroxyacid dehydrogenase, NAD-binding domain [PF02826] (107-272)
  IPR029752 D-isomer specific 2-hydroxyacid dehydrogenase, NAD-binding domain conserved site 1 [PS00065] (140-167)
  IPR036291 NAD(P)-binding domain superfamily [SSF51735] (83-273)
  IPR045865 ACT-like domain [SSF55021] (308-385)

Solvent-accessible surface area (backbone atoms only — not comparable to full-atom values): 39672 Å² total; per-residue (Å²): 119,44,35,34,20,38,41,68,91,72,38,64,65,10,55,66,67,51,51,70,90,48,33,45,73,39,75,78,55,88,71,24,34,26,35,41,31,58,80,60,71,41,71,83,56,85,77,58,90,59,36,43,34,36,21,25,39,31,67,71,60,85,39,45,50,55,69,61,30,44,72,64,43,25,45,38,30,37,16,78,58,38,33,20,64,45,32,29,55,47,49,54,40,45,55,50,43,61,34,29,43,46,68,60,38,35,55,53,44,52,76,41,29,86,48,42,88,44,27,58,60,51,32,71,72,52,38,73,80,35,47,25,56,62,64,52,75,34,30,35,28,33,36,19,64,49,64,37,26,40,50,40,48,49,49,38,40,73,55,46,25,43,34,40,32,29,45,93,78,60,58,90,80,61,85,73,63,91,68,60,43,78,45,93,43,68,81,68,42,36,58,66,22,45,29,37,37,45,41,52,74,80,42,87,83,36,45,35,55,44,27,59,72,53,46,70,50,30,35,45,66,22,32,40,39,38,75,55,49,57,58,31,39,32,66,67,38,52,52,50,29,38,74,71,52,40,26,55,26,43,33,30,33,50,48,42,34,84,49,41,80,37,82,48,45,46,42,33,49,56,54,43,52,42,24,63,61,23,45,30,38,6,22,33,45,18,38,50,51,49,49,40,28,75,71,65,62,31,38,76,56,45,81,58,51,41,60,45,81,70,84,90,82,50,61,21,35,39,36,38,33,25,51,57,55,88,64,49,68,58,52,54,54,49,52,35,51,74,66,69,40,48,73,70,46,77,48,76,41,62,42,83,65,33,25,41,32,46,33,27,16,68,36,76,76,49,71,64,55,52,49,55,54,50,64,37,88,55,42,58,38,67,44,79,45,116,117,46,36,32,21,39,41,68,90,73,38,63,65,8,56,66,68,51,51,70,88,49,34,44,74,39,73,77,54,80,71,24,35,27,35,41,31,58,79,60,72,40,72,85,54,84,77,53,88,56,38,44,34,35,23,25,38,30,66,73,61,86,40,43,51,56,70,62,29,43,71,64,42,25,45,37,30,37,17,78,56,39,32,22,65,44,32,28,54,48,50,53,41,46,54,50,43,62,33,28,42,46,68,60,39,34,55,54,44,52,74,42,27,85,49,41,89,44,27,58,61,50,33,71,72,52,37,73,81,33,48,24,59,62,64,51,74,35,29,37,28,33,35,19,64,49,65,38,27,40,52,39,48,49,51,38,40,75,55,45,25,44,33,40,31,29,46,93,78,60,57,90,81,60,85,72,62,91,68,60,44,79,44,91,44,67,82,69,41,34,58,65,23,44,30,38,38,45,41,52,73,80,42,87,84,36,45,34,58,45,26,60,70,53,46,69,48,30,32,43,66,22,31,39,40,38,75,57,50,57,58,32,41,31,65,69,37,51,54,51,29,37,75,71,53,41,28,55,28,42,34,29,32,49,49,42,34,84,50,41,79,39,82,48,44,47,43,33,50,57,52,45,54,41,24,64,60,22,45,30,37,7,22,33,48,18,38,50,50,50,47,38,30,75,71,64,63,32,38,76,56,43,81,58,49,40,62,45,80,70,84,91,80,50,61,21,34,38,36,38,33,25,49,56,54,88,66,48,69,58,51,54,53,49,51,36,51,74,64,68,40,49,74,70,46,77,50,76,42,62,43,84,66,32,24,40,33,46,33,27,16,68,36,75,76,49,71,66,56,50,48,55,53,49,64,37,88,55,43,59,38,67,44,80,45,114

Nearest PDB structures (foldseek):
  6v8a-assembly1_A-2  TM=7.550E-01  e=1.000E-24  Homo sapiens
  3ga0-assembly1_A  TM=7.586E-01  e=1.079E-23  Rattus norvegicus
  6cdf-assembly1_A  TM=7.570E-01  e=1.377E-23  Homo sapiens
  6cdr-assembly1_A  TM=7.579E-01  e=1.985E-23  Homo sapiens
  7kwm-assembly1_A  TM=7.574E-01  e=2.110E-23  Homo sapiens

pLDDT: mean 96.2, std 2.65, range [85.19, 98.94]

Secondary structure (DSSP, 8-state):
-EEEEEES---HHHHTTS-TTTEEEESS-SS-SEEEESS---TT----TT--EEEESSS--TTS-HHHHHHTT-EEE--TTTTHHHHHHHHHHHHHHHHHTHHHHHHHHHHTGGGGGGHHHHHHHHGGGG----STT-EEEEE--SHHHHHHHHHHHHTT-EEEEE-TT--TT----TTEEE-S-HHHHTTT-SEEEE-----TTTTT-BSHHHHHTS-TT-EEEE-S-GGGB-HHHHHHHHHHTS-SEEEESS--TTTTT-TTEEE--S-TT-SHHHHHHHHHHHHHHHHIIIII--BSSBSSS--B-----SSEEEEEEEE--TTHHHHHHHHHHHTTPPEEEEEEEEETTEEEEEEEESS---HHHHHHHHTSTTEEEEEEE-/-EEEEEES---HHHHTTS-TTTEEEESS-SS-SEEEESS---TT----TT--EEEESSS--TTS-HHHHHHTT-EEE--TTTTHHHHHHHHHHHHHHHHH-HHHHHHHHHHTGGGGGGHHHHHHHHGGGG----STT-EEEEE--SHHHHHHHHHHHHTT-EEEEE-TT--TT----TTEEE-S-HHHHTTT-SEEEE-----TTTTT-BSHHHHHTS-TT-EEEE-S-GGGB-HHHHHHHHHHTS-SEEEESS--TTTTT-TTEEE--S-TT-SHHHHHHHHHHHHHHHHIIIII--BSSBSSS--B-----SSEEEEEEEE--TTHHHHHHHHHHHTTPPEEEEEEEEETTEEEEEEEESS---HHHHHHHHTSTTEEEEEEE-